Protein AF-A0A520PSL9-F1 (afdb_monomer_lite)

pLDDT: mean 85.02, std 12.68, range [34.03, 98.69]

Sequence (449 aa):
MNPRIIESPCPENADFRNTLFVPITGNPAGYHHLVLAELALRQRPELSKVVYLLSNGHHPDPFKRSVTLPKDIRLQLMQDLLESLLQSYGNRLIVISDHVGEILRLRQVELFVSSSEFKRDHQVRLLDNVKNIGTALWSDSEYKSQRIQVLVGSDLINRMRDPQIFSETDLQEMSNLAELLVVPRPGERIVATFAEGLSLKQKILDPDLLPMALKSYLNLSSTIIRRAVCFRQQLPAYLPDKAIEHLEEHLGGSVSKKIAEVSEWEVRIQELERDLLEISLKVSRQLFERKNPPKIYFLETSAGGRIAGSLIGLPGSSKFVLGSQVAYANSTKEQLIGRFLGQHESSLSEELTKEMALAAMRNTEANMVLAENGMAGPPDGTLRSNKNGVCHLVLVKKSELTEQPYETIHEVVQENPFFTKQEHQIRFAISALELLSRQLVLYPPSISH

Foldseek 3Di:
DQAAEDLALDDDPDPQVQEEEEEPQFDADWPLSVLLVLLVCLVPVSRQEYEYEYAQQAALPPQSNQQGFHSVVNVVQVNLRRVVLVDCDDALVNVVCVVVVHDRCSVRHHHYYHPNNNVDPHHDAPLNSLVSVVVVQPVDPVCQQPAGEYEDELVVQVVCLDCSRHNPVSLVSQQRHHEYEYEYEPPHDRDQAHPPRRGRRYDYGDLVSDDPVSSLSSLDDSLLVQLCLVVVHDDPNIGPPCSSVSSCCSVVVCVVDDPDDDHSNNVLLVVLVVLLLVLLVLLLVLQVVAPQGFAEEEEEALLQCSLVVSNVPDPPSVSHHPYYDHQHDQVSLCVLLVHHADPPHDQADQVSQVSSQVSVVVVDPTQKYKGKRAALDQPPSDPPDPRQLKIKIKMWGQDPDPVDRIDIDIDITHDSNSHHSSSSSSVSSSVSSVVSSVVSVVPHHPPDD

Structure (mmCIF, N/CA/C/O backbone):
data_AF-A0A520PSL9-F1
#
_entry.id   AF-A0A520PSL9-F1
#
loop_
_atom_site.group_PDB
_atom_site.id
_atom_site.type_symbol
_atom_site.label_atom_id
_atom_site.label_alt_id
_atom_site.label_comp_id
_atom_site.label_asym_id
_atom_site.label_entity_id
_atom_site.label_seq_id
_atom_site.pdbx_PDB_ins_code
_atom_site.Cartn_x
_atom_site.Cartn_y
_atom_site.Cartn_z
_atom_site.occupancy
_atom_site.B_iso_or_equiv
_atom_site.auth_seq_id
_atom_site.auth_comp_id
_atom_site.auth_asym_id
_atom_site.auth_atom_id
_atom_site.pdbx_PDB_model_num
ATOM 1 N N . MET A 1 1 ? 8.774 -5.952 -32.727 1.00 58.75 1 MET A N 1
ATOM 2 C CA . MET A 1 1 ? 10.204 -6.271 -32.946 1.00 58.75 1 MET A CA 1
ATOM 3 C C . MET A 1 1 ? 10.718 -7.011 -31.723 1.00 58.75 1 MET A C 1
ATOM 5 O O . MET A 1 1 ? 10.263 -6.684 -30.635 1.00 58.75 1 MET A O 1
ATOM 9 N N . ASN A 1 2 ? 11.614 -7.991 -31.883 1.00 69.25 2 ASN A N 1
ATOM 10 C CA . ASN A 1 2 ? 12.185 -8.696 -30.730 1.00 69.25 2 ASN A CA 1
ATOM 11 C C . ASN A 1 2 ? 13.021 -7.735 -29.871 1.00 69.25 2 ASN A C 1
ATOM 13 O O . ASN A 1 2 ? 13.737 -6.908 -30.447 1.00 69.25 2 ASN A O 1
ATOM 17 N N . PRO A 1 3 ? 12.943 -7.828 -28.531 1.00 78.50 3 PRO A N 1
ATOM 18 C CA . PRO A 1 3 ? 13.779 -7.030 -27.647 1.00 78.50 3 PRO A CA 1
ATOM 19 C C . PRO A 1 3 ? 15.258 -7.323 -27.918 1.00 78.50 3 PRO A C 1
ATOM 21 O O . PRO A 1 3 ? 15.650 -8.480 -28.076 1.00 78.50 3 PRO A O 1
ATOM 24 N N . ARG A 1 4 ? 16.083 -6.276 -27.994 1.00 89.94 4 ARG A N 1
ATOM 25 C CA . ARG A 1 4 ? 17.521 -6.405 -28.273 1.00 89.94 4 ARG A CA 1
ATOM 26 C C . ARG A 1 4 ? 18.334 -6.169 -27.009 1.00 89.94 4 ARG A C 1
ATOM 28 O O . ARG A 1 4 ? 18.143 -5.164 -26.325 1.00 89.94 4 ARG A O 1
ATOM 35 N N . ILE A 1 5 ? 19.261 -7.074 -26.722 1.00 90.19 5 ILE A N 1
ATOM 36 C CA . ILE A 1 5 ? 20.237 -6.885 -25.648 1.00 90.19 5 ILE A CA 1
ATOM 37 C C . ILE A 1 5 ? 21.388 -6.051 -26.199 1.00 90.19 5 ILE A C 1
ATOM 39 O O . ILE A 1 5 ? 21.893 -6.333 -27.285 1.00 90.19 5 ILE A O 1
ATOM 43 N N . ILE A 1 6 ? 21.791 -5.032 -25.450 1.00 91.12 6 ILE A N 1
ATOM 44 C CA . ILE A 1 6 ? 22.921 -4.171 -25.782 1.00 91.12 6 ILE A CA 1
ATOM 45 C C . ILE A 1 6 ? 23.907 -4.147 -24.615 1.00 91.12 6 ILE A C 1
ATOM 47 O O . ILE A 1 6 ? 23.522 -4.056 -23.451 1.00 91.12 6 ILE A O 1
ATOM 51 N N . GLU A 1 7 ? 25.199 -4.205 -24.928 1.00 86.38 7 GLU A N 1
ATOM 52 C CA . GLU A 1 7 ? 26.262 -4.072 -23.922 1.00 86.38 7 GLU A CA 1
ATOM 53 C C . GLU A 1 7 ? 26.665 -2.613 -23.647 1.00 86.38 7 GLU A C 1
ATOM 55 O O . GLU A 1 7 ? 27.510 -2.336 -22.790 1.00 86.38 7 GLU A O 1
ATOM 60 N N . SER A 1 8 ? 26.088 -1.688 -24.411 1.00 85.44 8 SER A N 1
ATOM 61 C CA . SER A 1 8 ? 26.209 -0.241 -24.258 1.00 85.44 8 SER A CA 1
ATOM 62 C C . SER A 1 8 ? 24.993 0.291 -23.493 1.00 85.44 8 SER A C 1
ATOM 64 O O . SER A 1 8 ? 23.903 -0.259 -23.652 1.00 85.44 8 SER A O 1
ATOM 66 N N . PRO A 1 9 ? 25.119 1.379 -22.708 1.00 82.75 9 PRO A N 1
ATOM 67 C CA . PRO A 1 9 ? 23.964 2.023 -22.084 1.00 82.75 9 PRO A CA 1
ATOM 68 C C . PRO A 1 9 ? 22.946 2.557 -23.104 1.00 82.75 9 PRO A C 1
ATOM 70 O O . PRO A 1 9 ? 21.815 2.849 -22.722 1.00 82.75 9 PRO A O 1
ATOM 73 N N . CYS A 1 10 ? 23.326 2.679 -24.381 1.00 82.69 10 CYS A N 1
ATOM 74 C CA . CYS A 1 10 ? 22.454 3.130 -25.457 1.00 82.69 10 CYS A CA 1
ATOM 75 C C . CYS A 1 10 ? 22.703 2.368 -26.777 1.00 82.69 10 CYS A C 1
ATOM 77 O O . CYS A 1 10 ? 23.858 2.025 -27.053 1.00 82.69 10 CYS A O 1
ATOM 79 N N . PRO A 1 11 ? 21.670 2.110 -27.607 1.00 79.25 11 PRO A N 1
ATOM 80 C CA . PRO A 1 11 ? 21.852 1.518 -28.932 1.00 79.25 11 PRO A CA 1
ATOM 81 C C . PRO A 1 11 ? 22.735 2.364 -29.861 1.00 79.25 11 PRO A C 1
ATOM 83 O O . PRO A 1 11 ? 22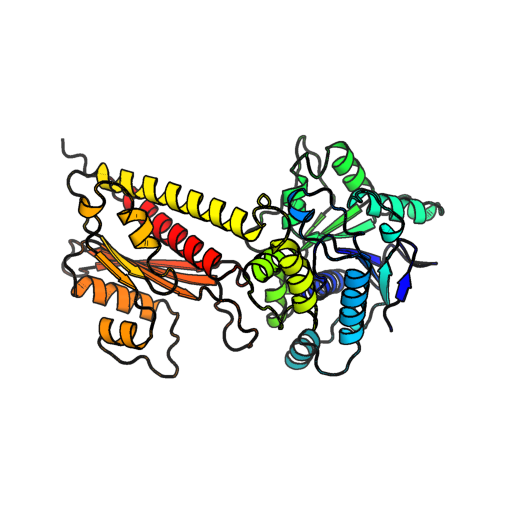.738 3.594 -29.791 1.00 79.25 11 PRO A O 1
ATOM 86 N N . GLU A 1 12 ? 23.424 1.706 -30.793 1.00 70.00 12 GLU A N 1
ATOM 87 C CA . GLU A 1 12 ? 24.130 2.380 -31.889 1.00 70.00 12 GLU A CA 1
ATOM 88 C C . GLU A 1 12 ? 23.129 3.170 -32.755 1.00 70.00 12 GLU A C 1
ATOM 90 O O . GLU A 1 12 ? 22.067 2.654 -33.113 1.00 70.00 12 GLU A O 1
ATOM 95 N N . ASN A 1 13 ? 23.442 4.433 -33.073 1.00 65.62 13 ASN A N 1
ATOM 96 C CA . ASN A 1 13 ? 22.553 5.367 -33.790 1.00 65.62 13 ASN A CA 1
ATOM 97 C C . ASN A 1 13 ? 21.210 5.644 -33.076 1.00 65.62 13 ASN A C 1
ATOM 99 O O . ASN A 1 13 ? 20.175 5.860 -33.716 1.00 65.62 13 ASN A O 1
ATOM 103 N N . ALA A 1 14 ? 21.178 5.584 -31.742 1.00 66.31 14 ALA A N 1
ATOM 104 C CA . ALA A 1 14 ? 19.983 5.942 -30.991 1.00 66.31 14 ALA A CA 1
ATOM 105 C C . ALA A 1 14 ? 19.614 7.421 -31.181 1.00 66.31 14 ALA A C 1
ATOM 107 O O . ALA A 1 14 ? 20.450 8.308 -31.046 1.00 66.31 14 ALA A O 1
ATOM 108 N N . ASP A 1 15 ? 18.329 7.677 -31.437 1.00 75.06 15 ASP A N 1
ATOM 109 C CA . ASP A 1 15 ? 17.756 9.013 -31.334 1.00 75.06 15 ASP A CA 1
ATOM 110 C C . ASP A 1 15 ? 17.313 9.203 -29.885 1.00 75.06 15 ASP A C 1
ATOM 112 O O . ASP A 1 15 ? 16.263 8.721 -29.445 1.00 75.06 15 ASP A O 1
ATOM 116 N N . PHE A 1 16 ? 18.170 9.857 -29.116 1.00 72.31 16 PHE A N 1
ATOM 117 C CA . PHE A 1 16 ? 17.995 10.006 -27.680 1.00 72.31 16 PHE A CA 1
ATOM 118 C C . PHE A 1 16 ? 16.816 10.910 -27.311 1.00 72.31 16 PHE A C 1
ATOM 120 O O . PHE A 1 16 ? 16.217 10.721 -26.250 1.00 72.31 16 PHE A O 1
ATOM 127 N N . ARG A 1 17 ? 16.412 11.833 -28.198 1.00 78.75 17 ARG A N 1
ATOM 128 C CA . ARG A 1 17 ? 15.204 12.652 -28.013 1.00 78.75 17 ARG A CA 1
ATOM 129 C C . ARG A 1 17 ? 13.947 11.788 -27.984 1.00 78.75 17 ARG A C 1
ATOM 131 O O . ARG A 1 17 ? 12.985 12.111 -27.292 1.00 78.75 17 ARG A O 1
ATOM 138 N N . ASN A 1 18 ? 13.993 10.663 -28.684 1.00 89.00 18 ASN A N 1
ATOM 139 C CA . ASN A 1 18 ? 12.887 9.730 -28.807 1.00 89.00 18 ASN A CA 1
ATOM 140 C C . ASN A 1 18 ? 13.122 8.438 -28.000 1.00 89.00 18 ASN A C 1
ATOM 142 O O . ASN A 1 18 ? 12.406 7.454 -28.194 1.00 89.00 18 ASN A O 1
ATOM 146 N N . THR A 1 19 ? 14.102 8.436 -27.084 1.00 92.12 19 THR A N 1
ATOM 147 C CA . THR A 1 19 ? 14.445 7.283 -26.242 1.00 92.12 19 THR A CA 1
ATOM 148 C C . THR A 1 19 ? 14.080 7.523 -24.779 1.00 92.12 19 THR A C 1
ATOM 150 O O . THR A 1 19 ? 14.502 8.501 -24.165 1.00 92.12 19 THR A O 1
ATOM 153 N N . LEU A 1 20 ? 13.328 6.584 -24.207 1.00 95.38 20 LEU A N 1
ATOM 154 C CA . LEU A 1 20 ? 13.005 6.520 -22.787 1.00 95.38 20 LEU A CA 1
ATOM 155 C C . LEU A 1 20 ? 13.949 5.560 -22.065 1.00 95.38 20 LEU A C 1
ATOM 157 O O . LEU A 1 20 ? 14.012 4.383 -22.418 1.00 95.38 20 LEU A O 1
ATOM 161 N N . PHE A 1 21 ? 14.610 6.021 -21.007 1.00 95.19 21 PHE A N 1
ATOM 162 C CA . PHE A 1 21 ? 15.430 5.168 -20.150 1.00 95.19 21 PHE A CA 1
ATOM 163 C C . PHE A 1 21 ? 14.661 4.764 -18.891 1.00 95.19 21 PHE A C 1
ATOM 165 O O . PHE A 1 21 ? 14.170 5.613 -18.145 1.00 95.19 21 PHE A O 1
ATOM 172 N N . VAL A 1 22 ? 14.568 3.458 -18.642 1.00 94.75 22 VAL A N 1
ATOM 173 C CA . VAL A 1 22 ? 13.813 2.878 -17.525 1.00 94.75 22 VAL A CA 1
ATOM 174 C C . VAL A 1 22 ? 14.773 2.127 -16.599 1.00 94.75 22 VAL A C 1
ATOM 176 O O . VAL A 1 22 ? 15.131 0.982 -16.881 1.00 94.75 22 VAL A O 1
ATOM 179 N N . PRO A 1 23 ? 15.223 2.745 -15.494 1.00 91.31 23 PRO A N 1
ATOM 180 C CA . PRO A 1 23 ? 16.118 2.102 -14.545 1.00 91.31 23 PRO A CA 1
ATOM 181 C C . PRO A 1 23 ? 15.390 1.039 -13.715 1.00 91.31 23 PRO A C 1
ATOM 183 O O . PRO A 1 23 ? 14.491 1.344 -12.929 1.00 91.31 23 PRO A O 1
ATOM 186 N N . ILE A 1 24 ? 15.826 -0.215 -13.829 1.00 88.19 24 ILE A N 1
ATOM 187 C CA . ILE A 1 24 ? 15.335 -1.337 -13.026 1.00 88.19 24 ILE A CA 1
ATOM 188 C C . ILE A 1 24 ? 16.347 -1.593 -11.909 1.00 88.19 24 ILE A C 1
ATOM 190 O O . ILE A 1 24 ? 17.272 -2.401 -12.012 1.00 88.19 24 ILE A O 1
ATOM 194 N N . THR A 1 25 ? 16.185 -0.855 -10.814 1.00 73.25 25 THR A N 1
ATOM 195 C CA . THR A 1 25 ? 17.144 -0.853 -9.695 1.00 73.25 25 THR A CA 1
ATOM 196 C C . THR A 1 25 ? 16.833 -1.881 -8.606 1.00 73.25 25 THR A C 1
ATOM 198 O O . THR A 1 25 ? 17.693 -2.162 -7.77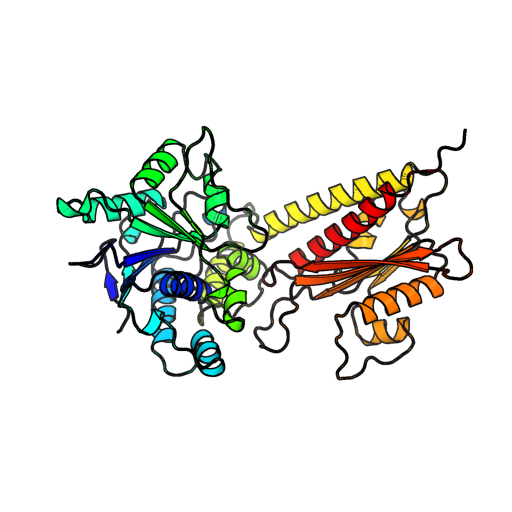7 1.00 73.25 25 THR A O 1
ATOM 201 N N . GLY A 1 26 ? 15.625 -2.445 -8.587 1.00 69.00 26 GLY A N 1
ATOM 202 C CA . GLY A 1 26 ? 15.206 -3.479 -7.638 1.00 69.00 26 GLY A CA 1
ATOM 203 C C . GLY A 1 26 ? 14.714 -4.739 -8.341 1.00 69.00 26 GLY A C 1
ATOM 204 O O . GLY A 1 26 ? 14.655 -4.786 -9.570 1.00 69.00 26 GLY A O 1
ATOM 205 N N . ASN A 1 27 ? 14.352 -5.750 -7.549 1.00 70.88 27 ASN A N 1
ATOM 206 C CA . ASN A 1 27 ? 13.803 -6.999 -8.068 1.00 70.88 27 ASN A CA 1
ATOM 207 C C . ASN A 1 27 ? 12.319 -7.204 -7.780 1.00 70.88 27 ASN A C 1
ATOM 209 O O . ASN A 1 27 ? 11.811 -6.643 -6.803 1.00 70.88 27 ASN A O 1
ATOM 213 N N . PRO A 1 28 ? 11.678 -8.069 -8.587 1.00 69.50 28 PRO A N 1
ATOM 214 C CA . PRO A 1 28 ? 12.078 -8.454 -9.946 1.00 69.50 28 PRO A CA 1
ATOM 215 C C . PRO A 1 28 ? 11.615 -7.381 -10.953 1.00 69.50 28 PRO A C 1
ATOM 217 O O . PRO A 1 28 ? 10.757 -6.542 -10.649 1.00 69.50 28 PRO A O 1
ATOM 220 N N . ALA A 1 29 ? 12.147 -7.429 -12.177 1.00 77.38 29 ALA A N 1
ATOM 221 C CA . ALA A 1 29 ? 11.449 -6.826 -13.309 1.00 77.38 29 ALA A CA 1
ATOM 222 C C . ALA A 1 29 ? 10.061 -7.482 -13.433 1.00 77.38 29 ALA A C 1
ATOM 224 O O . ALA A 1 29 ? 9.891 -8.664 -13.142 1.00 77.38 29 ALA A O 1
ATOM 225 N N . GLY A 1 30 ? 9.043 -6.718 -13.818 1.00 83.69 30 GLY A N 1
ATOM 226 C CA . GLY A 1 30 ? 7.686 -7.256 -13.880 1.00 83.69 30 GLY A CA 1
ATOM 227 C C . GLY A 1 30 ? 6.742 -6.375 -14.670 1.00 83.69 30 GLY A C 1
ATOM 228 O O . GLY A 1 30 ? 7.120 -5.275 -15.074 1.00 83.69 30 GLY A O 1
ATOM 229 N N . TYR A 1 31 ? 5.502 -6.835 -14.845 1.00 87.25 31 TYR A N 1
ATOM 230 C CA . TYR A 1 31 ? 4.490 -6.154 -15.659 1.00 87.25 31 TYR A CA 1
ATOM 231 C C . TYR A 1 31 ? 4.277 -4.692 -15.254 1.00 87.25 31 TYR A C 1
ATOM 233 O O . TYR A 1 31 ? 4.034 -3.849 -16.110 1.00 87.25 31 TYR A O 1
ATOM 241 N N . HIS A 1 32 ? 4.455 -4.357 -13.973 1.00 87.81 32 HIS A N 1
ATOM 242 C CA . HIS A 1 32 ? 4.428 -2.970 -13.518 1.00 87.81 32 HIS A CA 1
ATOM 243 C C . HIS A 1 32 ? 5.451 -2.085 -14.246 1.00 87.81 32 HIS A C 1
ATOM 245 O O . HIS A 1 32 ? 5.057 -1.038 -14.734 1.00 87.81 32 HIS A O 1
ATOM 251 N N . HIS A 1 33 ? 6.712 -2.503 -14.420 1.00 90.50 33 HIS A N 1
ATOM 252 C CA . HIS A 1 33 ? 7.717 -1.719 -15.158 1.00 90.50 33 HIS A CA 1
ATOM 253 C C . HIS A 1 33 ? 7.310 -1.466 -16.613 1.00 90.50 33 HIS A C 1
ATOM 255 O O . HIS A 1 33 ? 7.584 -0.393 -17.150 1.00 90.50 33 HIS A O 1
ATOM 261 N N . LEU A 1 34 ? 6.632 -2.432 -17.238 1.00 91.94 34 LEU A N 1
ATOM 262 C CA . LEU A 1 34 ? 6.059 -2.253 -18.568 1.00 91.94 34 LEU A CA 1
ATOM 263 C C . LEU A 1 34 ? 4.946 -1.202 -18.525 1.00 91.94 34 LEU A C 1
ATOM 265 O O . LEU A 1 34 ? 4.996 -0.243 -19.279 1.00 91.94 34 LEU A O 1
ATOM 269 N N . VAL A 1 35 ? 3.998 -1.302 -17.591 1.00 92.50 35 VAL A N 1
ATOM 270 C CA . VAL A 1 35 ? 2.906 -0.320 -17.458 1.00 92.50 35 VAL A CA 1
ATOM 271 C C . VAL A 1 35 ? 3.424 1.097 -17.181 1.00 92.50 35 VAL A C 1
ATOM 273 O O . VAL A 1 35 ? 2.891 2.058 -17.732 1.00 92.50 35 VAL A O 1
ATOM 276 N N . LEU A 1 36 ? 4.486 1.249 -16.382 1.00 93.38 36 LEU A N 1
ATOM 277 C CA . LEU A 1 36 ? 5.121 2.554 -16.168 1.00 93.38 36 LEU A CA 1
ATOM 278 C C . LEU A 1 36 ? 5.685 3.122 -17.482 1.00 93.38 36 LEU A C 1
ATOM 280 O O . LEU A 1 36 ? 5.510 4.307 -17.766 1.00 93.38 36 LEU A O 1
ATOM 284 N N . ALA A 1 37 ? 6.350 2.287 -18.285 1.00 95.06 37 ALA A N 1
ATOM 285 C CA . ALA A 1 37 ? 6.871 2.689 -19.589 1.00 95.06 37 ALA A CA 1
ATOM 286 C C . ALA A 1 37 ? 5.737 3.000 -20.581 1.00 95.06 37 ALA A C 1
ATOM 288 O O . ALA A 1 37 ? 5.800 4.012 -21.269 1.00 95.06 37 ALA A O 1
ATOM 289 N N . GLU A 1 38 ? 4.671 2.196 -20.603 1.00 94.88 38 GLU A N 1
ATOM 290 C CA . GLU A 1 38 ? 3.467 2.432 -21.409 1.00 94.88 38 GLU A CA 1
ATOM 291 C C . GLU A 1 38 ? 2.840 3.795 -21.100 1.00 94.88 38 GLU A C 1
ATOM 293 O O . GLU A 1 38 ? 2.498 4.534 -22.019 1.00 94.88 38 GLU A O 1
ATOM 298 N N . LEU A 1 39 ? 2.735 4.163 -19.819 1.00 95.75 39 LEU A N 1
ATOM 299 C CA . LEU A 1 39 ? 2.234 5.474 -19.411 1.00 95.75 39 LEU A CA 1
ATOM 300 C C . LEU A 1 39 ? 3.100 6.612 -19.970 1.00 95.75 39 LEU A C 1
ATOM 302 O O . LEU A 1 39 ? 2.582 7.573 -20.542 1.00 95.75 39 LEU A O 1
ATOM 306 N N . ALA A 1 40 ? 4.422 6.490 -19.838 1.00 96.38 40 ALA A N 1
ATOM 307 C CA . ALA A 1 40 ? 5.358 7.482 -20.353 1.00 96.38 40 ALA A CA 1
ATOM 308 C C . ALA A 1 40 ? 5.277 7.611 -21.879 1.00 96.38 40 ALA A C 1
ATOM 310 O O . ALA A 1 40 ? 5.252 8.728 -22.394 1.00 96.38 40 ALA A O 1
ATOM 311 N N . LEU A 1 41 ? 5.169 6.482 -22.590 1.00 96.00 41 LEU A N 1
ATOM 312 C CA . LEU A 1 41 ? 4.909 6.470 -24.023 1.00 96.00 41 LEU A CA 1
ATOM 313 C C . LEU A 1 41 ? 3.601 7.212 -24.312 1.00 96.00 41 LEU A C 1
ATOM 315 O O . LEU A 1 41 ? 3.600 8.175 -25.066 1.00 96.00 41 LEU A O 1
ATOM 319 N N . ARG A 1 42 ? 2.471 6.847 -23.710 1.00 94.50 42 ARG A N 1
ATOM 320 C CA . ARG A 1 42 ? 1.182 7.502 -24.005 1.00 94.50 42 ARG A CA 1
ATOM 321 C C . ARG A 1 42 ? 1.212 9.018 -23.831 1.00 94.50 42 ARG A C 1
ATOM 323 O O . ARG A 1 42 ? 0.614 9.728 -24.632 1.00 94.50 42 ARG A O 1
ATOM 330 N N . GLN A 1 43 ? 1.956 9.512 -22.847 1.00 95.38 43 GLN A N 1
ATOM 331 C CA . GLN A 1 43 ? 2.095 10.948 -22.632 1.00 95.38 43 GLN A CA 1
ATOM 332 C C . GLN A 1 43 ? 3.100 11.649 -23.552 1.00 95.38 43 GLN A C 1
ATOM 334 O O . GLN A 1 43 ? 3.001 12.863 -23.740 1.00 95.38 43 GLN A O 1
ATOM 339 N N . ARG A 1 44 ? 4.072 10.915 -24.102 1.00 94.31 44 ARG A N 1
ATOM 340 C CA . ARG A 1 44 ? 5.072 11.417 -25.055 1.00 94.31 44 ARG A CA 1
ATOM 341 C C . ARG A 1 44 ? 5.030 10.603 -26.355 1.00 94.31 44 ARG A C 1
ATOM 343 O O . ARG A 1 44 ? 5.794 9.643 -26.519 1.00 94.31 44 ARG A O 1
ATOM 350 N N . PRO A 1 45 ? 4.119 10.951 -27.284 1.00 91.88 45 PRO A N 1
ATOM 351 C CA . PRO A 1 45 ? 3.984 10.299 -28.587 1.00 91.88 45 PRO A CA 1
ATOM 352 C C . PRO A 1 45 ? 5.290 10.204 -29.388 1.00 91.88 45 PRO A C 1
ATOM 354 O O . PRO A 1 45 ? 5.486 9.226 -30.102 1.00 91.88 45 PRO A O 1
ATOM 357 N N . GLU A 1 46 ? 6.192 11.175 -29.229 1.00 92.75 46 GLU A N 1
ATOM 358 C CA . GLU A 1 46 ? 7.498 11.248 -29.889 1.00 92.75 46 GLU A CA 1
ATOM 359 C C . GLU A 1 46 ? 8.455 10.109 -29.509 1.00 92.75 46 GLU A C 1
ATOM 361 O O . GLU A 1 46 ? 9.344 9.763 -30.285 1.00 92.75 46 GLU A O 1
ATOM 366 N N . LEU A 1 47 ? 8.263 9.483 -28.342 1.00 93.94 47 LEU A N 1
ATOM 367 C CA . LEU A 1 47 ? 9.080 8.351 -27.920 1.00 93.94 47 LEU A CA 1
ATOM 368 C C . LEU A 1 47 ? 8.857 7.150 -28.847 1.00 93.94 47 LEU A C 1
ATOM 370 O O . LEU A 1 47 ? 7.728 6.678 -29.014 1.00 93.94 47 LEU A O 1
ATOM 374 N N . SER A 1 48 ? 9.956 6.640 -29.403 1.00 93.12 48 SER A N 1
ATOM 375 C CA . SER A 1 48 ? 10.003 5.502 -30.328 1.00 93.12 48 SER A CA 1
ATOM 376 C C . SER A 1 48 ? 10.901 4.360 -29.841 1.00 93.12 48 SER A C 1
ATOM 378 O O . SER A 1 48 ? 10.866 3.274 -30.422 1.00 93.12 48 SER A O 1
ATOM 380 N N . LYS A 1 49 ? 11.675 4.574 -28.766 1.00 93.50 49 LYS A N 1
ATOM 381 C CA . LYS A 1 49 ? 12.577 3.581 -28.166 1.00 93.50 49 LYS A CA 1
ATOM 382 C C . LYS A 1 49 ? 12.428 3.548 -26.645 1.00 93.50 49 LYS A C 1
ATOM 384 O O . LYS A 1 49 ? 12.296 4.593 -26.008 1.00 93.50 49 LYS A O 1
ATOM 389 N N . VAL A 1 50 ? 12.513 2.360 -26.050 1.00 95.12 50 VAL A N 1
ATOM 390 C CA . VAL A 1 50 ? 12.595 2.163 -24.594 1.00 95.12 50 VAL A CA 1
ATOM 391 C C . VAL A 1 50 ? 13.823 1.322 -24.274 1.00 95.12 50 VAL A C 1
ATOM 393 O O . VAL A 1 50 ? 13.980 0.225 -24.806 1.00 95.12 50 VAL A O 1
ATOM 396 N N . VAL A 1 51 ? 14.683 1.823 -23.391 1.00 94.81 51 VAL A N 1
ATOM 397 C CA . VAL A 1 51 ? 15.882 1.131 -22.911 1.00 94.81 51 VAL A CA 1
ATOM 398 C C . VAL A 1 51 ? 15.712 0.826 -21.427 1.00 94.81 51 VAL A C 1
ATOM 400 O O . VAL A 1 51 ? 15.697 1.730 -20.591 1.00 94.81 51 VAL A O 1
ATOM 403 N N . TYR A 1 52 ? 15.603 -0.455 -21.087 1.00 94.56 52 TYR A N 1
ATOM 404 C CA . TYR A 1 52 ? 15.601 -0.916 -19.703 1.00 94.56 52 TYR A CA 1
ATOM 405 C C . TYR A 1 52 ? 17.041 -1.069 -19.211 1.00 94.56 52 TYR A C 1
ATOM 407 O O . TYR A 1 52 ? 17.812 -1.847 -19.771 1.00 94.56 52 TYR A O 1
ATOM 415 N N . LEU A 1 53 ? 17.405 -0.317 -18.173 1.00 92.44 53 LEU A N 1
ATOM 416 C CA . LEU A 1 53 ? 18.739 -0.346 -17.570 1.00 92.44 53 LEU A CA 1
ATOM 417 C C . LEU A 1 53 ? 18.718 -1.325 -16.395 1.00 92.44 53 LEU A C 1
ATOM 419 O O . LEU A 1 53 ? 18.056 -1.065 -15.383 1.00 92.44 53 LEU A O 1
ATOM 423 N N . LEU A 1 54 ? 19.366 -2.480 -16.553 1.00 89.81 54 LEU A N 1
ATOM 424 C CA . LEU A 1 54 ? 19.384 -3.510 -15.520 1.00 89.81 54 LEU A CA 1
ATOM 425 C C . LEU A 1 54 ? 20.526 -3.278 -14.540 1.00 89.81 54 LEU A C 1
ATOM 427 O O . LEU A 1 54 ? 21.695 -3.320 -14.915 1.00 89.81 54 LEU A O 1
ATOM 431 N N . SER A 1 55 ? 20.181 -3.149 -13.259 1.00 85.75 55 SER A N 1
ATOM 432 C CA . SER A 1 55 ? 21.192 -3.059 -12.209 1.00 85.75 55 SER A CA 1
ATOM 433 C C . SER A 1 55 ? 22.055 -4.320 -12.113 1.00 85.75 55 SER A C 1
ATOM 435 O O . SER A 1 55 ? 21.566 -5.447 -12.206 1.00 85.75 55 SER A O 1
ATOM 437 N N . ASN A 1 56 ? 23.343 -4.128 -11.832 1.00 84.69 56 ASN A N 1
ATOM 438 C CA . ASN A 1 56 ? 24.301 -5.210 -11.583 1.00 84.69 56 ASN A CA 1
ATOM 439 C C . ASN A 1 56 ? 24.087 -5.965 -10.255 1.00 84.69 56 ASN A C 1
ATOM 441 O O . ASN A 1 56 ? 24.825 -6.897 -9.961 1.00 84.69 56 ASN A O 1
ATOM 445 N N . GLY A 1 57 ? 23.096 -5.567 -9.448 1.00 77.06 57 GLY A N 1
ATOM 446 C CA . GLY A 1 57 ? 22.794 -6.167 -8.145 1.00 77.06 57 GLY A CA 1
ATOM 447 C C . GLY A 1 57 ? 23.448 -5.459 -6.954 1.00 77.06 57 GLY A C 1
ATOM 448 O O . GLY A 1 57 ? 23.023 -5.684 -5.822 1.00 77.06 57 GLY A O 1
ATOM 449 N N . HIS A 1 58 ? 24.393 -4.542 -7.184 1.00 77.19 58 HIS A N 1
ATOM 450 C CA . HIS A 1 58 ? 25.045 -3.750 -6.139 1.00 77.19 58 HIS A CA 1
ATOM 451 C C . HIS A 1 58 ? 24.419 -2.353 -6.044 1.00 77.19 58 HIS A C 1
ATOM 453 O O . HIS A 1 58 ? 24.768 -1.444 -6.799 1.00 77.19 58 HIS A O 1
ATOM 459 N N . HIS A 1 59 ? 23.490 -2.162 -5.103 1.00 74.19 59 HIS A N 1
ATOM 460 C CA . HIS A 1 59 ? 22.771 -0.893 -4.943 1.00 74.19 59 HIS A CA 1
ATOM 461 C C . HIS A 1 59 ? 23.306 -0.050 -3.764 1.00 74.19 59 HIS A C 1
ATOM 463 O O . HIS A 1 59 ? 23.601 -0.616 -2.708 1.00 74.19 59 HIS A O 1
ATOM 469 N N . PRO A 1 60 ? 23.346 1.302 -3.870 1.00 69.44 60 PRO A N 1
ATOM 470 C CA . PRO A 1 60 ? 23.640 2.207 -2.741 1.00 69.44 60 PRO A CA 1
ATOM 471 C C . PRO A 1 60 ? 22.805 1.994 -1.490 1.00 69.44 60 PRO A C 1
ATOM 473 O O . PRO A 1 60 ? 23.253 2.288 -0.387 1.00 69.44 60 PRO A O 1
ATOM 476 N N . ASP A 1 61 ? 21.586 1.512 -1.687 1.00 70.12 61 ASP A N 1
ATOM 477 C CA . ASP A 1 61 ? 20.521 1.587 -0.703 1.00 70.12 61 ASP A CA 1
ATOM 478 C C . ASP A 1 61 ? 20.741 0.402 0.237 1.00 70.12 61 ASP A C 1
ATOM 480 O O . ASP A 1 61 ? 20.730 -0.738 -0.248 1.00 70.12 61 ASP A O 1
ATOM 484 N N . PRO A 1 62 ? 21.022 0.638 1.529 1.00 64.00 62 PRO A N 1
ATOM 485 C CA . PRO A 1 62 ? 21.369 -0.427 2.461 1.00 64.00 62 PRO A CA 1
ATOM 486 C C . PRO A 1 62 ? 20.263 -1.485 2.551 1.00 64.00 62 PRO A C 1
ATOM 488 O O . PRO A 1 62 ? 20.574 -2.665 2.693 1.00 64.00 62 PRO A O 1
ATOM 491 N N . PHE A 1 63 ? 19.001 -1.099 2.339 1.00 60.22 63 PHE A N 1
ATOM 492 C CA . PHE A 1 63 ? 17.852 -2.005 2.351 1.00 60.22 63 PHE A CA 1
ATOM 493 C C . PHE A 1 63 ? 17.739 -2.881 1.097 1.00 60.22 63 PHE A C 1
ATOM 495 O O . PHE A 1 63 ? 16.968 -3.836 1.075 1.00 60.22 63 PHE A O 1
ATOM 502 N N . LYS A 1 64 ? 18.506 -2.590 0.038 1.00 64.44 64 LYS A N 1
ATOM 503 C CA . LYS A 1 64 ? 18.500 -3.369 -1.211 1.00 64.44 64 LYS A CA 1
ATOM 504 C C . LYS A 1 64 ? 19.662 -4.357 -1.328 1.00 64.44 64 LYS A C 1
ATOM 506 O O . LYS A 1 64 ? 19.708 -5.085 -2.312 1.00 64.44 64 LYS A O 1
ATOM 511 N N . ARG A 1 65 ? 20.602 -4.391 -0.374 1.00 58.69 65 ARG A N 1
ATOM 512 C CA . ARG A 1 65 ? 21.857 -5.162 -0.500 1.00 58.69 65 ARG A CA 1
ATOM 513 C C . ARG A 1 65 ? 21.695 -6.678 -0.346 1.00 58.69 65 ARG A C 1
ATOM 515 O O . ARG A 1 65 ? 22.457 -7.410 -0.961 1.00 58.69 65 ARG A O 1
ATOM 522 N N . SER A 1 66 ? 20.730 -7.144 0.445 1.00 54.50 66 SER A N 1
ATOM 523 C CA . SER A 1 66 ? 20.543 -8.570 0.774 1.00 54.50 66 SER A CA 1
ATOM 524 C C . SER A 1 66 ? 19.462 -9.272 -0.058 1.00 54.50 66 SER A C 1
ATOM 526 O O . SER A 1 66 ? 19.212 -10.460 0.118 1.00 54.50 66 SER A O 1
ATOM 528 N N . VAL A 1 67 ? 18.804 -8.544 -0.967 1.00 58.78 67 VAL A N 1
ATOM 529 C CA . VAL A 1 67 ? 17.551 -8.972 -1.623 1.00 58.78 67 VAL A CA 1
ATOM 530 C C . VAL A 1 67 ? 17.671 -8.895 -3.155 1.00 58.78 67 VAL A C 1
ATOM 532 O O . VAL A 1 67 ? 16.676 -8.943 -3.892 1.00 58.78 67 VAL A O 1
ATOM 535 N N . THR A 1 68 ? 18.895 -8.716 -3.669 1.00 69.38 68 THR A N 1
ATOM 536 C CA . THR A 1 68 ? 19.146 -8.564 -5.098 1.00 69.38 68 THR A CA 1
ATOM 537 C C . THR A 1 68 ? 19.482 -9.885 -5.797 1.00 69.38 68 THR A C 1
ATOM 539 O O . THR A 1 68 ? 20.595 -10.376 -5.689 1.00 69.38 68 THR A O 1
ATOM 542 N N . LEU A 1 69 ? 18.540 -10.415 -6.593 1.00 76.81 69 LEU A N 1
ATOM 543 C CA . LEU A 1 69 ? 18.765 -11.492 -7.559 1.00 76.81 69 LEU A CA 1
ATOM 544 C C . LEU A 1 69 ? 20.058 -11.277 -8.373 1.00 76.81 69 LEU A C 1
ATOM 546 O O . LEU A 1 69 ? 20.331 -10.141 -8.784 1.00 76.81 69 LEU A O 1
ATOM 550 N N . PRO A 1 70 ? 20.800 -12.356 -8.681 1.00 81.88 70 PRO A N 1
ATOM 551 C CA . PRO A 1 70 ? 21.956 -12.325 -9.570 1.00 81.88 70 PRO A CA 1
ATOM 552 C C . PRO A 1 70 ? 21.647 -11.684 -10.926 1.00 81.88 70 PRO A C 1
ATOM 554 O O . PRO A 1 70 ? 20.566 -11.883 -11.485 1.00 81.88 70 PRO A O 1
ATOM 557 N N . LYS A 1 71 ? 22.619 -10.950 -11.482 1.00 86.31 71 LYS A N 1
ATOM 558 C CA . LYS A 1 71 ? 22.479 -10.202 -12.744 1.00 86.31 71 LYS A CA 1
ATOM 559 C C . LYS A 1 71 ? 21.972 -11.055 -13.919 1.00 86.31 71 LYS A C 1
ATOM 561 O O . LYS A 1 71 ? 21.117 -10.589 -14.666 1.00 86.31 71 LYS A O 1
ATOM 566 N N . ASP A 1 72 ? 22.403 -12.313 -14.012 1.00 84.94 72 ASP A N 1
ATOM 567 C CA . ASP A 1 72 ? 21.988 -13.234 -15.081 1.00 84.94 72 ASP A CA 1
ATOM 568 C C . ASP A 1 72 ? 20.509 -13.630 -14.958 1.00 84.94 72 ASP A C 1
ATOM 570 O O . ASP A 1 72 ? 19.774 -13.600 -15.942 1.00 84.94 72 ASP A O 1
ATOM 574 N N . ILE A 1 73 ? 20.030 -13.889 -13.733 1.00 85.44 73 ILE A N 1
ATOM 575 C CA . ILE A 1 73 ? 18.606 -14.161 -13.466 1.00 85.44 73 ILE A CA 1
ATOM 576 C C . ILE A 1 73 ? 17.765 -12.921 -13.784 1.00 85.44 73 ILE A C 1
ATOM 578 O O . ILE A 1 73 ? 16.693 -13.021 -14.374 1.00 85.44 73 ILE A O 1
ATOM 582 N N . ARG A 1 74 ? 18.249 -11.725 -13.430 1.00 87.06 74 ARG A N 1
ATOM 583 C CA . ARG A 1 74 ? 17.548 -10.467 -13.733 1.00 87.06 74 ARG A CA 1
ATOM 584 C C . ARG A 1 74 ? 17.421 -10.229 -15.234 1.00 87.06 74 ARG A C 1
ATOM 586 O O . ARG A 1 74 ? 16.372 -9.765 -15.678 1.00 87.06 74 ARG A O 1
ATOM 593 N N . LEU A 1 75 ? 18.475 -10.535 -15.990 1.00 88.94 75 LEU A N 1
ATOM 594 C CA . LEU A 1 75 ? 18.460 -10.465 -17.446 1.00 88.94 75 LEU A CA 1
ATOM 595 C C . LEU A 1 75 ? 17.452 -11.455 -18.025 1.00 88.94 75 LEU A C 1
ATOM 597 O O . LEU A 1 75 ? 16.588 -11.022 -18.783 1.00 88.94 75 LEU A O 1
ATOM 601 N N . GLN A 1 76 ? 17.493 -12.718 -17.592 1.00 87.25 76 GLN A N 1
ATOM 602 C CA . GLN A 1 76 ? 16.552 -13.745 -18.039 1.00 87.25 76 GLN A CA 1
ATOM 603 C C . GLN A 1 76 ? 15.097 -13.330 -17.778 1.00 87.25 76 GLN A C 1
ATOM 605 O O . GLN A 1 76 ? 14.293 -13.302 -18.704 1.00 87.25 76 GLN A O 1
ATOM 610 N N . LEU A 1 77 ? 14.770 -12.890 -16.557 1.00 87.19 77 LEU A N 1
ATOM 611 C CA . LEU A 1 77 ? 13.419 -12.430 -16.213 1.00 87.19 77 LEU A CA 1
ATOM 612 C C . LEU A 1 77 ? 12.961 -11.240 -17.063 1.00 87.19 77 LEU A C 1
ATOM 614 O O . LEU A 1 77 ? 11.782 -11.134 -17.397 1.00 87.19 77 LEU A O 1
ATOM 618 N N . MET A 1 78 ? 13.872 -10.325 -17.408 1.00 89.69 78 MET A N 1
ATOM 619 C CA . MET A 1 78 ? 13.551 -9.206 -18.292 1.00 89.69 78 MET A CA 1
ATOM 620 C C . MET A 1 78 ? 13.331 -9.670 -19.737 1.00 89.69 78 MET A C 1
ATOM 622 O O . MET A 1 78 ? 12.438 -9.156 -20.409 1.00 89.69 78 MET A O 1
ATOM 626 N N . GLN A 1 79 ? 14.120 -10.631 -20.221 1.00 88.06 79 GLN A N 1
ATOM 627 C CA . GLN A 1 79 ? 13.943 -11.216 -21.550 1.00 88.06 79 GLN A CA 1
ATOM 628 C C . GLN A 1 79 ? 12.596 -11.929 -21.654 1.00 88.06 79 GLN A C 1
ATOM 630 O O . GLN A 1 79 ? 11.822 -11.593 -22.548 1.00 88.06 79 GLN A O 1
ATOM 635 N N . ASP A 1 80 ? 12.276 -12.800 -20.696 1.00 85.38 80 ASP A N 1
ATOM 636 C CA . ASP A 1 80 ? 11.002 -13.524 -20.632 1.00 85.38 80 ASP A CA 1
ATOM 637 C C . ASP A 1 80 ? 9.820 -12.541 -20.586 1.00 85.38 80 ASP A C 1
ATOM 639 O O . ASP A 1 80 ? 8.827 -12.679 -21.306 1.00 85.38 80 ASP A O 1
ATOM 643 N N . LEU A 1 81 ? 9.950 -11.475 -19.786 1.00 87.81 81 LEU A N 1
ATOM 644 C CA . LEU A 1 81 ? 8.950 -10.415 -19.683 1.00 87.81 81 LEU A CA 1
ATOM 645 C C . LEU A 1 81 ? 8.709 -9.710 -21.025 1.00 87.81 81 LEU A C 1
ATOM 647 O O . LEU A 1 81 ? 7.556 -9.492 -21.399 1.00 87.81 81 LEU A O 1
ATOM 651 N N . LEU A 1 82 ? 9.764 -9.344 -21.753 1.00 89.31 82 LEU A N 1
ATOM 652 C CA . LEU A 1 82 ? 9.635 -8.665 -23.045 1.00 89.31 82 LEU A CA 1
ATOM 653 C C . LEU A 1 82 ? 9.188 -9.610 -24.163 1.00 89.31 82 LEU A C 1
ATOM 655 O O . LEU A 1 82 ? 8.410 -9.201 -25.021 1.00 89.31 82 LEU A O 1
ATOM 659 N N . GLU A 1 83 ? 9.621 -10.869 -24.147 1.00 86.00 83 GLU A N 1
ATOM 660 C CA . GLU A 1 83 ? 9.147 -11.893 -25.079 1.00 86.00 83 GLU A CA 1
ATOM 661 C C . GLU A 1 83 ? 7.645 -12.142 -24.897 1.00 86.00 83 GLU A C 1
ATOM 663 O O . GLU A 1 83 ? 6.898 -12.206 -25.876 1.00 86.00 83 GLU A O 1
ATOM 668 N N . SER A 1 84 ? 7.162 -12.149 -23.650 1.00 83.06 84 SER A N 1
ATOM 669 C CA . SER A 1 84 ? 5.735 -12.306 -23.353 1.00 83.06 84 SER A CA 1
ATOM 670 C C . SER A 1 84 ? 4.851 -11.180 -23.919 1.00 83.06 84 SER A C 1
ATOM 672 O O . SER A 1 84 ? 3.654 -11.387 -24.097 1.00 83.06 84 SER A O 1
ATOM 674 N N . LEU A 1 85 ? 5.400 -9.994 -24.227 1.00 83.69 85 LEU A N 1
ATOM 675 C CA . LEU A 1 85 ? 4.664 -8.913 -24.909 1.00 83.69 85 LEU A CA 1
ATOM 676 C C . LEU A 1 85 ? 4.444 -9.182 -26.407 1.00 83.69 85 LEU A C 1
ATOM 678 O O . LEU A 1 85 ? 3.595 -8.543 -27.036 1.00 83.69 85 LEU A O 1
ATOM 682 N N . LEU A 1 86 ? 5.240 -10.074 -26.997 1.00 78.38 86 LEU A N 1
ATOM 683 C CA . LEU A 1 86 ? 5.174 -10.417 -28.419 1.00 78.38 86 LEU A CA 1
ATOM 684 C C . LEU A 1 86 ? 4.183 -11.545 -28.693 1.00 78.38 86 LEU A C 1
ATOM 686 O O . LEU A 1 86 ? 3.680 -11.660 -29.812 1.00 78.38 86 LEU A O 1
ATOM 690 N N . GLN A 1 87 ? 3.892 -12.357 -27.679 1.00 78.31 87 GLN A N 1
ATOM 691 C CA . GLN A 1 87 ? 2.933 -13.449 -27.767 1.00 78.31 87 GLN A CA 1
ATOM 692 C C . GLN A 1 87 ? 1.515 -12.911 -28.017 1.00 78.31 87 GLN A C 1
ATOM 694 O O . GLN A 1 87 ? 1.177 -11.791 -27.647 1.00 78.31 87 GLN A O 1
ATOM 699 N N . SER A 1 88 ? 0.675 -13.699 -28.694 1.00 67.25 88 SER A N 1
ATOM 700 C CA . SER A 1 88 ? -0.704 -13.291 -29.028 1.00 67.25 88 SER A CA 1
ATOM 701 C C . SER A 1 88 ? -1.724 -13.634 -27.935 1.00 67.25 88 SER A C 1
ATOM 703 O O . SER A 1 88 ? -2.885 -13.270 -28.054 1.00 67.25 88 SER A O 1
ATOM 705 N N . TYR A 1 89 ? -1.312 -14.358 -26.893 1.00 64.31 89 TYR A N 1
ATOM 706 C CA . TYR A 1 89 ? -2.154 -14.798 -25.781 1.00 64.31 89 TYR A CA 1
ATOM 707 C C . TYR A 1 89 ? -1.279 -15.100 -24.553 1.00 64.31 89 TYR A C 1
ATOM 709 O O . TYR A 1 89 ? -0.068 -15.258 -24.679 1.00 64.31 89 TYR A O 1
ATOM 717 N N . GLY A 1 90 ? -1.882 -15.183 -23.364 1.00 63.81 90 GLY A N 1
ATOM 718 C CA . GLY A 1 90 ? -1.228 -15.677 -22.141 1.00 63.81 90 GLY A CA 1
ATOM 719 C C . GLY A 1 90 ? -0.662 -14.606 -21.200 1.00 63.81 90 GLY A C 1
ATOM 720 O O . GLY A 1 90 ? -0.736 -14.776 -19.988 1.00 63.81 90 GLY A O 1
ATOM 721 N N . ASN A 1 91 ? -0.188 -13.463 -21.708 1.00 75.88 91 ASN A N 1
ATOM 722 C CA . ASN A 1 91 ? 0.246 -12.354 -20.850 1.00 75.88 91 ASN A CA 1
ATOM 723 C C . ASN A 1 91 ? -0.959 -11.530 -20.365 1.00 75.88 91 ASN A C 1
ATOM 725 O O . ASN A 1 91 ? -1.753 -11.032 -21.163 1.00 75.88 91 ASN A O 1
ATOM 729 N N . ARG A 1 92 ? -1.068 -11.310 -19.051 1.00 77.62 92 ARG A N 1
ATOM 730 C CA . ARG A 1 92 ? -2.157 -10.536 -18.440 1.00 77.62 92 ARG A CA 1
ATOM 731 C C . ARG A 1 92 ? -2.289 -9.105 -18.971 1.00 77.62 92 ARG A C 1
ATOM 733 O O . ARG A 1 92 ? -3.411 -8.625 -19.095 1.00 77.62 92 ARG A O 1
ATOM 740 N N . LEU A 1 93 ? -1.189 -8.420 -19.289 1.00 83.56 93 LEU A N 1
ATOM 741 C CA . LEU A 1 93 ? -1.250 -7.088 -19.900 1.00 83.56 93 LEU A CA 1
ATOM 742 C C . LEU A 1 93 ? -1.948 -7.133 -21.259 1.00 83.56 93 LEU A C 1
ATOM 744 O O . LEU A 1 93 ? -2.732 -6.239 -21.553 1.00 83.56 93 LEU A O 1
ATOM 748 N N . ILE A 1 94 ? -1.710 -8.186 -22.045 1.00 81.94 94 ILE A N 1
ATOM 749 C CA . ILE A 1 94 ? -2.364 -8.399 -23.341 1.00 81.94 94 ILE A CA 1
ATOM 750 C C . ILE A 1 94 ? -3.839 -8.725 -23.127 1.00 81.94 94 ILE A C 1
ATOM 752 O O . ILE A 1 94 ? -4.681 -8.066 -23.715 1.00 81.94 94 ILE A O 1
ATOM 756 N N . VAL A 1 95 ? -4.162 -9.629 -22.196 1.00 82.69 95 VAL A N 1
ATOM 757 C CA . VAL A 1 95 ? -5.557 -9.954 -21.846 1.00 82.69 95 VAL A CA 1
ATOM 758 C C . VAL A 1 95 ? -6.341 -8.704 -21.433 1.00 82.69 95 VAL A C 1
ATOM 760 O O . VAL A 1 95 ? -7.473 -8.511 -21.866 1.00 82.69 95 VAL A O 1
ATOM 763 N N . ILE A 1 96 ? -5.742 -7.839 -20.608 1.00 82.00 96 ILE A N 1
ATOM 764 C CA . ILE A 1 96 ? -6.361 -6.573 -20.203 1.00 82.00 96 ILE A CA 1
ATOM 765 C C . ILE A 1 96 ? -6.508 -5.633 -21.407 1.00 82.00 96 ILE A C 1
ATOM 767 O O . ILE A 1 96 ? -7.570 -5.041 -21.581 1.00 82.00 96 ILE A O 1
ATOM 771 N N . SER A 1 97 ? -5.464 -5.494 -22.226 1.00 82.44 97 SER A N 1
ATOM 772 C CA . SER A 1 97 ? -5.471 -4.623 -23.406 1.00 82.44 97 SER A CA 1
ATOM 773 C C . SER A 1 97 ? -6.544 -5.042 -24.414 1.00 82.44 97 SER A C 1
ATOM 775 O O . SER A 1 97 ? -7.330 -4.205 -24.851 1.00 82.44 97 SER A O 1
ATOM 777 N N . ASP A 1 98 ? -6.632 -6.340 -24.709 1.00 83.19 98 ASP A N 1
ATOM 778 C CA . ASP A 1 98 ? -7.605 -6.931 -25.628 1.00 83.19 98 ASP A CA 1
ATOM 779 C C . ASP A 1 98 ? -9.035 -6.772 -25.098 1.00 83.19 98 ASP A C 1
ATOM 781 O O . ASP A 1 98 ? -9.941 -6.434 -25.855 1.00 83.19 98 ASP A O 1
ATOM 785 N N . HIS A 1 99 ? -9.243 -6.950 -23.786 1.00 82.62 99 HIS A N 1
ATOM 786 C CA . HIS A 1 99 ? -10.552 -6.754 -23.157 1.00 82.62 99 HIS A CA 1
ATOM 787 C C . HIS A 1 99 ? -11.036 -5.299 -23.233 1.00 82.62 99 HIS A C 1
ATOM 789 O O . HIS A 1 99 ? -12.230 -5.056 -23.392 1.00 82.62 99 HIS A O 1
ATOM 795 N N . VAL A 1 100 ? -10.119 -4.333 -23.123 1.00 82.56 100 VAL A N 1
ATOM 796 C CA . VAL A 1 100 ? -10.431 -2.897 -23.226 1.00 82.56 100 VAL A CA 1
ATOM 797 C C . VAL A 1 100 ? -10.455 -2.420 -24.690 1.00 82.56 100 VAL A C 1
ATOM 799 O O . VAL A 1 100 ? -10.944 -1.331 -24.972 1.00 82.56 100 VAL A O 1
ATOM 802 N N . GLY A 1 101 ? -9.989 -3.239 -25.639 1.00 82.38 101 GLY A N 1
ATOM 803 C CA . GLY A 1 101 ? -9.941 -2.897 -27.063 1.00 82.38 101 GLY A CA 1
ATOM 804 C C . GLY A 1 101 ? -8.851 -1.881 -27.415 1.00 82.38 101 GLY A C 1
ATOM 805 O O . GLY A 1 101 ? -8.975 -1.163 -28.406 1.00 82.38 101 GLY A O 1
ATOM 806 N N . GLU A 1 102 ? -7.788 -1.798 -26.614 1.00 84.38 102 GLU A N 1
ATOM 807 C CA . GLU A 1 102 ? -6.671 -0.880 -26.841 1.00 84.38 102 GLU A CA 1
ATOM 808 C C . GLU A 1 102 ? -5.403 -1.624 -27.266 1.00 84.38 102 GLU A C 1
ATOM 810 O O . GLU A 1 102 ? -5.177 -2.771 -26.885 1.00 84.38 102 GLU A O 1
ATOM 815 N N . ILE A 1 103 ? -4.537 -0.955 -28.031 1.00 86.50 103 ILE A N 1
ATOM 816 C CA . ILE A 1 103 ? -3.213 -1.471 -28.398 1.00 86.50 103 ILE A CA 1
ATOM 817 C C . ILE A 1 103 ? -2.164 -0.766 -27.539 1.00 86.50 103 ILE A C 1
ATOM 819 O O . ILE A 1 103 ? -2.083 0.462 -27.530 1.00 86.50 103 ILE A O 1
ATOM 823 N N . LEU A 1 104 ? -1.333 -1.542 -26.840 1.00 90.12 104 LEU A N 1
ATOM 824 C CA . LEU A 1 104 ? -0.207 -1.010 -26.068 1.00 90.12 104 LEU A CA 1
ATOM 825 C C . LEU A 1 104 ? 0.820 -0.342 -26.993 1.00 90.12 104 LEU A C 1
ATOM 827 O O . LEU A 1 104 ? 1.330 -0.984 -27.921 1.00 90.12 104 LEU A O 1
ATOM 831 N N . ARG A 1 105 ? 1.195 0.909 -26.699 1.00 92.56 105 ARG A N 1
ATOM 832 C CA . ARG A 1 105 ? 2.279 1.616 -27.402 1.00 92.56 105 ARG A CA 1
ATOM 833 C C . ARG A 1 105 ? 3.603 0.868 -27.300 1.00 92.56 105 ARG A C 1
ATOM 835 O O . ARG A 1 105 ? 4.383 0.897 -28.247 1.00 92.56 105 ARG A O 1
ATOM 842 N N . LEU A 1 106 ? 3.836 0.133 -26.213 1.00 91.50 106 LEU A N 1
ATOM 843 C CA . LEU A 1 106 ? 4.994 -0.752 -26.051 1.00 91.50 106 LEU A CA 1
ATOM 844 C C . LEU A 1 106 ? 5.201 -1.732 -27.216 1.00 91.50 106 LEU A C 1
ATOM 846 O O . LEU A 1 106 ? 6.336 -2.100 -27.500 1.00 91.50 106 LEU A O 1
ATOM 850 N N . ARG A 1 107 ? 4.134 -2.148 -27.914 1.00 89.75 107 ARG A N 1
ATOM 851 C CA . ARG A 1 107 ? 4.232 -3.060 -29.071 1.00 89.75 107 ARG A CA 1
ATOM 852 C C . ARG A 1 107 ? 4.610 -2.347 -30.375 1.00 89.75 107 ARG A C 1
ATOM 854 O O . ARG A 1 107 ? 4.865 -3.013 -31.376 1.00 89.75 107 ARG A O 1
ATOM 861 N N . GLN A 1 108 ? 4.639 -1.017 -30.365 1.00 91.31 108 GLN A N 1
ATOM 862 C CA . GLN A 1 108 ? 4.856 -0.153 -31.530 1.00 91.31 108 GLN A CA 1
ATOM 863 C C . GLN A 1 108 ? 6.217 0.561 -31.502 1.00 91.31 108 GLN A C 1
ATOM 865 O O . GLN A 1 108 ? 6.547 1.281 -32.440 1.00 91.31 108 GLN A O 1
ATOM 870 N N . VAL A 1 109 ? 7.002 0.368 -30.441 1.00 92.56 109 VAL A N 1
ATOM 871 C CA . VAL A 1 109 ? 8.317 0.990 -30.235 1.00 92.56 109 VAL A CA 1
ATOM 872 C C . VAL A 1 109 ? 9.428 -0.061 -30.232 1.00 92.56 109 VAL A C 1
ATOM 874 O O . VAL A 1 109 ? 9.175 -1.258 -30.077 1.00 92.56 109 VAL A O 1
ATOM 877 N N . GLU A 1 110 ? 10.675 0.370 -30.407 1.00 92.88 110 GLU A N 1
ATOM 878 C CA . GLU A 1 110 ? 11.833 -0.511 -30.246 1.00 92.88 110 GLU A CA 1
ATOM 879 C C . GLU A 1 110 ? 12.167 -0.691 -28.758 1.00 92.88 110 GLU A C 1
ATOM 881 O O . GLU A 1 110 ? 12.267 0.280 -28.005 1.00 92.88 110 GLU A O 1
ATOM 886 N N . LEU A 1 111 ? 12.354 -1.941 -28.330 1.00 93.50 111 LEU A N 1
ATOM 887 C CA . LEU A 1 111 ? 12.628 -2.298 -26.939 1.00 93.50 111 LEU A CA 1
ATOM 888 C C . LEU A 1 111 ? 14.059 -2.826 -26.807 1.00 93.50 111 LEU A C 1
ATOM 890 O O . LEU A 1 111 ? 14.465 -3.742 -27.527 1.00 93.50 111 LEU A O 1
ATOM 894 N N . PHE A 1 112 ? 14.805 -2.270 -25.858 1.00 93.62 112 PHE A N 1
ATOM 895 C CA . PHE A 1 112 ? 16.189 -2.632 -25.581 1.00 93.62 112 PHE A CA 1
ATOM 896 C C . PHE A 1 112 ? 16.384 -2.966 -24.107 1.00 93.62 112 PHE A C 1
ATOM 898 O O . PHE A 1 112 ? 15.760 -2.369 -23.227 1.00 93.62 112 PHE A O 1
ATOM 905 N N . VAL A 1 113 ? 17.305 -3.886 -23.839 1.00 93.94 113 VAL A N 1
ATOM 906 C CA . VAL A 1 113 ? 17.789 -4.194 -22.492 1.00 93.94 113 VAL A CA 1
ATOM 907 C C . VAL A 1 113 ? 19.280 -3.902 -22.454 1.00 93.94 113 VAL A C 1
ATOM 909 O O . VAL A 1 113 ? 20.050 -4.533 -23.177 1.00 93.94 113 VAL A O 1
ATOM 912 N N . SER A 1 114 ? 19.686 -2.943 -21.625 1.00 92.50 114 SER A N 1
ATOM 913 C CA . SER A 1 114 ? 21.098 -2.654 -21.401 1.00 92.50 114 SER A CA 1
ATOM 914 C C . SER A 1 114 ? 21.655 -3.525 -20.284 1.00 92.50 114 SER A C 1
ATOM 916 O O . SER A 1 114 ? 21.172 -3.483 -19.149 1.00 92.50 114 SER A O 1
ATOM 918 N N . SER A 1 115 ? 22.713 -4.267 -20.607 1.00 89.19 115 SER A N 1
ATOM 919 C CA . SER A 1 115 ? 23.549 -5.002 -19.656 1.00 89.19 115 SER A CA 1
ATOM 920 C C . SER A 1 115 ? 24.849 -4.259 -19.328 1.00 89.19 115 SER A C 1
ATOM 922 O O . SER A 1 115 ? 25.742 -4.829 -18.702 1.00 89.19 115 SER A O 1
ATOM 924 N N . SER A 1 116 ? 24.984 -2.979 -19.707 1.00 88.81 116 SER A N 1
ATOM 925 C CA . SER A 1 116 ? 26.229 -2.213 -19.528 1.00 88.81 116 SER A CA 1
ATOM 926 C C . SER A 1 116 ? 26.722 -2.181 -18.079 1.00 88.81 116 SER A C 1
ATOM 928 O O . SER A 1 116 ? 27.924 -2.140 -17.819 1.00 88.81 116 SER A O 1
ATOM 930 N N . GLU A 1 117 ? 25.794 -2.219 -17.122 1.00 88.38 117 GLU A N 1
ATOM 931 C CA . GLU A 1 117 ? 26.099 -2.221 -15.690 1.00 88.38 117 GLU A CA 1
ATOM 932 C C . GLU A 1 117 ? 26.791 -3.517 -15.242 1.00 88.38 117 GLU A C 1
ATOM 934 O O . GLU A 1 117 ? 27.554 -3.502 -14.281 1.00 88.38 117 GLU A O 1
ATOM 939 N N . PHE A 1 118 ? 26.591 -4.634 -15.950 1.00 89.69 118 PHE A N 1
ATOM 940 C CA . PHE A 1 118 ? 27.082 -5.961 -15.555 1.00 89.69 118 PHE A CA 1
ATOM 941 C C . PHE A 1 118 ? 28.603 -6.098 -15.647 1.00 89.69 118 PHE A C 1
ATOM 943 O O . PHE A 1 118 ? 29.154 -7.050 -15.090 1.00 89.69 118 PHE A O 1
ATOM 950 N N . LYS A 1 119 ? 29.258 -5.152 -16.333 1.00 87.06 119 LYS A N 1
ATOM 951 C CA . LYS A 1 119 ? 30.717 -5.008 -16.433 1.00 87.06 119 LYS A CA 1
ATOM 952 C C . LYS A 1 119 ? 31.340 -4.405 -15.165 1.00 87.06 119 LYS A C 1
ATOM 954 O O . LYS A 1 119 ? 32.559 -4.308 -15.076 1.00 87.06 119 LYS A O 1
ATOM 959 N N . ARG A 1 120 ? 30.523 -3.944 -14.212 1.00 86.12 120 ARG A N 1
ATOM 960 C CA . ARG A 1 120 ? 30.971 -3.326 -12.959 1.00 86.12 120 ARG A CA 1
ATOM 961 C C . ARG A 1 120 ? 30.737 -4.278 -11.797 1.00 86.12 120 ARG A C 1
ATOM 963 O O . ARG A 1 120 ? 29.597 -4.654 -11.541 1.00 86.12 120 ARG A O 1
ATOM 970 N N . ASP A 1 121 ? 31.793 -4.551 -11.041 1.00 83.56 121 ASP A N 1
ATOM 971 C CA . ASP A 1 121 ? 31.739 -5.371 -9.818 1.00 83.56 121 ASP A CA 1
ATOM 972 C C . ASP A 1 121 ? 31.604 -4.524 -8.536 1.00 83.56 121 ASP A C 1
ATOM 974 O O . ASP A 1 121 ? 31.810 -4.998 -7.422 1.00 83.56 121 ASP A O 1
ATOM 978 N N . HIS A 1 122 ? 31.281 -3.238 -8.686 1.00 84.31 122 HIS A N 1
ATOM 979 C CA . HIS A 1 122 ? 31.043 -2.305 -7.588 1.00 84.31 122 HIS A CA 1
ATOM 980 C C . HIS A 1 122 ? 29.651 -1.682 -7.697 1.00 84.31 122 HIS A C 1
ATOM 982 O O . HIS A 1 122 ? 28.923 -1.874 -8.670 1.00 84.31 122 HIS A O 1
ATOM 988 N N . GLN A 1 123 ? 29.276 -0.925 -6.672 1.00 84.56 123 GLN A N 1
ATOM 989 C CA . GLN A 1 123 ? 27.999 -0.233 -6.601 1.00 84.56 123 GLN A CA 1
ATOM 990 C C . GLN A 1 123 ? 27.785 0.722 -7.785 1.00 84.56 123 GLN A C 1
ATOM 992 O O . GLN A 1 123 ? 28.630 1.575 -8.040 1.00 84.56 123 GLN A O 1
ATOM 997 N N . VAL A 1 124 ? 26.624 0.632 -8.440 1.00 85.00 124 VAL A N 1
ATOM 998 C CA . VAL A 1 124 ? 26.228 1.539 -9.532 1.00 85.00 124 VAL A CA 1
ATOM 999 C C . VAL A 1 124 ? 25.034 2.379 -9.091 1.00 85.00 124 VAL A C 1
ATOM 1001 O O . VAL A 1 124 ? 23.996 1.852 -8.682 1.00 85.00 124 VAL A O 1
ATOM 1004 N N . ARG A 1 125 ? 25.181 3.704 -9.130 1.00 87.31 125 ARG A N 1
ATOM 1005 C CA . ARG A 1 125 ? 24.112 4.667 -8.837 1.00 87.31 125 ARG A CA 1
ATOM 1006 C C . ARG A 1 125 ? 23.347 5.016 -10.113 1.00 87.31 125 ARG A C 1
ATOM 1008 O O . ARG A 1 125 ? 23.870 4.924 -11.220 1.00 87.31 125 ARG A O 1
ATOM 1015 N N . LEU A 1 126 ? 22.121 5.520 -9.955 1.00 89.44 126 LEU A N 1
ATOM 1016 C CA . LEU A 1 126 ? 21.341 6.033 -11.089 1.00 89.44 126 LEU A CA 1
ATOM 1017 C C . LEU A 1 126 ? 22.089 7.149 -11.836 1.00 89.44 126 LEU A C 1
ATOM 1019 O O . LEU A 1 126 ? 22.082 7.172 -13.063 1.00 89.44 126 LEU A O 1
ATOM 1023 N N . LEU A 1 127 ? 22.765 8.040 -11.107 1.00 90.25 127 LEU A N 1
ATOM 1024 C CA . LEU A 1 127 ? 23.577 9.089 -11.717 1.00 90.25 127 LEU A CA 1
ATOM 1025 C C . LEU A 1 127 ? 24.721 8.519 -12.562 1.00 90.25 127 LEU A C 1
ATOM 1027 O O . LEU A 1 127 ? 24.996 9.064 -13.625 1.00 90.25 127 LEU A O 1
ATOM 1031 N N . ASP A 1 128 ? 25.343 7.408 -12.159 1.00 89.62 128 ASP A N 1
ATOM 1032 C CA . ASP A 1 128 ? 26.392 6.776 -12.965 1.00 89.62 128 ASP A CA 1
ATOM 1033 C C . ASP A 1 128 ? 25.830 6.298 -14.305 1.00 89.62 128 ASP A C 1
ATOM 1035 O O . ASP A 1 128 ? 26.473 6.467 -15.338 1.00 89.62 128 ASP A O 1
ATOM 1039 N N . ASN A 1 129 ? 24.609 5.757 -14.312 1.00 89.56 129 ASN A N 1
ATOM 1040 C CA . ASN A 1 129 ? 23.922 5.393 -15.549 1.00 89.56 129 ASN A CA 1
ATOM 1041 C C . ASN A 1 129 ? 23.643 6.617 -16.422 1.00 89.56 129 ASN A C 1
ATOM 1043 O O . ASN A 1 129 ? 23.944 6.596 -17.612 1.00 89.56 129 ASN A O 1
ATOM 1047 N N . VAL A 1 130 ? 23.133 7.701 -15.834 1.00 90.94 130 VAL A N 1
ATOM 1048 C CA . VAL A 1 130 ? 22.875 8.956 -16.555 1.00 90.94 130 VAL A CA 1
ATOM 1049 C C . VAL A 1 130 ? 24.167 9.541 -17.131 1.00 90.94 130 VAL A C 1
ATOM 1051 O O . VAL A 1 130 ? 24.191 9.931 -18.295 1.00 90.94 130 VAL A O 1
ATOM 1054 N N . LYS A 1 131 ? 25.265 9.535 -16.369 1.00 89.69 131 LYS A N 1
ATOM 1055 C CA . LYS A 1 131 ? 26.590 9.957 -16.840 1.00 89.69 131 LYS A CA 1
ATOM 1056 C C . LYS A 1 131 ? 27.086 9.089 -17.983 1.00 89.69 131 LYS A C 1
ATOM 1058 O O . LYS A 1 131 ? 27.519 9.636 -18.985 1.00 89.69 131 LYS A O 1
ATOM 1063 N N . ASN A 1 132 ? 26.984 7.766 -17.869 1.00 87.56 132 ASN A N 1
ATOM 1064 C CA . ASN A 1 132 ? 27.404 6.851 -18.931 1.00 87.56 132 ASN A CA 1
ATOM 1065 C C . ASN A 1 132 ? 26.631 7.090 -20.231 1.00 87.56 132 ASN A C 1
ATOM 1067 O O . ASN A 1 132 ? 27.227 7.101 -21.306 1.00 87.56 132 ASN A O 1
ATOM 1071 N N . ILE A 1 133 ? 25.312 7.289 -20.131 1.00 87.88 133 ILE A N 1
ATOM 1072 C CA . ILE A 1 133 ? 24.460 7.641 -21.272 1.00 87.88 133 ILE A CA 1
ATOM 1073 C C . ILE A 1 133 ? 24.916 8.991 -21.846 1.00 87.88 133 ILE A C 1
ATOM 1075 O O . ILE A 1 133 ? 25.096 9.105 -23.052 1.00 87.88 133 ILE A O 1
ATOM 1079 N N . GLY A 1 134 ? 25.181 9.981 -20.987 1.00 84.12 134 GLY A N 1
ATOM 1080 C CA . GLY A 1 134 ? 25.728 11.293 -21.351 1.00 84.12 134 GLY A CA 1
ATOM 1081 C C . GLY A 1 134 ? 27.077 11.221 -22.074 1.00 84.12 134 GLY A C 1
ATOM 1082 O O . GLY A 1 134 ? 27.278 11.849 -23.107 1.00 84.12 134 GLY A O 1
ATOM 1083 N N . THR A 1 135 ? 28.011 10.405 -21.593 1.00 82.25 135 THR A N 1
ATOM 1084 C CA . THR A 1 135 ? 29.312 10.215 -22.246 1.00 82.25 135 THR A CA 1
ATOM 1085 C C . THR A 1 135 ? 29.165 9.556 -23.616 1.00 82.25 135 THR A C 1
ATOM 1087 O O . THR A 1 135 ? 29.852 9.959 -24.549 1.00 82.25 135 THR A O 1
ATOM 1090 N N . ALA A 1 136 ? 28.248 8.594 -23.760 1.00 74.88 136 ALA A N 1
ATOM 1091 C CA . ALA A 1 136 ? 27.923 7.999 -25.057 1.00 74.88 136 ALA A CA 1
ATOM 1092 C C . ALA A 1 136 ? 27.211 8.986 -26.010 1.00 74.88 136 ALA A C 1
ATOM 1094 O O . ALA A 1 136 ? 27.297 8.830 -27.222 1.00 74.88 136 ALA A O 1
ATOM 1095 N N . LEU A 1 137 ? 26.525 9.997 -25.463 1.00 67.31 137 LEU A N 1
ATOM 1096 C CA . LEU A 1 137 ? 25.807 11.056 -26.181 1.00 67.31 137 LEU A CA 1
ATOM 1097 C C . LEU A 1 137 ? 26.729 12.145 -26.747 1.00 67.31 137 LEU A C 1
ATOM 1099 O O . LEU A 1 137 ? 26.566 12.582 -27.883 1.00 67.31 137 LEU A O 1
ATOM 1103 N N . TRP A 1 138 ? 27.665 12.642 -25.937 1.00 65.50 138 TRP A N 1
ATOM 1104 C CA . TRP A 1 138 ? 28.400 13.881 -26.235 1.00 65.50 138 TRP A CA 1
ATOM 1105 C C . TRP A 1 138 ? 29.663 13.697 -27.075 1.00 65.50 138 TRP A C 1
ATOM 1107 O O . TRP A 1 138 ? 30.446 14.642 -27.205 1.00 65.50 138 TRP A O 1
ATOM 1117 N N . SER A 1 139 ? 29.859 12.521 -27.676 1.00 60.47 139 SER A N 1
ATOM 1118 C CA . SER A 1 139 ? 30.799 12.376 -28.793 1.00 60.47 139 SER A CA 1
ATOM 1119 C C . SER A 1 139 ? 30.395 13.237 -29.995 1.00 60.47 139 SER A C 1
ATOM 1121 O O . SER A 1 139 ? 31.245 13.542 -30.827 1.00 60.47 139 SER A O 1
ATOM 1123 N N . ASP A 1 140 ? 29.128 13.664 -30.058 1.00 57.75 140 ASP A N 1
ATOM 1124 C CA . ASP A 1 140 ? 28.570 14.499 -31.116 1.00 57.75 140 ASP A CA 1
ATOM 1125 C C . ASP A 1 140 ? 28.059 15.851 -30.564 1.00 57.75 140 ASP A C 1
ATOM 1127 O O . ASP A 1 140 ? 27.418 15.940 -29.510 1.00 57.75 140 ASP A O 1
ATOM 1131 N N . SER A 1 141 ? 28.404 16.947 -31.245 1.00 56.69 141 SER A N 1
ATOM 1132 C CA . SER A 1 141 ? 28.273 18.322 -30.728 1.00 56.69 141 SER A CA 1
ATOM 1133 C C . SER A 1 141 ? 26.832 18.848 -30.679 1.00 56.69 141 SER A C 1
ATOM 1135 O O . SER A 1 141 ? 26.548 19.771 -29.912 1.00 56.69 141 SER A O 1
ATOM 1137 N N . GLU A 1 142 ? 25.919 18.218 -31.421 1.00 60.94 142 GLU A N 1
ATOM 1138 C CA . GLU A 1 142 ? 24.495 18.570 -31.516 1.00 60.94 142 GLU A CA 1
ATOM 1139 C C . GLU A 1 142 ? 23.687 18.183 -30.254 1.00 60.94 142 GLU A C 1
ATOM 1141 O O . GLU A 1 142 ? 22.622 18.742 -29.982 1.00 60.94 142 GLU A O 1
ATOM 1146 N N . TYR A 1 143 ? 24.219 17.285 -29.415 1.00 58.62 143 TYR A N 1
ATOM 1147 C CA . TYR A 1 143 ? 23.493 16.681 -28.287 1.00 58.62 143 TYR A CA 1
ATOM 1148 C C . TYR A 1 143 ? 23.861 17.249 -26.904 1.00 58.62 143 TYR A C 1
ATOM 1150 O O . TYR A 1 143 ? 23.274 16.855 -25.895 1.00 58.62 143 TYR A O 1
ATOM 1158 N N . LYS A 1 144 ? 24.797 18.208 -26.817 1.00 60.53 144 LYS A N 1
ATOM 1159 C CA . LYS A 1 144 ? 25.293 18.766 -25.536 1.00 60.53 144 LYS A CA 1
ATOM 1160 C C . LYS A 1 144 ? 24.246 19.511 -24.701 1.00 60.53 144 LYS A C 1
ATOM 1162 O O . LYS A 1 144 ? 24.421 19.638 -23.494 1.00 60.53 144 LYS A O 1
ATOM 1167 N N . SER A 1 145 ? 23.175 20.011 -25.315 1.00 64.50 145 SER A N 1
ATOM 1168 C CA . SER A 1 145 ? 22.091 20.735 -24.627 1.00 64.50 145 SER A CA 1
ATOM 1169 C C . SER A 1 145 ? 20.889 19.852 -24.271 1.00 64.50 145 SER A C 1
ATOM 1171 O O . SER A 1 145 ? 19.936 20.326 -23.645 1.00 64.50 145 SER A O 1
ATOM 1173 N N . GLN A 1 146 ? 20.909 18.579 -24.678 1.00 75.00 146 GLN A N 1
ATOM 1174 C CA . GLN A 1 146 ? 19.782 17.671 -24.511 1.00 75.00 146 GLN A CA 1
ATOM 1175 C C . GLN A 1 146 ? 19.827 16.966 -23.158 1.00 75.00 146 GLN A C 1
ATOM 1177 O O . GLN A 1 146 ? 20.889 16.660 -22.618 1.00 75.00 146 GLN A O 1
ATOM 1182 N N . ARG A 1 147 ? 18.638 16.699 -22.617 1.00 86.31 147 ARG A N 1
ATOM 1183 C CA . ARG A 1 147 ? 18.468 16.018 -21.335 1.00 86.31 147 ARG A CA 1
ATOM 1184 C C . ARG A 1 147 ? 17.980 14.600 -21.554 1.00 86.31 147 ARG A C 1
ATOM 1186 O O . ARG A 1 147 ? 17.066 14.366 -22.340 1.00 86.31 147 ARG A O 1
ATOM 1193 N N . ILE A 1 148 ? 18.562 13.677 -20.806 1.00 90.44 148 ILE A N 1
ATOM 1194 C CA . ILE A 1 148 ? 18.233 12.257 -20.844 1.00 90.44 148 ILE A CA 1
ATOM 1195 C C . ILE A 1 148 ? 16.874 12.051 -20.173 1.00 90.44 148 ILE A C 1
ATOM 1197 O O . ILE A 1 148 ? 16.680 12.443 -19.022 1.00 90.44 148 ILE A O 1
ATOM 1201 N N . GLN A 1 149 ? 15.931 11.435 -20.882 1.00 93.44 149 GLN A N 1
ATOM 1202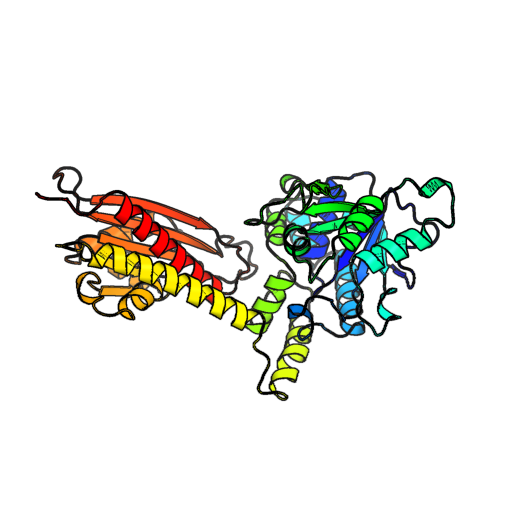 C CA . GLN A 1 149 ? 14.601 11.141 -20.350 1.00 93.44 149 GLN A CA 1
ATOM 1203 C C . GLN A 1 149 ? 14.650 9.878 -19.495 1.00 93.44 149 GLN A C 1
ATOM 1205 O O . GLN A 1 149 ? 14.810 8.776 -20.020 1.00 93.44 149 GLN A O 1
ATOM 1210 N N . VAL A 1 150 ? 14.505 10.035 -18.180 1.00 94.75 150 VAL A N 1
ATOM 1211 C CA . VAL A 1 150 ? 14.594 8.926 -17.222 1.00 94.75 150 VAL A CA 1
ATOM 1212 C C . VAL A 1 150 ? 13.257 8.742 -16.520 1.00 94.75 150 VAL A C 1
ATOM 1214 O O . VAL A 1 150 ? 12.739 9.670 -15.900 1.00 94.75 150 VAL A O 1
ATOM 1217 N N . LEU A 1 151 ? 12.701 7.535 -16.593 1.00 94.88 151 LEU A N 1
ATOM 1218 C CA . LEU A 1 151 ? 11.464 7.179 -15.909 1.00 94.88 151 LEU A CA 1
ATOM 1219 C C . LEU A 1 151 ? 11.726 6.871 -14.434 1.00 94.88 151 LEU A C 1
ATOM 1221 O O . LEU A 1 151 ? 12.553 6.020 -14.111 1.00 94.88 151 LEU A O 1
ATOM 1225 N N . VAL A 1 152 ? 10.995 7.514 -13.530 1.00 91.69 152 VAL A N 1
ATOM 1226 C CA . VAL A 1 152 ? 11.128 7.296 -12.083 1.00 91.69 152 VAL A CA 1
ATOM 1227 C C . VAL A 1 152 ? 9.762 7.283 -11.403 1.00 91.69 152 VAL A C 1
ATOM 1229 O O . VAL A 1 152 ? 8.831 7.948 -11.844 1.00 91.69 152 VAL A O 1
ATOM 1232 N N . GLY A 1 153 ? 9.621 6.527 -10.314 1.00 89.12 153 GLY A N 1
ATOM 1233 C CA . GLY A 1 153 ? 8.454 6.636 -9.432 1.00 89.12 153 GLY A CA 1
ATOM 1234 C C . GLY A 1 153 ? 8.599 7.804 -8.456 1.00 89.12 153 GLY A C 1
ATOM 1235 O O . GLY A 1 153 ? 9.719 8.170 -8.089 1.00 89.12 153 GLY A O 1
ATOM 1236 N N . SER A 1 154 ? 7.485 8.368 -7.986 1.00 87.75 154 SER A N 1
ATOM 1237 C CA . SER A 1 154 ? 7.503 9.405 -6.942 1.00 87.75 154 SER A CA 1
ATOM 1238 C C . SER A 1 154 ? 8.146 8.934 -5.626 1.00 87.75 154 SER A C 1
ATOM 1240 O O . SER A 1 154 ? 8.731 9.745 -4.913 1.00 87.75 154 SER A O 1
ATOM 1242 N N . ASP A 1 155 ? 8.142 7.626 -5.345 1.00 82.25 155 ASP A N 1
ATOM 1243 C CA . ASP A 1 155 ? 8.860 7.025 -4.213 1.00 82.25 155 ASP A CA 1
ATOM 1244 C C . ASP A 1 155 ? 10.386 7.221 -4.301 1.00 82.25 155 ASP A C 1
ATOM 1246 O O . ASP A 1 155 ? 11.065 7.373 -3.284 1.00 82.25 155 ASP A O 1
ATOM 1250 N N . LEU A 1 156 ? 10.951 7.239 -5.516 1.00 84.44 156 LEU A N 1
ATOM 1251 C CA . LEU A 1 156 ? 12.373 7.508 -5.710 1.00 84.44 156 LEU A CA 1
ATOM 1252 C C . LEU A 1 156 ? 12.671 8.992 -5.507 1.00 84.44 156 LEU A C 1
ATOM 1254 O O . LEU A 1 156 ? 13.656 9.301 -4.850 1.00 84.44 156 LEU A O 1
ATOM 1258 N N . ILE A 1 157 ? 11.812 9.891 -6.000 1.00 86.50 157 ILE A N 1
ATOM 1259 C CA . ILE A 1 157 ? 11.950 11.342 -5.783 1.00 86.50 157 ILE A CA 1
ATOM 1260 C C . ILE A 1 157 ? 12.024 11.660 -4.285 1.00 86.50 157 ILE A C 1
ATOM 1262 O O . ILE A 1 157 ? 12.872 12.439 -3.855 1.00 86.50 157 ILE A O 1
ATOM 1266 N N . ASN A 1 158 ? 11.200 10.997 -3.472 1.00 83.31 158 ASN A N 1
ATOM 1267 C CA . ASN A 1 158 ? 11.240 11.165 -2.021 1.00 83.31 158 ASN A CA 1
ATOM 1268 C C . ASN A 1 158 ? 12.527 10.607 -1.402 1.00 83.31 158 ASN A C 1
ATOM 1270 O O . ASN A 1 158 ? 13.133 11.276 -0.567 1.00 83.31 158 ASN A O 1
ATOM 1274 N N . ARG A 1 159 ? 13.002 9.443 -1.861 1.00 81.31 159 ARG A N 1
ATOM 1275 C CA . ARG A 1 159 ? 14.291 8.869 -1.431 1.00 81.31 159 ARG A CA 1
ATOM 1276 C C . ARG A 1 159 ? 15.509 9.680 -1.882 1.00 81.31 159 ARG A C 1
ATOM 1278 O O . ARG A 1 159 ? 16.523 9.655 -1.200 1.00 81.31 159 ARG A O 1
ATOM 1285 N N . MET A 1 160 ? 15.419 10.441 -2.974 1.00 86.44 160 MET A N 1
ATOM 1286 C CA . MET A 1 160 ? 16.487 11.348 -3.424 1.00 86.44 160 MET A CA 1
ATOM 1287 C C . MET A 1 160 ? 16.769 12.490 -2.435 1.00 86.44 160 MET A C 1
ATOM 1289 O O . MET A 1 160 ? 17.773 13.175 -2.578 1.00 86.44 160 MET A O 1
ATOM 1293 N N . ARG A 1 161 ? 15.911 12.697 -1.427 1.00 83.31 161 ARG A N 1
ATOM 1294 C CA . ARG A 1 161 ? 16.142 13.656 -0.337 1.00 83.31 161 ARG A CA 1
ATOM 1295 C C . ARG A 1 161 ? 17.075 13.126 0.751 1.00 83.31 161 ARG A C 1
ATOM 1297 O O . ARG A 1 161 ? 17.514 13.912 1.584 1.00 83.31 161 ARG A O 1
ATOM 1304 N N . ASP A 1 162 ? 17.317 11.819 0.785 1.00 82.25 162 ASP A N 1
ATOM 1305 C CA . ASP A 1 162 ? 18.236 11.217 1.741 1.00 82.25 162 ASP A CA 1
ATOM 1306 C C . ASP A 1 162 ? 19.682 11.401 1.242 1.00 82.25 162 ASP A C 1
ATOM 1308 O O . ASP A 1 162 ? 20.037 10.833 0.199 1.00 82.25 162 ASP A O 1
ATOM 1312 N N . PRO A 1 163 ? 20.532 12.154 1.968 1.00 82.06 163 PRO A N 1
ATOM 1313 C CA . PRO A 1 163 ? 21.914 12.402 1.567 1.00 82.06 163 PRO A CA 1
ATOM 1314 C C . PRO A 1 163 ? 22.774 11.130 1.525 1.00 82.06 163 PRO A C 1
ATOM 1316 O O . PRO A 1 163 ? 23.827 11.126 0.887 1.00 82.06 163 PRO A O 1
ATOM 1319 N N . GLN A 1 164 ? 22.342 10.032 2.160 1.00 80.06 164 GLN A N 1
ATOM 1320 C CA . GLN A 1 164 ? 23.003 8.729 2.034 1.00 80.06 164 GLN A CA 1
ATOM 1321 C C . GLN A 1 164 ? 22.731 8.063 0.676 1.00 80.06 164 GLN A C 1
ATOM 1323 O O . GLN A 1 164 ? 23.503 7.203 0.247 1.00 80.06 164 GLN A O 1
ATOM 1328 N N . ILE A 1 165 ? 21.647 8.453 -0.006 1.00 78.62 165 ILE A N 1
ATOM 1329 C CA . ILE A 1 165 ? 21.241 7.911 -1.307 1.00 78.62 165 ILE A CA 1
ATOM 1330 C C . ILE A 1 165 ? 21.709 8.831 -2.443 1.00 78.62 165 ILE A C 1
ATOM 1332 O O . ILE A 1 165 ? 22.301 8.336 -3.406 1.00 78.62 165 ILE A O 1
ATOM 1336 N N . PHE A 1 166 ? 21.470 10.143 -2.333 1.00 86.31 166 PHE A N 1
ATOM 1337 C CA . PHE A 1 166 ? 21.932 11.159 -3.285 1.00 86.31 166 PHE A CA 1
ATOM 1338 C C . PHE A 1 166 ? 22.547 12.342 -2.539 1.00 86.31 166 PHE A C 1
ATOM 1340 O O . PHE A 1 166 ? 21.865 13.021 -1.777 1.00 86.31 166 PHE A O 1
ATOM 1347 N N . SER A 1 167 ? 23.826 12.615 -2.793 1.00 88.38 167 SER A N 1
ATOM 1348 C CA . SER A 1 167 ? 24.464 13.840 -2.310 1.00 88.38 167 SER A CA 1
ATOM 1349 C C . SER A 1 167 ? 23.950 15.068 -3.069 1.00 88.38 167 SER A C 1
ATOM 1351 O O . SER A 1 167 ? 23.414 14.956 -4.171 1.00 88.38 167 SER A O 1
ATOM 1353 N N . GLU A 1 168 ? 24.164 16.263 -2.525 1.00 87.06 168 GLU A N 1
ATOM 1354 C CA . GLU A 1 168 ? 23.806 17.520 -3.202 1.00 87.06 168 GLU A CA 1
ATOM 1355 C C . GLU A 1 168 ? 24.491 17.657 -4.568 1.00 87.06 168 GLU A C 1
ATOM 1357 O O . GLU A 1 168 ? 23.854 18.037 -5.550 1.00 87.06 168 GLU A O 1
ATOM 1362 N N . THR A 1 169 ? 25.760 17.247 -4.656 1.00 89.19 169 THR A N 1
ATOM 1363 C CA . THR A 1 169 ? 26.502 17.190 -5.926 1.00 89.19 169 THR A CA 1
ATOM 1364 C C . THR A 1 169 ? 25.819 16.246 -6.916 1.00 89.19 169 THR A C 1
ATOM 1366 O O . THR A 1 169 ? 25.660 16.593 -8.087 1.00 89.19 169 THR A O 1
ATOM 1369 N N . ASP A 1 170 ? 25.347 15.084 -6.445 1.00 90.06 170 ASP A N 1
ATOM 1370 C CA . ASP A 1 170 ? 24.634 14.133 -7.298 1.00 90.06 170 ASP A CA 1
ATOM 1371 C C . ASP A 1 170 ? 23.338 14.749 -7.848 1.00 90.06 170 ASP A C 1
ATOM 1373 O O . ASP A 1 170 ? 23.029 14.606 -9.032 1.00 90.06 170 ASP A O 1
ATOM 1377 N N . LEU A 1 171 ? 22.577 15.453 -7.004 1.00 90.25 171 LEU A N 1
ATOM 1378 C CA . LEU A 1 171 ? 21.333 16.109 -7.409 1.00 90.25 171 LEU A CA 1
ATOM 1379 C C . LEU A 1 171 ? 21.590 17.247 -8.402 1.00 90.25 171 LEU A C 1
ATOM 1381 O O . LEU A 1 171 ? 20.858 17.370 -9.386 1.00 90.25 171 LEU A O 1
ATOM 1385 N N . GLN A 1 172 ? 22.636 18.049 -8.186 1.00 89.19 172 GLN A N 1
ATOM 1386 C CA . GLN A 1 172 ? 23.019 19.130 -9.093 1.00 89.19 172 GLN A CA 1
ATOM 1387 C C . GLN A 1 172 ? 23.366 18.581 -10.480 1.00 89.19 172 GLN A C 1
ATOM 1389 O O . GLN A 1 172 ? 22.887 19.092 -11.494 1.00 89.19 172 GLN A O 1
ATOM 1394 N N . GLU A 1 173 ? 24.153 17.510 -10.547 1.00 90.19 173 GLU A N 1
ATOM 1395 C CA . GLU A 1 173 ? 24.508 16.875 -11.813 1.00 90.19 173 GLU A CA 1
ATOM 1396 C C . GLU A 1 173 ? 23.294 16.218 -12.477 1.00 90.19 173 GLU A C 1
ATOM 1398 O O . GLU A 1 173 ? 23.048 16.450 -13.661 1.00 90.19 173 GLU A O 1
ATOM 1403 N N . MET A 1 174 ? 22.465 15.488 -11.723 1.00 91.12 174 MET A N 1
ATOM 1404 C CA . MET A 1 174 ? 21.195 14.955 -12.232 1.00 91.12 174 MET A CA 1
ATOM 1405 C C . MET A 1 174 ? 20.316 16.063 -12.829 1.00 91.12 174 MET A C 1
ATOM 1407 O O . MET A 1 174 ? 19.731 15.872 -13.897 1.00 91.12 174 MET A O 1
ATOM 1411 N N . SER A 1 175 ? 20.262 17.236 -12.186 1.00 89.12 175 SER A N 1
ATOM 1412 C CA . SER A 1 175 ? 19.487 18.389 -12.658 1.00 89.12 175 SER A CA 1
ATOM 1413 C C . SER A 1 175 ? 19.975 18.941 -13.999 1.00 89.12 175 SER A C 1
ATOM 1415 O O . SER A 1 175 ? 19.183 19.541 -14.725 1.00 89.12 175 SER A O 1
ATOM 1417 N N . ASN A 1 176 ? 21.245 18.732 -14.352 1.00 87.50 176 ASN A N 1
ATOM 1418 C CA . ASN A 1 176 ? 21.828 19.182 -15.614 1.00 87.50 176 ASN A CA 1
ATOM 1419 C C . ASN A 1 176 ? 21.646 18.143 -16.723 1.00 87.50 176 ASN A C 1
ATOM 1421 O O . ASN A 1 176 ? 21.372 18.504 -17.866 1.00 87.50 176 ASN A O 1
ATOM 1425 N N . LEU A 1 177 ? 21.780 16.862 -16.378 1.00 89.25 177 LEU A N 1
ATOM 1426 C CA . LEU A 1 177 ? 21.878 15.775 -17.348 1.00 89.25 177 LEU A CA 1
ATOM 1427 C C . LEU A 1 177 ? 20.534 15.143 -17.712 1.00 89.25 177 LEU A C 1
ATOM 1429 O O . LEU A 1 177 ? 20.387 14.623 -18.817 1.00 89.25 177 LEU A O 1
ATOM 1433 N N . ALA A 1 178 ? 19.556 15.172 -16.805 1.00 91.56 178 ALA A N 1
ATOM 1434 C CA . ALA A 1 178 ? 18.313 14.427 -16.961 1.00 91.56 178 ALA A CA 1
ATOM 1435 C C . ALA A 1 178 ? 17.054 15.308 -16.927 1.00 91.56 178 ALA A C 1
ATOM 1437 O O . ALA A 1 178 ? 17.007 16.411 -16.370 1.00 91.56 178 ALA A O 1
ATOM 1438 N N . GLU A 1 179 ? 16.005 14.787 -17.553 1.00 92.75 179 GLU A N 1
ATOM 1439 C CA . GLU A 1 179 ? 14.617 15.153 -17.314 1.00 92.75 179 GLU A CA 1
ATOM 1440 C C . GLU A 1 179 ? 13.904 13.918 -16.755 1.00 92.75 179 GLU A C 1
ATOM 1442 O O . GLU A 1 179 ? 13.858 12.866 -17.397 1.00 92.75 179 GLU A O 1
ATOM 1447 N N . LEU A 1 180 ? 13.364 14.039 -15.544 1.00 94.12 180 LEU A N 1
ATOM 1448 C CA . LEU A 1 180 ? 12.706 12.936 -14.854 1.00 94.12 180 LEU A CA 1
ATOM 1449 C C . LEU A 1 180 ? 11.230 12.870 -15.251 1.00 94.12 180 LEU A C 1
ATOM 1451 O O . LEU A 1 180 ? 10.467 13.802 -14.997 1.00 94.12 180 LEU A O 1
ATOM 1455 N N . LEU A 1 181 ? 10.810 11.761 -15.854 1.00 95.06 181 LEU A N 1
ATOM 1456 C CA . LEU A 1 181 ? 9.397 11.458 -16.061 1.00 95.06 181 LEU A CA 1
ATOM 1457 C C . LEU A 1 181 ? 8.884 10.754 -14.808 1.00 95.06 181 LEU A C 1
ATOM 1459 O O . LEU A 1 181 ? 9.234 9.603 -14.549 1.00 95.06 181 LEU A O 1
ATOM 1463 N N . VAL A 1 182 ? 8.114 11.474 -13.996 1.00 93.81 182 VAL A N 1
ATOM 1464 C CA . VAL A 1 182 ? 7.727 11.032 -12.654 1.00 93.81 182 VAL A CA 1
ATOM 1465 C C . VAL A 1 182 ? 6.365 10.364 -12.709 1.00 93.81 182 VAL A C 1
ATOM 1467 O O . VAL A 1 182 ? 5.356 11.024 -12.934 1.00 93.81 182 VAL A O 1
ATOM 1470 N N . VAL A 1 183 ? 6.323 9.061 -12.454 1.00 92.00 183 VAL A N 1
ATOM 1471 C CA . VAL A 1 183 ? 5.075 8.322 -12.259 1.00 92.00 183 VAL A CA 1
ATOM 1472 C C . VAL A 1 183 ? 4.560 8.613 -10.845 1.00 92.00 183 VAL A C 1
ATOM 1474 O O . VAL A 1 183 ? 5.237 8.243 -9.875 1.00 92.00 183 VAL A O 1
ATOM 1477 N N . PRO A 1 184 ? 3.380 9.238 -10.686 1.00 89.62 184 PRO A N 1
ATOM 1478 C CA . PRO A 1 184 ? 2.796 9.440 -9.369 1.00 89.62 184 PRO A CA 1
ATOM 1479 C C . PRO A 1 184 ? 2.384 8.094 -8.760 1.00 89.62 184 PRO A C 1
ATOM 1481 O O . PRO A 1 184 ? 1.732 7.266 -9.400 1.00 89.62 184 PRO A O 1
ATOM 1484 N N . ARG A 1 185 ? 2.774 7.877 -7.505 1.00 83.31 185 ARG A N 1
ATOM 1485 C CA . ARG A 1 185 ? 2.358 6.737 -6.685 1.00 83.31 185 ARG A CA 1
ATOM 1486 C C . ARG A 1 185 ? 1.339 7.214 -5.646 1.00 83.31 185 ARG A C 1
ATOM 1488 O O . ARG A 1 185 ? 1.571 8.252 -5.023 1.00 83.31 185 ARG A O 1
ATOM 1495 N N . PRO A 1 186 ? 0.231 6.490 -5.425 1.00 75.25 186 PRO A N 1
ATOM 1496 C CA . PRO A 1 186 ? -0.738 6.863 -4.398 1.00 75.25 186 PRO A CA 1
ATOM 1497 C C . PRO A 1 186 ? -0.104 6.956 -3.005 1.00 75.25 186 PRO A C 1
ATOM 1499 O O . PRO A 1 186 ? 0.715 6.118 -2.636 1.00 75.25 186 PRO A O 1
ATOM 1502 N N . GLY A 1 187 ? -0.469 7.996 -2.252 1.00 70.88 187 GLY A N 1
ATOM 1503 C CA . GLY A 1 187 ? 0.074 8.278 -0.916 1.00 70.88 187 GLY A CA 1
ATOM 1504 C C . GLY A 1 187 ? 1.428 8.999 -0.898 1.00 70.88 187 GLY A C 1
ATOM 1505 O O . GLY A 1 187 ? 1.803 9.550 0.135 1.00 70.88 187 GLY A O 1
ATOM 1506 N N . GLU A 1 188 ? 2.136 9.077 -2.027 1.00 78.75 188 GLU A N 1
ATOM 1507 C CA . GLU A 1 188 ? 3.423 9.768 -2.119 1.00 78.75 188 GLU A CA 1
ATOM 1508 C C . GLU A 1 188 ? 3.236 11.231 -2.534 1.00 78.75 188 GLU A C 1
ATOM 1510 O O . GLU A 1 188 ? 2.605 11.541 -3.547 1.00 78.75 188 GLU A O 1
ATOM 1515 N N . ARG A 1 189 ? 3.839 12.158 -1.783 1.00 78.62 189 ARG A N 1
ATOM 1516 C CA . ARG A 1 189 ? 3.917 13.566 -2.197 1.00 78.62 189 ARG A CA 1
ATOM 1517 C C . ARG A 1 189 ? 5.057 13.730 -3.193 1.00 78.62 189 ARG A C 1
ATOM 1519 O O . ARG A 1 189 ? 6.155 13.255 -2.934 1.00 78.62 189 ARG A O 1
ATOM 1526 N N . ILE A 1 190 ? 4.816 14.425 -4.301 1.00 80.69 190 ILE A N 1
ATOM 1527 C CA . ILE A 1 190 ? 5.876 14.782 -5.250 1.00 80.69 190 ILE A CA 1
ATOM 1528 C C . ILE A 1 190 ? 6.422 16.144 -4.844 1.00 80.69 190 ILE A C 1
ATOM 1530 O O . ILE A 1 190 ? 5.705 17.144 -4.852 1.00 80.69 190 ILE A O 1
ATOM 1534 N N . VAL A 1 191 ? 7.694 16.175 -4.465 1.00 76.19 191 VAL A N 1
ATOM 1535 C CA . VAL A 1 191 ? 8.378 17.406 -4.076 1.00 76.19 191 VAL A CA 1
ATOM 1536 C C . VAL A 1 191 ? 8.938 18.088 -5.329 1.00 76.19 191 VAL A C 1
ATOM 1538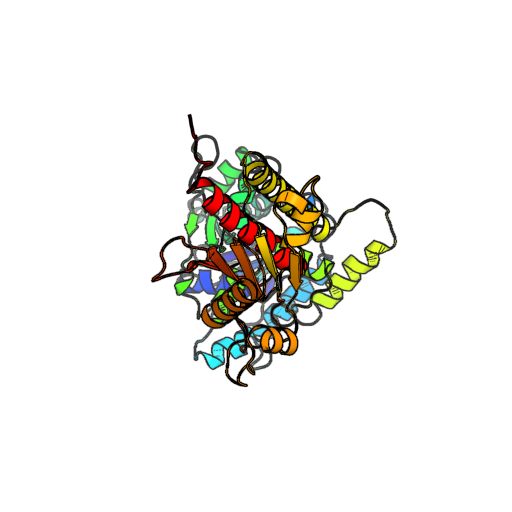 O O . VAL A 1 191 ? 9.484 17.426 -6.206 1.00 76.19 191 VAL A O 1
ATOM 1541 N N . ALA A 1 192 ? 8.777 19.410 -5.437 1.00 67.56 192 ALA A N 1
ATOM 1542 C CA . ALA A 1 192 ? 9.318 20.200 -6.551 1.00 67.56 192 ALA A CA 1
ATOM 1543 C C . ALA A 1 192 ? 10.730 20.752 -6.277 1.00 67.56 192 ALA A C 1
ATOM 1545 O O . ALA A 1 192 ? 11.481 21.016 -7.215 1.00 67.56 192 ALA A O 1
ATOM 1546 N N . THR A 1 193 ? 11.090 20.897 -4.999 1.00 71.31 193 THR A N 1
ATOM 1547 C CA . THR A 1 193 ? 12.319 21.560 -4.554 1.00 71.31 193 THR A CA 1
ATOM 1548 C C . THR A 1 193 ? 13.012 20.736 -3.472 1.00 71.31 193 THR A C 1
ATOM 1550 O O . THR A 1 193 ? 12.392 20.350 -2.481 1.00 71.31 193 THR A O 1
ATOM 1553 N N . PHE A 1 194 ? 14.297 20.466 -3.665 1.00 74.62 194 PHE A N 1
ATOM 1554 C CA . PHE A 1 194 ? 15.164 19.787 -2.706 1.00 74.62 194 PHE A CA 1
ATOM 1555 C C . PHE A 1 194 ? 15.759 20.803 -1.713 1.00 74.62 194 PHE A C 1
ATOM 1557 O O . PHE A 1 194 ? 15.389 21.981 -1.722 1.00 74.62 194 PHE A O 1
ATOM 1564 N N . ALA A 1 195 ? 16.636 20.352 -0.810 1.00 63.78 195 ALA A N 1
ATOM 1565 C CA . ALA A 1 195 ? 17.349 21.257 0.094 1.00 63.78 195 ALA A CA 1
ATOM 1566 C C . ALA A 1 195 ? 18.046 22.392 -0.695 1.00 63.78 195 ALA A C 1
ATOM 1568 O O . ALA A 1 195 ? 18.414 22.212 -1.855 1.00 63.78 195 ALA A O 1
ATOM 1569 N N . GLU A 1 196 ? 18.146 23.577 -0.084 1.00 61.19 196 GLU A N 1
ATOM 1570 C CA . GLU A 1 196 ? 18.792 24.778 -0.653 1.00 61.19 196 GLU A CA 1
ATOM 1571 C C . GLU A 1 196 ? 18.176 25.367 -1.941 1.00 61.19 196 GLU A C 1
ATOM 1573 O O . GLU A 1 196 ? 18.777 26.212 -2.598 1.00 61.19 196 GLU A O 1
ATOM 1578 N N . GLY A 1 197 ? 16.944 24.991 -2.304 1.00 67.25 197 GLY A N 1
ATOM 1579 C CA . GLY A 1 197 ? 16.259 25.579 -3.466 1.00 67.25 197 GLY A CA 1
ATOM 1580 C C . GLY A 1 197 ? 16.580 24.901 -4.802 1.00 67.25 197 GLY A C 1
ATOM 1581 O O . GLY A 1 197 ? 16.086 25.339 -5.844 1.00 67.25 197 GLY A O 1
ATOM 1582 N N . LEU A 1 198 ? 17.354 23.812 -4.787 1.00 76.88 198 LEU A N 1
ATOM 1583 C CA . LEU A 1 198 ? 17.653 23.010 -5.970 1.00 76.88 198 LEU A CA 1
ATOM 1584 C C . LEU A 1 198 ? 16.375 22.365 -6.530 1.00 76.88 198 LEU A C 1
ATOM 1586 O O . LEU A 1 198 ? 15.624 21.716 -5.801 1.00 76.88 198 LEU A O 1
ATOM 1590 N N . SER A 1 199 ? 16.138 22.491 -7.838 1.00 79.88 199 SER A N 1
ATOM 1591 C CA . SER A 1 199 ? 15.000 21.854 -8.514 1.00 79.88 199 SER A CA 1
ATOM 1592 C C . SER A 1 199 ? 15.472 20.894 -9.603 1.00 79.88 199 SER A C 1
ATOM 1594 O O . SER A 1 199 ? 16.288 21.235 -10.461 1.00 79.88 199 SER A O 1
ATOM 1596 N N . LEU A 1 200 ? 14.953 19.665 -9.572 1.00 85.25 200 LEU A N 1
ATOM 1597 C CA . LEU A 1 200 ? 15.140 18.712 -10.661 1.00 85.25 200 LEU A CA 1
ATOM 1598 C C . LEU A 1 200 ? 14.107 19.005 -11.745 1.00 85.25 200 LEU A C 1
ATOM 1600 O O . LEU A 1 200 ? 12.925 19.206 -11.458 1.00 85.25 200 LEU A O 1
ATOM 1604 N N . LYS A 1 201 ? 14.531 18.984 -13.011 1.00 88.94 201 LYS A N 1
ATOM 1605 C CA . LYS A 1 201 ? 13.576 19.079 -14.113 1.00 88.94 201 LYS A CA 1
ATOM 1606 C C . LYS A 1 201 ? 12.757 17.799 -14.160 1.00 88.94 201 LYS A C 1
ATOM 1608 O O . LYS A 1 201 ? 13.278 16.729 -14.473 1.00 88.94 201 LYS A O 1
ATOM 1613 N N . GLN A 1 202 ? 11.475 17.937 -13.862 1.00 91.12 202 GLN A N 1
ATOM 1614 C CA . GLN A 1 202 ? 10.544 16.829 -13.764 1.00 91.12 202 GLN A CA 1
ATOM 1615 C C . GLN A 1 202 ? 9.286 17.094 -14.583 1.00 91.12 202 GLN A C 1
ATOM 1617 O O . GLN A 1 202 ? 8.790 18.220 -14.639 1.00 91.12 202 GLN A O 1
ATOM 1622 N N . LYS A 1 203 ? 8.745 16.038 -15.185 1.00 92.88 203 LYS A N 1
ATOM 1623 C CA . LYS A 1 203 ? 7.411 16.030 -15.780 1.00 92.88 203 LYS A CA 1
ATOM 1624 C C . LYS A 1 203 ? 6.599 14.929 -15.117 1.00 92.88 203 LYS A C 1
ATOM 1626 O O . LYS A 1 203 ? 6.920 13.752 -15.265 1.00 92.88 203 LYS A O 1
ATOM 1631 N N . ILE A 1 204 ? 5.577 15.327 -14.365 1.00 94.25 204 ILE A N 1
ATOM 1632 C CA . ILE A 1 204 ? 4.664 14.393 -13.704 1.00 94.25 204 ILE A CA 1
ATOM 1633 C C . ILE A 1 204 ? 3.796 13.748 -14.777 1.00 94.25 204 ILE A C 1
ATOM 1635 O O . ILE A 1 204 ? 3.216 14.450 -15.610 1.00 94.25 204 ILE A O 1
ATOM 1639 N N . LEU A 1 205 ? 3.759 12.420 -14.768 1.00 95.12 205 LEU A N 1
ATOM 1640 C CA . LEU A 1 205 ? 2.969 11.657 -15.710 1.00 95.12 205 LEU A CA 1
ATOM 1641 C C . LEU A 1 205 ? 1.510 11.585 -15.264 1.00 95.12 205 LEU A C 1
ATOM 1643 O O . LEU A 1 205 ? 1.247 11.478 -14.070 1.00 95.12 205 LEU A O 1
ATOM 1647 N N . ASP A 1 206 ? 0.581 11.635 -16.214 1.00 94.69 206 ASP A N 1
ATOM 1648 C CA . ASP A 1 206 ? -0.862 11.633 -15.971 1.00 94.69 206 ASP A CA 1
ATOM 1649 C C . ASP A 1 206 ? -1.423 10.197 -15.966 1.00 94.69 206 ASP A C 1
ATOM 1651 O O . ASP A 1 206 ? -1.563 9.596 -17.036 1.00 94.69 206 ASP A O 1
ATOM 1655 N N . PRO A 1 207 ? -1.778 9.629 -14.795 1.00 92.69 207 PRO A N 1
ATOM 1656 C CA . PRO A 1 207 ? -2.315 8.273 -14.690 1.00 92.69 207 PRO A CA 1
ATOM 1657 C C . PRO A 1 207 ? -3.577 8.032 -15.512 1.00 92.69 207 PRO A C 1
ATOM 1659 O O . PRO A 1 207 ? -3.874 6.875 -15.815 1.00 92.69 207 PRO A O 1
ATOM 1662 N N . ASP A 1 208 ? -4.329 9.080 -15.853 1.00 92.62 208 ASP A N 1
ATOM 1663 C CA . ASP A 1 208 ? -5.583 8.959 -16.593 1.00 92.62 208 ASP A CA 1
ATOM 1664 C C . ASP A 1 208 ? -5.385 8.569 -18.058 1.00 92.62 208 ASP A C 1
ATOM 1666 O O . ASP A 1 208 ? -6.317 8.072 -18.686 1.00 92.62 208 ASP A O 1
ATOM 1670 N N . LEU A 1 209 ? -4.152 8.655 -18.562 1.00 92.94 209 LEU A N 1
ATOM 1671 C CA . LEU A 1 209 ? -3.774 8.132 -19.874 1.00 92.94 209 LEU A CA 1
ATOM 1672 C C . LEU A 1 209 ? -3.715 6.595 -19.918 1.00 92.94 209 LEU A C 1
ATOM 1674 O O . LEU A 1 209 ? -3.696 6.015 -21.007 1.00 92.94 209 LEU A O 1
ATOM 1678 N N . LEU A 1 210 ? -3.676 5.920 -18.763 1.00 91.12 210 LEU A N 1
ATOM 1679 C CA . LEU A 1 210 ? -3.748 4.462 -18.691 1.00 91.12 210 LEU A CA 1
ATOM 1680 C C . LEU A 1 210 ? -5.199 3.968 -18.579 1.00 91.12 210 LEU A C 1
ATOM 1682 O O . LEU A 1 210 ? -5.974 4.502 -17.778 1.00 91.12 210 LEU A O 1
ATOM 1686 N N . PRO A 1 211 ? -5.539 2.854 -19.255 1.00 87.31 211 PRO A N 1
ATOM 1687 C CA . PRO A 1 211 ? -6.775 2.123 -19.009 1.00 87.31 211 PRO A CA 1
ATOM 1688 C C . PRO A 1 211 ? -6.987 1.836 -17.522 1.00 87.31 211 PRO A C 1
ATOM 1690 O O . PRO A 1 211 ? -6.051 1.451 -16.815 1.00 87.31 211 PRO A O 1
ATOM 1693 N N . MET A 1 212 ? -8.234 1.942 -17.051 1.00 83.94 212 MET A N 1
ATOM 1694 C CA . MET A 1 212 ? -8.580 1.745 -15.634 1.00 83.94 212 MET A CA 1
ATOM 1695 C C . MET A 1 212 ? -8.054 0.412 -15.075 1.00 83.94 212 MET A C 1
ATOM 1697 O O . MET A 1 212 ? -7.531 0.372 -13.962 1.00 83.94 212 MET A O 1
ATOM 1701 N N . ALA A 1 213 ? -8.111 -0.661 -15.867 1.00 82.88 213 ALA A N 1
ATOM 1702 C CA . ALA A 1 213 ? -7.611 -1.979 -15.482 1.00 82.88 213 ALA A CA 1
ATOM 1703 C C . ALA A 1 213 ? -6.083 -2.020 -15.250 1.00 82.88 213 ALA A C 1
ATOM 1705 O O . ALA A 1 213 ? -5.603 -2.804 -14.426 1.00 82.88 213 ALA A O 1
ATOM 1706 N N . LEU A 1 214 ? -5.315 -1.148 -15.916 1.00 86.44 214 LEU A N 1
ATOM 1707 C CA . LEU A 1 214 ? -3.859 -1.048 -15.775 1.00 86.44 214 LEU A CA 1
ATOM 1708 C C . LEU A 1 214 ? -3.420 -0.071 -14.677 1.00 86.44 214 LEU A C 1
ATOM 1710 O O . LEU A 1 214 ? -2.312 -0.210 -14.159 1.00 86.44 214 LEU A O 1
ATOM 1714 N N . LYS A 1 215 ? -4.282 0.861 -14.244 1.00 87.56 215 LYS A N 1
ATOM 1715 C CA . LYS A 1 215 ? -3.950 1.824 -13.174 1.00 87.56 215 LYS A CA 1
ATOM 1716 C C . LYS A 1 215 ? -3.537 1.144 -11.867 1.00 87.56 215 LYS A C 1
ATOM 1718 O O . LYS A 1 215 ? -2.715 1.681 -11.129 1.00 87.56 215 LYS A O 1
ATOM 1723 N N . SER A 1 216 ? -4.039 -0.064 -11.594 1.00 85.19 216 SER A N 1
ATOM 1724 C CA . SER A 1 216 ? -3.645 -0.831 -10.405 1.00 85.19 216 SER A CA 1
ATOM 1725 C C . SER A 1 216 ? -2.128 -1.065 -10.330 1.00 85.19 216 SER A C 1
ATOM 1727 O O . SER A 1 216 ? -1.559 -0.929 -9.252 1.00 85.19 216 SER A O 1
ATOM 1729 N N . TYR A 1 217 ? -1.438 -1.281 -11.457 1.00 87.31 217 TYR A N 1
ATOM 1730 C CA . TYR A 1 217 ? 0.017 -1.484 -11.499 1.00 87.31 217 TYR A CA 1
ATOM 1731 C C . TYR A 1 217 ? 0.821 -0.261 -11.038 1.00 87.31 217 TYR A C 1
ATOM 1733 O O . TYR A 1 217 ? 1.958 -0.413 -10.588 1.00 87.31 217 TYR A O 1
ATOM 1741 N N . LEU A 1 218 ? 0.228 0.939 -11.065 1.00 88.06 218 LEU A N 1
ATOM 1742 C CA . LEU A 1 218 ? 0.838 2.145 -10.498 1.00 88.06 218 LEU A CA 1
ATOM 1743 C C . LEU A 1 218 ? 0.948 2.087 -8.972 1.00 88.06 218 LEU A C 1
ATOM 1745 O O . LEU A 1 218 ? 1.698 2.862 -8.389 1.00 88.06 218 LEU A O 1
ATOM 1749 N N . ASN A 1 219 ? 0.284 1.141 -8.310 1.00 86.88 219 ASN A N 1
ATOM 1750 C CA . ASN A 1 219 ? 0.477 0.881 -6.886 1.00 86.88 219 ASN A CA 1
ATOM 1751 C C . ASN A 1 219 ? 1.627 -0.098 -6.613 1.00 86.88 219 ASN A C 1
ATOM 1753 O O . ASN A 1 219 ? 2.093 -0.183 -5.483 1.00 86.88 219 ASN A O 1
ATOM 1757 N N . LEU A 1 220 ? 2.128 -0.819 -7.621 1.00 85.19 220 LEU A N 1
ATOM 1758 C CA . LEU A 1 220 ? 3.138 -1.852 -7.413 1.00 85.19 220 LEU A CA 1
ATOM 1759 C C . LEU A 1 220 ? 4.558 -1.309 -7.621 1.00 85.19 220 LEU A C 1
ATOM 1761 O O . LEU A 1 220 ? 4.919 -0.852 -8.711 1.00 85.19 220 LEU A O 1
ATOM 1765 N N . SER A 1 221 ? 5.376 -1.371 -6.572 1.00 81.81 221 SER A N 1
ATOM 1766 C CA . SER A 1 221 ? 6.801 -1.024 -6.602 1.00 81.81 221 SER A CA 1
ATOM 1767 C C . SER A 1 221 ? 7.661 -2.249 -6.301 1.00 81.81 221 SER A C 1
ATOM 1769 O O . SER A 1 221 ? 7.210 -3.188 -5.645 1.00 81.81 221 SER A O 1
ATOM 1771 N N . SER A 1 222 ? 8.931 -2.223 -6.712 1.00 79.06 222 SER A N 1
ATOM 1772 C CA . SER A 1 222 ? 9.873 -3.305 -6.395 1.00 79.06 222 SER A CA 1
ATOM 1773 C C . SER A 1 222 ? 9.999 -3.540 -4.886 1.00 79.06 222 SER A C 1
ATOM 1775 O O . SER A 1 222 ? 10.218 -4.662 -4.454 1.00 79.06 222 SER A O 1
ATOM 1777 N N . THR A 1 223 ? 9.861 -2.490 -4.073 1.00 79.56 223 THR A N 1
ATOM 1778 C CA . THR A 1 223 ? 9.872 -2.565 -2.602 1.00 79.56 223 THR A CA 1
ATOM 1779 C C . THR A 1 223 ? 8.684 -3.354 -2.066 1.00 79.56 223 THR A C 1
ATOM 1781 O O . THR A 1 223 ? 8.865 -4.263 -1.262 1.00 79.56 223 THR A O 1
ATOM 1784 N N . ILE A 1 224 ? 7.479 -3.087 -2.570 1.00 84.00 224 ILE A N 1
ATOM 1785 C CA . ILE A 1 224 ? 6.290 -3.854 -2.184 1.00 84.00 224 ILE A CA 1
ATOM 1786 C C . ILE A 1 224 ? 6.428 -5.319 -2.607 1.00 84.00 224 ILE A C 1
ATOM 1788 O O . ILE A 1 224 ? 6.103 -6.208 -1.827 1.00 84.00 224 ILE A O 1
ATOM 1792 N N . ILE A 1 225 ? 6.967 -5.583 -3.801 1.00 82.25 225 ILE A N 1
ATOM 1793 C CA . ILE A 1 225 ? 7.158 -6.956 -4.280 1.00 82.25 225 ILE A CA 1
ATOM 1794 C C . ILE A 1 225 ? 8.126 -7.725 -3.379 1.00 82.25 225 ILE A C 1
ATOM 1796 O O . ILE A 1 225 ? 7.813 -8.840 -2.977 1.00 82.25 225 ILE A O 1
ATOM 1800 N N . ARG A 1 226 ? 9.272 -7.136 -3.015 1.00 79.69 226 ARG A N 1
ATOM 1801 C CA . ARG A 1 226 ? 10.234 -7.784 -2.110 1.00 79.69 226 ARG A CA 1
ATOM 1802 C C . ARG A 1 226 ? 9.609 -8.100 -0.755 1.00 79.69 226 ARG A C 1
ATOM 1804 O O . ARG A 1 226 ? 9.736 -9.229 -0.292 1.00 79.69 226 ARG A O 1
ATOM 1811 N N . ARG A 1 227 ? 8.870 -7.155 -0.158 1.00 82.94 227 ARG A N 1
ATOM 1812 C CA . ARG A 1 227 ? 8.152 -7.409 1.103 1.00 82.94 227 ARG A CA 1
ATOM 1813 C C . ARG A 1 227 ? 7.117 -8.526 0.966 1.00 82.94 227 ARG A C 1
ATOM 1815 O O . ARG A 1 227 ? 7.064 -9.402 1.823 1.00 82.94 227 ARG A O 1
ATOM 1822 N N . ALA A 1 228 ? 6.339 -8.524 -0.117 1.00 82.06 228 ALA A N 1
ATOM 1823 C CA . ALA A 1 228 ? 5.356 -9.566 -0.391 1.00 82.06 228 ALA A CA 1
ATOM 1824 C C . ALA A 1 228 ? 6.010 -10.950 -0.507 1.00 82.06 228 ALA A C 1
ATOM 1826 O O . ALA A 1 228 ? 5.551 -11.891 0.134 1.00 82.06 228 ALA A O 1
ATOM 1827 N N . VAL A 1 229 ? 7.120 -11.071 -1.239 1.00 77.44 229 VAL A N 1
ATOM 1828 C CA . VAL A 1 229 ? 7.816 -12.357 -1.380 1.00 77.44 229 VAL A CA 1
ATOM 1829 C C . VAL A 1 229 ? 8.458 -12.815 -0.067 1.00 77.44 229 VAL A C 1
ATOM 1831 O O . VAL A 1 229 ? 8.339 -13.990 0.269 1.00 77.44 229 VAL A O 1
ATOM 1834 N N . CYS A 1 230 ? 9.051 -11.920 0.735 1.00 75.94 230 CYS A N 1
ATOM 1835 C CA . CYS A 1 230 ? 9.527 -12.273 2.083 1.00 75.94 230 CYS A CA 1
ATOM 1836 C C . CYS A 1 230 ? 8.392 -12.827 2.966 1.00 75.94 230 CYS A C 1
ATOM 1838 O O . CYS A 1 230 ? 8.606 -13.756 3.742 1.00 75.94 230 CYS A O 1
ATOM 1840 N N . PHE A 1 231 ? 7.172 -12.306 2.800 1.00 77.44 231 PHE A N 1
ATOM 1841 C CA . PHE A 1 231 ? 5.957 -12.800 3.453 1.00 77.44 231 PHE A CA 1
ATOM 1842 C C . PHE A 1 231 ? 5.331 -14.034 2.762 1.00 77.44 231 PHE A C 1
ATOM 1844 O O . PHE A 1 231 ? 4.263 -14.494 3.163 1.00 77.44 231 PHE A O 1
ATOM 1851 N N . ARG A 1 232 ? 5.973 -14.588 1.720 1.00 75.88 232 ARG A N 1
ATOM 1852 C CA . ARG A 1 232 ? 5.473 -15.696 0.875 1.00 75.88 232 ARG A CA 1
ATOM 1853 C C . ARG A 1 232 ? 4.113 -15.421 0.230 1.00 75.88 232 ARG A C 1
ATOM 1855 O O . ARG A 1 232 ? 3.333 -16.329 -0.057 1.00 75.88 232 ARG A O 1
ATOM 1862 N N . GLN A 1 233 ? 3.810 -14.149 0.011 1.00 79.25 233 GLN A N 1
ATOM 1863 C CA . GLN A 1 233 ? 2.637 -13.727 -0.727 1.00 79.25 233 GLN A CA 1
ATOM 1864 C C . GLN A 1 233 ? 2.911 -13.843 -2.222 1.00 79.25 233 GLN A C 1
ATOM 1866 O O . GLN A 1 233 ? 3.792 -13.177 -2.768 1.00 79.25 233 GLN A O 1
ATOM 1871 N N . GLN A 1 234 ? 2.101 -14.651 -2.897 1.00 74.06 234 GLN A N 1
ATOM 1872 C CA . GLN A 1 234 ? 2.200 -14.808 -4.338 1.00 74.06 234 GLN A CA 1
ATOM 1873 C C . GLN A 1 234 ? 1.527 -13.635 -5.065 1.00 74.06 234 GLN A C 1
ATOM 1875 O O . GLN A 1 234 ? 0.433 -13.200 -4.707 1.00 74.06 234 GLN A O 1
ATOM 1880 N N . LEU A 1 235 ? 2.184 -13.134 -6.114 1.00 76.31 235 LEU A N 1
ATOM 1881 C CA . LEU A 1 235 ? 1.680 -12.089 -7.013 1.00 76.31 235 LEU A CA 1
ATOM 1882 C C . LEU A 1 235 ? 1.753 -12.535 -8.492 1.00 76.31 235 LEU A C 1
ATOM 1884 O O . LEU A 1 235 ? 2.263 -11.780 -9.323 1.00 76.31 235 LEU A O 1
ATOM 1888 N N . PRO A 1 236 ? 1.268 -13.741 -8.856 1.00 72.25 236 PRO A N 1
ATOM 1889 C CA . PRO A 1 236 ? 1.494 -14.335 -10.182 1.00 72.25 236 PRO A CA 1
ATOM 1890 C C . PRO A 1 236 ? 0.835 -13.520 -11.301 1.00 72.25 236 PRO A C 1
ATOM 1892 O O . PRO A 1 236 ? 1.319 -13.448 -12.418 1.00 72.25 236 PRO A O 1
ATOM 1895 N N . ALA A 1 237 ? -0.243 -12.804 -10.984 1.00 74.19 237 ALA A N 1
ATOM 1896 C CA . ALA A 1 237 ? -0.883 -11.865 -11.895 1.00 74.19 237 ALA A CA 1
ATOM 1897 C C . ALA A 1 237 ? -0.021 -10.631 -12.235 1.00 74.19 237 ALA A C 1
ATOM 1899 O O . ALA A 1 237 ? -0.300 -9.920 -13.197 1.00 74.19 237 ALA A O 1
ATOM 1900 N N . TYR A 1 238 ? 0.992 -10.313 -11.437 1.00 78.88 238 TYR A N 1
ATOM 1901 C CA . TYR A 1 238 ? 1.701 -9.034 -11.519 1.00 78.88 238 TYR A CA 1
ATOM 1902 C C . TYR A 1 238 ? 3.187 -9.182 -11.852 1.00 78.88 238 TYR A C 1
ATOM 1904 O O . TYR A 1 238 ? 3.872 -8.179 -12.086 1.00 78.88 238 TYR A O 1
ATOM 1912 N N . LEU A 1 239 ? 3.658 -10.424 -11.933 1.00 79.06 239 LEU A N 1
ATOM 1913 C CA . LEU A 1 239 ? 5.035 -10.811 -12.187 1.00 79.06 239 LEU A CA 1
ATOM 1914 C C . LEU A 1 239 ? 5.093 -11.894 -13.274 1.00 79.06 239 LEU A C 1
ATOM 1916 O O . LEU A 1 239 ? 4.137 -12.654 -13.389 1.00 79.06 239 LEU A O 1
ATOM 1920 N N . PRO A 1 240 ? 6.187 -11.970 -14.051 1.00 76.62 240 PRO A N 1
ATOM 1921 C CA . PRO A 1 240 ? 6.399 -13.068 -14.985 1.00 76.62 240 PRO A CA 1
ATOM 1922 C C . PRO A 1 240 ? 6.459 -14.424 -14.272 1.00 76.62 240 PRO A C 1
ATOM 1924 O O . PRO A 1 240 ? 6.826 -14.506 -13.093 1.00 76.62 240 PRO A O 1
ATOM 1927 N N . ASP A 1 241 ? 6.151 -15.485 -15.020 1.00 72.12 241 ASP A N 1
ATOM 1928 C CA . ASP A 1 241 ? 6.294 -16.867 -14.563 1.00 72.12 241 ASP A CA 1
ATOM 1929 C C . ASP A 1 241 ? 7.727 -17.111 -14.057 1.00 72.12 241 ASP A C 1
ATOM 1931 O O . ASP A 1 241 ? 8.687 -16.550 -14.586 1.00 72.12 241 ASP A O 1
ATOM 1935 N N . LYS A 1 242 ? 7.882 -17.912 -12.994 1.00 75.62 242 LYS A N 1
ATOM 1936 C CA . LYS A 1 242 ? 9.161 -18.201 -12.304 1.00 75.62 242 LYS A CA 1
ATOM 1937 C C . LYS A 1 242 ? 9.851 -17.024 -11.601 1.00 75.62 242 LYS A C 1
ATOM 1939 O O . LYS A 1 242 ? 10.777 -17.251 -10.826 1.00 75.62 242 LYS A O 1
ATOM 1944 N N . ALA A 1 243 ? 9.404 -15.774 -11.776 1.00 78.56 243 ALA A N 1
ATOM 1945 C CA . ALA A 1 243 ? 9.989 -14.634 -11.059 1.00 78.56 243 ALA A CA 1
ATOM 1946 C C . ALA A 1 243 ? 9.873 -14.796 -9.537 1.00 78.56 243 ALA A C 1
ATOM 1948 O O . ALA A 1 243 ? 10.797 -14.454 -8.803 1.00 78.56 243 ALA A O 1
ATOM 1949 N N . ILE A 1 244 ? 8.741 -15.332 -9.074 1.00 75.12 244 ILE A N 1
ATOM 1950 C CA . ILE A 1 244 ? 8.505 -15.623 -7.657 1.00 75.12 244 ILE A CA 1
ATOM 1951 C C . ILE A 1 244 ? 9.386 -16.786 -7.199 1.00 75.12 244 ILE A C 1
ATOM 1953 O O . ILE A 1 244 ? 10.046 -16.641 -6.181 1.00 75.12 244 ILE A O 1
ATOM 1957 N N . GLU A 1 245 ? 9.465 -17.876 -7.968 1.00 78.06 245 GLU A N 1
ATOM 1958 C CA . GLU A 1 245 ? 10.299 -19.046 -7.644 1.00 78.06 245 GLU A CA 1
ATOM 1959 C C . GLU A 1 245 ? 11.767 -18.648 -7.461 1.00 78.06 245 GLU A C 1
ATOM 1961 O O . GLU A 1 245 ? 12.358 -18.939 -6.428 1.00 78.06 245 GLU A O 1
ATOM 1966 N N . HIS A 1 246 ? 12.335 -17.876 -8.392 1.00 79.19 246 HIS A N 1
ATOM 1967 C CA . HIS A 1 246 ? 13.712 -17.394 -8.268 1.00 79.19 246 HIS A CA 1
ATOM 1968 C C . HIS A 1 246 ? 13.925 -16.482 -7.058 1.00 79.19 246 HIS A C 1
ATOM 1970 O O . HIS A 1 246 ? 14.984 -16.525 -6.429 1.00 79.19 246 HIS A O 1
ATOM 1976 N N . LEU A 1 247 ? 12.942 -15.642 -6.717 1.00 75.50 247 LEU A N 1
ATOM 1977 C CA . LEU A 1 247 ? 13.016 -14.830 -5.504 1.00 75.50 247 LEU A CA 1
ATOM 1978 C C . LEU A 1 247 ? 12.920 -15.701 -4.253 1.00 75.50 247 LEU A C 1
ATOM 1980 O O . LEU A 1 247 ? 13.689 -15.488 -3.327 1.00 75.50 247 LEU A O 1
ATOM 1984 N N . GLU A 1 248 ? 12.029 -16.686 -4.217 1.00 73.69 248 GLU A N 1
ATOM 1985 C CA . GLU A 1 248 ? 11.880 -17.607 -3.091 1.00 73.69 248 GLU A CA 1
ATOM 1986 C C . GLU A 1 248 ? 13.112 -18.498 -2.907 1.00 73.69 248 GLU A C 1
ATOM 1988 O O . GLU A 1 248 ? 13.546 -18.686 -1.776 1.00 73.69 248 GLU A O 1
ATOM 1993 N N . GLU A 1 249 ? 13.728 -18.997 -3.978 1.00 76.75 249 GLU A N 1
ATOM 1994 C CA . GLU A 1 249 ? 14.986 -19.750 -3.924 1.00 76.75 249 GLU A CA 1
ATOM 1995 C C . GLU A 1 249 ? 16.133 -18.883 -3.398 1.00 76.75 249 GLU A C 1
ATOM 1997 O O . GLU A 1 249 ? 16.892 -19.299 -2.520 1.00 76.75 249 GLU A O 1
ATOM 2002 N N . HIS A 1 250 ? 16.251 -17.653 -3.904 1.00 73.31 250 HIS A N 1
ATOM 2003 C CA . HIS A 1 250 ? 17.335 -16.750 -3.533 1.00 73.31 250 HIS A CA 1
ATOM 2004 C C . HIS A 1 250 ? 17.181 -16.207 -2.105 1.00 73.31 250 HIS A C 1
ATOM 2006 O O . HIS A 1 250 ? 18.156 -16.131 -1.358 1.00 73.31 250 HIS A O 1
ATOM 2012 N N . LEU A 1 251 ? 15.953 -15.874 -1.699 1.00 65.62 251 LEU A N 1
ATOM 2013 C CA . LEU A 1 251 ? 15.641 -15.387 -0.354 1.00 65.62 251 LEU A CA 1
ATOM 2014 C C . LEU A 1 251 ? 15.570 -16.534 0.662 1.00 65.62 251 LEU A C 1
ATOM 2016 O O . LEU A 1 251 ? 16.073 -16.408 1.775 1.00 65.62 251 LEU A O 1
ATOM 2020 N N . GLY A 1 252 ? 15.005 -17.677 0.272 1.00 55.19 252 GLY A N 1
ATOM 2021 C CA . GLY A 1 252 ? 14.876 -18.884 1.088 1.00 55.19 252 GLY A CA 1
ATOM 2022 C C . GLY A 1 252 ? 16.200 -19.617 1.308 1.00 55.19 252 GLY A C 1
ATOM 2023 O O . GLY A 1 252 ? 16.429 -20.139 2.399 1.00 55.19 252 GLY A O 1
ATOM 2024 N N . GLY A 1 253 ? 17.115 -19.589 0.334 1.00 50.25 253 GLY A N 1
ATOM 2025 C CA . GLY A 1 253 ? 18.474 -20.124 0.474 1.00 50.25 253 GLY A CA 1
ATOM 2026 C C . GLY A 1 253 ? 19.345 -19.355 1.478 1.00 50.25 253 GLY A C 1
ATOM 2027 O O . GLY A 1 253 ? 20.287 -19.919 2.036 1.00 50.25 253 GLY A O 1
ATOM 2028 N N . SER A 1 254 ? 19.007 -18.093 1.770 1.00 46.47 254 SER A N 1
ATOM 2029 C CA . SER A 1 254 ? 19.735 -17.249 2.730 1.00 46.47 254 SER A CA 1
ATOM 2030 C C . SER A 1 254 ? 19.329 -17.492 4.195 1.00 46.47 254 SER A C 1
ATOM 2032 O O . SER A 1 254 ? 20.098 -17.209 5.116 1.00 46.47 254 SER A O 1
ATOM 2034 N N . VAL A 1 255 ? 18.174 -18.126 4.443 1.00 44.41 255 VAL A N 1
ATOM 2035 C CA . VAL A 1 255 ? 17.663 -18.399 5.806 1.00 44.41 255 VAL A CA 1
ATOM 2036 C C . VAL A 1 255 ? 18.590 -19.340 6.598 1.00 44.41 255 VAL A C 1
ATOM 2038 O O . VAL A 1 255 ? 18.572 -19.355 7.827 1.00 44.41 255 VAL A O 1
ATOM 2041 N N . SER A 1 256 ? 19.472 -20.086 5.923 1.00 40.91 256 SER A N 1
ATOM 2042 C CA . SER A 1 256 ? 20.405 -21.015 6.571 1.00 40.91 256 SER A CA 1
ATOM 2043 C C . SER A 1 256 ? 21.753 -20.402 6.998 1.00 40.91 256 SER A C 1
ATOM 2045 O O . SER A 1 256 ? 22.510 -21.094 7.686 1.00 40.91 256 SER A O 1
ATOM 2047 N N . LYS A 1 257 ? 22.104 -19.153 6.643 1.00 40.28 257 LYS A N 1
ATOM 2048 C CA . LYS A 1 257 ? 23.432 -18.584 6.978 1.00 40.28 257 LYS A CA 1
ATOM 2049 C C . LYS A 1 257 ? 23.428 -17.081 7.305 1.00 40.28 257 LYS A C 1
ATOM 2051 O O . LYS A 1 257 ? 24.067 -16.302 6.609 1.00 40.28 257 LYS A O 1
ATOM 2056 N N . LYS A 1 258 ? 22.821 -16.710 8.441 1.00 39.97 258 LYS A N 1
ATOM 2057 C CA . LYS A 1 258 ? 23.372 -15.831 9.511 1.00 39.97 258 LYS A CA 1
ATOM 2058 C C . LYS A 1 258 ? 22.241 -15.316 10.409 1.00 39.97 258 LYS A C 1
ATOM 2060 O O . LYS A 1 258 ? 21.258 -14.764 9.939 1.00 39.97 258 LYS A O 1
ATOM 2065 N N . ILE A 1 259 ? 22.437 -15.440 11.718 1.00 43.28 259 ILE A N 1
ATOM 2066 C CA . ILE A 1 259 ? 21.527 -15.032 12.803 1.00 43.28 259 ILE A CA 1
ATOM 2067 C C . ILE A 1 259 ? 21.513 -13.486 12.978 1.00 43.28 259 ILE A C 1
ATOM 2069 O O . ILE A 1 259 ? 21.687 -12.993 14.082 1.00 43.28 259 ILE A O 1
ATOM 2073 N N . ALA A 1 260 ? 21.388 -12.674 11.915 1.00 48.47 260 ALA A N 1
ATOM 2074 C CA . ALA A 1 260 ? 21.499 -11.209 12.083 1.00 48.47 260 ALA A CA 1
ATOM 2075 C C . ALA A 1 260 ? 20.777 -10.282 11.087 1.00 48.47 260 ALA A C 1
ATOM 2077 O O . ALA A 1 260 ? 20.724 -9.086 11.364 1.00 48.47 260 ALA A O 1
ATOM 2078 N N . GLU A 1 261 ? 20.224 -10.745 9.963 1.00 65.00 261 GLU A N 1
ATOM 2079 C CA . GLU A 1 261 ? 19.584 -9.826 9.004 1.00 65.00 261 GLU A CA 1
ATOM 2080 C C . GLU A 1 261 ? 18.056 -9.931 9.068 1.00 65.00 261 GLU A C 1
ATOM 2082 O O . GLU A 1 261 ? 17.464 -10.894 8.592 1.00 65.00 261 GLU A O 1
ATOM 2087 N N . VAL A 1 262 ? 17.432 -8.924 9.690 1.00 70.06 262 VAL A N 1
ATOM 2088 C CA . VAL A 1 262 ? 15.978 -8.702 9.674 1.00 70.06 262 VAL A CA 1
ATOM 2089 C C . VAL A 1 262 ? 15.563 -8.334 8.245 1.00 70.06 262 VAL A C 1
ATOM 2091 O O . VAL A 1 262 ? 16.173 -7.465 7.622 1.00 70.06 262 VAL A O 1
ATOM 2094 N N . SER A 1 263 ? 14.537 -8.989 7.707 1.00 76.62 263 SER A N 1
ATOM 2095 C CA . SER A 1 263 ? 14.039 -8.749 6.349 1.00 76.62 263 SER A CA 1
ATOM 2096 C C . SER A 1 263 ? 13.355 -7.382 6.201 1.00 76.62 263 SER A C 1
ATOM 2098 O O . SER A 1 263 ? 12.831 -6.816 7.158 1.00 76.62 263 SER A O 1
ATOM 2100 N N . GLU A 1 264 ? 13.277 -6.862 4.968 1.00 78.19 264 GLU A N 1
ATOM 2101 C CA . GLU A 1 264 ? 12.576 -5.599 4.653 1.00 78.19 264 GLU A CA 1
ATOM 2102 C C . GLU A 1 264 ? 11.101 -5.617 5.103 1.00 78.19 264 GLU A C 1
ATOM 2104 O O . GLU A 1 264 ? 10.547 -4.593 5.503 1.00 78.19 264 GLU A O 1
ATOM 2109 N N . TRP A 1 265 ? 10.462 -6.790 5.062 1.00 84.31 265 TRP A N 1
ATOM 2110 C CA . TRP A 1 265 ? 9.104 -6.969 5.568 1.00 84.31 265 TRP A CA 1
ATOM 2111 C C . TRP A 1 265 ? 9.049 -6.875 7.096 1.00 84.31 265 TRP A C 1
ATOM 2113 O O . TRP A 1 265 ? 8.237 -6.116 7.615 1.00 84.31 265 TRP A O 1
ATOM 2123 N N . GLU A 1 266 ? 9.930 -7.568 7.820 1.00 86.56 266 GLU A N 1
ATOM 2124 C CA . GLU A 1 266 ? 9.975 -7.512 9.288 1.00 86.56 266 GLU A CA 1
ATOM 2125 C C . GLU A 1 266 ? 10.283 -6.103 9.802 1.00 86.56 266 GLU A C 1
ATOM 2127 O O . GLU A 1 266 ? 9.619 -5.648 10.731 1.00 86.56 266 GLU A O 1
ATOM 2132 N N . VAL A 1 267 ? 11.221 -5.385 9.170 1.00 85.00 267 VAL A N 1
ATOM 2133 C CA . VAL A 1 267 ? 11.492 -3.972 9.489 1.00 85.00 267 VAL A CA 1
ATOM 2134 C C . VAL A 1 267 ? 10.219 -3.145 9.324 1.00 85.00 267 VAL A C 1
ATOM 2136 O O . VAL A 1 267 ? 9.841 -2.400 10.227 1.00 85.00 267 VAL A O 1
ATOM 2139 N N . ARG A 1 268 ? 9.499 -3.322 8.208 1.00 88.75 268 ARG A N 1
ATOM 2140 C CA . ARG A 1 268 ? 8.256 -2.585 7.965 1.00 88.75 268 ARG A CA 1
ATOM 2141 C C . ARG A 1 268 ? 7.164 -2.920 8.981 1.00 88.75 268 ARG A C 1
ATOM 2143 O O . ARG A 1 268 ? 6.437 -2.027 9.411 1.00 88.75 268 ARG A O 1
ATOM 2150 N N . ILE A 1 269 ? 7.033 -4.185 9.370 1.00 93.62 269 ILE A N 1
ATOM 2151 C CA . ILE A 1 269 ? 6.092 -4.587 10.417 1.00 93.62 269 ILE A CA 1
ATOM 2152 C C . ILE A 1 269 ? 6.480 -3.955 11.755 1.00 93.62 269 ILE A C 1
ATOM 2154 O O . ILE A 1 269 ? 5.610 -3.406 12.417 1.00 93.62 269 ILE A O 1
ATOM 2158 N N . GLN A 1 270 ? 7.759 -3.953 12.135 1.00 93.88 270 GLN A N 1
ATOM 2159 C CA . GLN A 1 270 ? 8.217 -3.313 13.374 1.00 93.88 270 GLN A CA 1
ATOM 2160 C C . GLN A 1 270 ? 7.907 -1.809 13.405 1.00 93.88 270 GLN A C 1
ATOM 2162 O O . GLN A 1 270 ? 7.456 -1.304 14.432 1.00 93.88 270 GLN A O 1
ATOM 2167 N N . GLU A 1 271 ? 8.096 -1.100 12.288 1.00 93.69 271 GLU A N 1
ATOM 2168 C CA . GLU A 1 271 ? 7.687 0.305 12.159 1.00 93.69 271 GLU A CA 1
ATOM 2169 C C . GLU A 1 271 ? 6.182 0.478 12.378 1.00 93.69 271 GLU A C 1
ATOM 2171 O O . GLU A 1 271 ? 5.768 1.314 13.174 1.00 93.69 271 GLU A O 1
ATOM 2176 N N . LEU A 1 272 ? 5.363 -0.338 11.709 1.00 97.38 272 LEU A N 1
ATOM 2177 C CA . LEU A 1 272 ? 3.908 -0.266 11.817 1.00 97.38 272 LEU A CA 1
ATOM 2178 C C . LEU A 1 272 ? 3.401 -0.613 13.222 1.00 97.38 272 LEU A C 1
ATOM 2180 O O . LEU A 1 272 ? 2.469 0.020 13.706 1.00 97.38 272 LEU A O 1
ATOM 2184 N N . GLU A 1 273 ? 4.002 -1.596 13.891 1.00 98.12 273 GLU A N 1
ATOM 2185 C CA . GLU A 1 273 ? 3.662 -1.943 15.276 1.00 98.12 273 GLU A CA 1
ATOM 2186 C C . GLU A 1 273 ? 4.043 -0.809 16.242 1.00 98.12 273 GLU A C 1
ATOM 2188 O O . GLU A 1 273 ? 3.299 -0.525 17.183 1.00 98.12 273 GLU A O 1
ATOM 2193 N N . ARG A 1 274 ? 5.159 -0.103 15.995 1.00 98.12 274 ARG A N 1
ATOM 2194 C CA . ARG A 1 274 ? 5.509 1.111 16.749 1.00 98.12 274 ARG A CA 1
ATOM 2195 C C . ARG A 1 274 ? 4.469 2.207 16.528 1.00 98.12 274 ARG A C 1
ATOM 2197 O O . ARG A 1 274 ? 3.978 2.763 17.507 1.00 98.12 274 ARG A O 1
ATOM 2204 N N . ASP A 1 275 ? 4.099 2.478 15.279 1.00 98.19 275 ASP A N 1
ATOM 2205 C CA . ASP A 1 275 ? 3.088 3.486 14.944 1.00 98.19 275 ASP A CA 1
ATOM 2206 C C . ASP A 1 275 ? 1.729 3.141 15.596 1.00 98.19 275 ASP A C 1
ATOM 2208 O O . ASP A 1 275 ? 1.061 4.009 16.166 1.00 98.19 275 ASP A O 1
ATOM 2212 N N . LEU A 1 276 ? 1.343 1.856 15.598 1.00 98.69 276 LEU A N 1
ATOM 2213 C CA . LEU A 1 276 ? 0.146 1.359 16.283 1.00 98.69 276 LEU A CA 1
ATOM 2214 C C . LEU A 1 276 ? 0.224 1.564 17.801 1.00 98.69 276 LEU A C 1
ATOM 2216 O O . LEU A 1 276 ? -0.758 1.988 18.419 1.00 98.69 276 LEU A O 1
ATOM 2220 N N . LEU A 1 277 ? 1.373 1.289 18.418 1.00 98.44 277 LEU A N 1
ATOM 2221 C CA . LEU A 1 277 ? 1.584 1.524 19.844 1.00 98.44 277 LEU A CA 1
ATOM 2222 C C . LEU A 1 277 ? 1.483 3.017 20.188 1.00 98.44 277 LEU A C 1
ATOM 2224 O O . LEU A 1 277 ? 0.837 3.371 21.174 1.00 98.44 277 LEU A O 1
ATOM 2228 N N . GLU A 1 278 ? 2.067 3.896 19.373 1.00 98.50 278 GLU A N 1
ATOM 2229 C CA . GLU A 1 278 ? 2.024 5.347 19.575 1.00 98.50 278 GLU A CA 1
ATOM 2230 C C . GLU A 1 278 ? 0.587 5.888 19.569 1.00 98.50 278 GLU A C 1
ATOM 2232 O O . GLU A 1 278 ? 0.181 6.587 20.508 1.00 98.50 278 GLU A O 1
ATOM 2237 N N . ILE A 1 279 ? -0.224 5.525 18.567 1.00 98.56 279 ILE A N 1
ATOM 2238 C CA . ILE A 1 279 ? -1.633 5.944 18.528 1.00 98.56 279 ILE A CA 1
ATOM 2239 C C . ILE A 1 279 ? -2.451 5.297 19.655 1.00 98.56 279 ILE A C 1
ATOM 2241 O O . ILE A 1 279 ? -3.296 5.965 20.255 1.00 98.56 279 ILE A O 1
ATOM 2245 N N . SER A 1 280 ? -2.162 4.043 20.019 1.00 98.56 280 SER A N 1
ATOM 2246 C CA . SER A 1 280 ? -2.828 3.354 21.135 1.00 98.56 280 SER A CA 1
ATOM 2247 C C . SER A 1 280 ? -2.557 4.052 22.470 1.00 98.56 280 SER A C 1
ATOM 2249 O O . SER A 1 280 ? -3.485 4.297 23.241 1.00 98.56 280 SER A O 1
ATOM 2251 N N . LEU A 1 281 ? -1.306 4.450 22.729 1.00 98.19 281 LEU A N 1
ATOM 2252 C CA . LEU A 1 281 ? -0.921 5.226 23.911 1.00 98.19 281 LEU A CA 1
ATOM 2253 C C . LEU A 1 281 ? -1.617 6.589 23.945 1.00 98.19 281 LEU A C 1
ATOM 2255 O O . LEU A 1 281 ? -2.092 7.013 25.002 1.00 98.19 281 LEU A O 1
ATOM 2259 N N . LYS A 1 282 ? -1.714 7.263 22.795 1.00 97.56 282 LYS A N 1
ATOM 2260 C CA . LYS A 1 282 ? -2.426 8.539 22.669 1.00 97.56 282 LYS A CA 1
ATOM 2261 C C . LYS A 1 282 ? -3.915 8.392 22.993 1.00 97.56 282 LYS A C 1
ATOM 2263 O O . LYS A 1 282 ? -4.420 9.152 23.817 1.00 97.56 282 LYS A O 1
ATOM 2268 N N . VAL A 1 283 ? -4.604 7.417 22.396 1.00 97.50 283 VAL A N 1
ATOM 2269 C CA . VAL A 1 283 ? -6.028 7.138 22.665 1.00 97.50 283 VAL A CA 1
ATOM 2270 C C . VAL A 1 283 ? -6.241 6.758 24.128 1.00 97.50 283 VAL A C 1
ATOM 2272 O O . VAL A 1 283 ? -7.133 7.296 24.782 1.00 97.50 283 VAL A O 1
ATOM 2275 N N . SER A 1 284 ? -5.392 5.880 24.667 1.00 96.38 284 SER A N 1
ATOM 2276 C CA . SER A 1 284 ? -5.438 5.473 26.071 1.00 96.38 284 SER A CA 1
ATOM 2277 C C . SER A 1 284 ? -5.342 6.687 26.997 1.00 96.38 284 SER A C 1
ATOM 2279 O O . SER A 1 284 ? -6.214 6.883 27.842 1.00 96.38 284 SER A O 1
ATOM 2281 N N . ARG A 1 285 ? -4.370 7.583 26.775 1.00 94.94 285 ARG A N 1
ATOM 2282 C CA . ARG A 1 285 ? -4.237 8.838 27.533 1.00 94.94 285 ARG A CA 1
ATOM 2283 C C . ARG A 1 285 ? -5.499 9.706 27.449 1.00 94.94 285 ARG A C 1
ATOM 2285 O O . ARG A 1 285 ? -6.019 10.110 28.485 1.00 94.94 285 ARG A O 1
ATOM 2292 N N . GLN A 1 286 ? -6.032 9.922 26.243 1.00 94.69 286 GLN A N 1
ATOM 2293 C CA . GLN A 1 286 ? -7.255 10.712 26.022 1.00 94.69 286 GLN A CA 1
ATOM 2294 C C . GLN A 1 286 ? -8.485 10.152 26.751 1.00 94.69 286 GLN A C 1
ATOM 2296 O O . GLN A 1 286 ? -9.403 10.904 27.085 1.00 94.69 286 GLN A O 1
ATOM 2301 N N . LEU A 1 287 ? -8.537 8.837 26.965 1.00 94.06 287 LEU A N 1
ATOM 2302 C CA . LEU A 1 287 ? -9.599 8.187 27.729 1.00 94.06 287 LEU A CA 1
ATOM 2303 C C . LEU A 1 287 ? -9.326 8.265 29.233 1.00 94.06 287 LEU A C 1
ATOM 2305 O O . LEU A 1 287 ? -10.228 8.603 29.992 1.00 94.06 287 LEU A O 1
ATOM 2309 N N . PHE A 1 288 ? -8.092 8.019 29.672 1.00 89.56 288 PHE A N 1
ATOM 2310 C CA . PHE A 1 288 ? -7.712 8.050 31.087 1.00 89.56 288 PHE A CA 1
ATOM 2311 C C . PHE A 1 288 ? -7.861 9.408 31.758 1.00 89.56 288 PHE A C 1
ATOM 2313 O O . PHE A 1 288 ? -8.194 9.465 32.939 1.00 89.56 288 PHE A O 1
ATOM 2320 N N . GLU A 1 289 ? -7.607 10.488 31.025 1.00 88.12 289 GLU A N 1
ATOM 2321 C CA . GLU A 1 289 ? -7.720 11.857 31.536 1.00 88.12 289 GLU A CA 1
ATOM 2322 C C . GLU A 1 289 ? -9.181 12.269 31.799 1.00 88.12 289 GLU A C 1
ATOM 2324 O O . GLU A 1 289 ? -9.445 13.299 32.420 1.00 88.12 289 GLU A O 1
ATOM 2329 N N . ARG A 1 290 ? -10.159 11.459 31.372 1.00 87.06 290 ARG A N 1
ATOM 2330 C CA . ARG A 1 290 ? -11.582 11.702 31.623 1.00 87.06 290 ARG A CA 1
ATOM 2331 C C . ARG A 1 290 ? -11.985 11.161 32.989 1.00 87.06 290 ARG A C 1
ATOM 2333 O O . ARG A 1 290 ? -11.692 10.016 33.322 1.00 87.06 290 ARG A O 1
ATOM 2340 N N . LYS A 1 291 ? -12.774 11.944 33.737 1.00 83.75 291 LYS A N 1
ATOM 2341 C CA . LYS A 1 291 ? -13.414 11.475 34.982 1.00 83.75 291 LYS A CA 1
ATOM 2342 C C . LYS A 1 291 ? -14.284 10.235 34.739 1.00 83.75 291 LYS A C 1
ATOM 2344 O O . LYS A 1 291 ? -14.162 9.261 35.470 1.00 83.75 291 LYS A O 1
ATOM 2349 N N . ASN A 1 292 ? -15.101 10.271 33.682 1.00 86.50 292 ASN A N 1
ATOM 2350 C CA . ASN A 1 292 ? -15.976 9.176 33.257 1.00 86.50 292 ASN A CA 1
ATOM 2351 C C . ASN A 1 292 ? -15.663 8.808 31.798 1.00 86.50 292 ASN A C 1
ATOM 2353 O O . ASN A 1 292 ? -16.260 9.380 30.883 1.00 86.50 292 ASN A O 1
ATOM 2357 N N . PRO A 1 293 ? -14.688 7.918 31.548 1.00 91.25 293 PRO A N 1
ATOM 2358 C CA . PRO A 1 293 ? -14.392 7.489 30.190 1.00 91.25 293 PRO A CA 1
ATOM 2359 C C . PRO A 1 293 ? -15.560 6.677 29.606 1.00 91.25 293 PRO A C 1
ATOM 2361 O O . PRO A 1 293 ? -16.142 5.856 30.321 1.00 91.25 293 PRO A O 1
ATOM 2364 N N . PRO A 1 294 ? -15.891 6.855 28.313 1.00 93.19 294 PRO A N 1
ATOM 2365 C CA . PRO A 1 294 ? -16.888 6.018 27.659 1.00 93.19 294 PRO A CA 1
ATOM 2366 C C . PRO A 1 294 ? -16.421 4.559 27.625 1.00 93.19 294 PRO A C 1
ATOM 2368 O O . PRO A 1 294 ? -15.248 4.273 27.378 1.00 93.19 294 PRO A O 1
ATOM 2371 N N . LYS A 1 295 ? -17.354 3.629 27.835 1.00 96.06 295 LYS A N 1
ATOM 2372 C CA . LYS A 1 295 ? -17.171 2.206 27.551 1.00 96.06 295 LYS A CA 1
ATOM 2373 C C . LYS A 1 295 ? -17.239 1.980 26.043 1.00 96.06 295 LYS A C 1
ATOM 2375 O O . LYS A 1 295 ? -18.222 2.345 25.402 1.00 96.06 295 LYS A O 1
ATOM 2380 N N . ILE A 1 296 ? -16.202 1.380 25.483 1.00 98.12 296 ILE A N 1
ATOM 2381 C CA . ILE A 1 296 ? -16.002 1.187 24.052 1.00 98.12 296 ILE A CA 1
ATOM 2382 C C . ILE A 1 296 ? -16.007 -0.306 23.758 1.00 98.12 296 ILE A C 1
ATOM 2384 O O . ILE A 1 296 ? -15.280 -1.071 24.394 1.00 98.12 296 ILE A O 1
ATOM 2388 N N . TYR A 1 297 ? -16.815 -0.708 22.787 1.00 98.56 297 TYR A N 1
ATOM 2389 C CA . TYR A 1 297 ? -16.796 -2.051 22.229 1.00 98.56 297 TYR A CA 1
ATOM 2390 C C . TYR A 1 297 ? -16.185 -2.021 20.830 1.00 98.56 297 TYR A C 1
ATOM 2392 O O . TYR A 1 297 ? -16.529 -1.162 20.015 1.00 98.56 297 TYR A O 1
ATOM 2400 N N . PHE A 1 298 ? -15.277 -2.949 20.549 1.00 98.62 298 PHE A N 1
ATOM 2401 C CA . PHE A 1 298 ? -14.610 -3.034 19.252 1.00 98.62 298 PHE A CA 1
ATOM 2402 C C . PHE A 1 298 ? -15.171 -4.200 18.452 1.00 98.62 298 PHE A C 1
ATOM 2404 O O . PHE A 1 298 ? -15.164 -5.341 18.909 1.00 98.62 298 PHE A O 1
ATOM 2411 N N . LEU A 1 299 ? -15.645 -3.925 17.247 1.00 98.50 299 LEU A N 1
ATOM 2412 C CA . LEU A 1 299 ? -16.010 -4.957 16.296 1.00 98.50 299 LEU A CA 1
ATOM 2413 C C . LEU A 1 299 ? -14.982 -4.952 15.171 1.00 98.50 299 LEU A C 1
ATOM 2415 O O . LEU A 1 299 ? -14.793 -3.938 14.512 1.00 98.50 299 LEU A O 1
ATOM 2419 N N . GLU A 1 300 ? -14.324 -6.076 14.942 1.00 98.25 300 GLU A N 1
ATOM 2420 C CA . GLU A 1 300 ? -13.271 -6.189 13.935 1.00 98.25 300 GLU A CA 1
ATOM 2421 C C . GLU A 1 300 ? -13.624 -7.287 12.940 1.00 98.25 300 GLU A C 1
ATOM 2423 O O . GLU A 1 300 ? -14.237 -8.293 13.302 1.00 98.25 300 GLU A O 1
ATOM 2428 N N . THR A 1 301 ? -13.194 -7.143 11.692 1.00 96.44 301 THR A N 1
ATOM 2429 C CA . THR A 1 301 ? -13.184 -8.256 10.745 1.00 96.44 301 THR A CA 1
ATOM 2430 C C . THR A 1 301 ? -11.750 -8.516 10.320 1.00 96.44 301 THR A C 1
ATOM 2432 O O . THR A 1 301 ? -11.104 -9.433 10.830 1.00 96.44 301 THR A O 1
ATOM 2435 N N . SER A 1 302 ? -11.215 -7.697 9.423 1.00 95.50 302 SER A N 1
ATOM 2436 C CA . SER A 1 302 ? -9.939 -7.940 8.776 1.00 95.50 302 SER A CA 1
ATOM 2437 C C . SER A 1 302 ? -8.759 -7.510 9.635 1.00 95.50 302 SER A C 1
ATOM 2439 O O . SER A 1 302 ? -7.743 -8.201 9.591 1.00 95.50 302 SER A O 1
ATOM 2441 N N . ALA A 1 303 ? -8.917 -6.497 10.497 1.00 97.06 303 ALA A N 1
ATOM 2442 C CA . ALA A 1 303 ? -7.921 -6.100 11.497 1.00 97.06 303 ALA A CA 1
ATOM 2443 C C . ALA A 1 303 ? -7.622 -7.221 12.510 1.00 97.06 303 ALA A C 1
ATOM 2445 O O . ALA A 1 303 ? -6.517 -7.293 13.049 1.00 97.06 303 ALA A O 1
ATOM 2446 N N . GLY A 1 304 ? -8.560 -8.156 12.698 1.00 96.00 304 GLY A N 1
ATOM 2447 C CA . GLY A 1 304 ? -8.294 -9.447 13.331 1.00 96.00 304 GLY A CA 1
ATOM 2448 C C . GLY A 1 304 ? -8.008 -9.392 14.831 1.00 96.00 304 GLY A C 1
ATOM 2449 O O . GLY A 1 304 ? -7.283 -10.248 15.330 1.00 96.00 304 GLY A O 1
ATOM 2450 N N . GLY A 1 305 ? -8.546 -8.406 15.550 1.00 97.62 305 GLY A N 1
ATOM 2451 C CA . GLY A 1 305 ? -8.341 -8.244 16.993 1.00 97.62 305 GLY A CA 1
ATOM 2452 C C . GLY A 1 305 ? -7.223 -7.262 17.348 1.00 97.62 305 GLY A C 1
ATOM 2453 O O . GLY A 1 305 ? -6.943 -7.054 18.529 1.00 97.62 305 GLY A O 1
ATOM 2454 N N . ARG A 1 306 ? -6.551 -6.673 16.352 1.00 98.12 306 ARG A N 1
ATOM 2455 C CA . ARG A 1 306 ? -5.428 -5.752 16.566 1.00 98.12 306 ARG A CA 1
ATOM 2456 C C . ARG A 1 306 ? -5.867 -4.416 17.149 1.00 98.12 306 ARG A C 1
ATOM 2458 O O . ARG A 1 306 ? -5.096 -3.847 17.913 1.00 98.12 306 ARG A O 1
ATOM 2465 N N . ILE A 1 307 ? -7.077 -3.940 16.839 1.00 98.56 307 ILE A N 1
ATOM 2466 C CA . ILE A 1 307 ? -7.587 -2.670 17.381 1.00 98.56 307 ILE A CA 1
ATOM 2467 C C . ILE A 1 307 ? -7.806 -2.806 18.886 1.00 98.56 307 ILE A C 1
ATOM 2469 O O . ILE A 1 307 ? -7.280 -2.026 19.678 1.00 98.56 307 ILE A O 1
ATOM 2473 N N . ALA A 1 308 ? -8.575 -3.817 19.294 1.00 98.38 308 ALA A N 1
ATOM 2474 C CA . ALA A 1 308 ? -8.835 -4.056 20.704 1.00 98.38 308 ALA A CA 1
ATOM 2475 C C . ALA A 1 308 ? -7.556 -4.483 21.433 1.00 98.38 308 ALA A C 1
ATOM 2477 O O . ALA A 1 308 ? -7.265 -3.977 22.515 1.00 98.38 308 ALA A O 1
ATOM 2478 N N . GLY A 1 309 ? -6.774 -5.387 20.836 1.00 98.38 309 GLY A N 1
ATOM 2479 C CA . GLY A 1 309 ? -5.557 -5.938 21.427 1.00 98.38 309 GLY A CA 1
ATOM 2480 C C . GLY A 1 309 ? -4.510 -4.875 21.754 1.00 98.38 309 GLY A C 1
ATOM 2481 O O . GLY A 1 309 ? -3.929 -4.920 22.840 1.00 98.38 309 GLY A O 1
ATOM 2482 N N . SER A 1 310 ? -4.314 -3.885 20.874 1.00 98.25 310 SER A N 1
ATOM 2483 C CA . SER A 1 310 ? -3.332 -2.819 21.102 1.00 98.25 310 SER A CA 1
ATOM 2484 C C . SER A 1 310 ? -3.705 -1.905 22.273 1.00 98.25 310 SER A C 1
ATOM 2486 O O . SER A 1 310 ? -2.821 -1.417 22.973 1.00 98.25 310 SER A O 1
ATOM 2488 N N . LEU A 1 311 ? -5.003 -1.708 22.535 1.00 98.19 311 LEU A N 1
ATOM 2489 C CA . LEU A 1 311 ? -5.487 -0.966 23.701 1.00 98.19 311 LEU A CA 1
ATOM 2490 C C . LEU A 1 311 ? -5.522 -1.830 24.964 1.00 98.19 311 LEU A C 1
ATOM 2492 O O . LEU A 1 311 ? -5.126 -1.358 26.028 1.00 98.19 311 LEU A O 1
ATOM 2496 N N . ILE A 1 312 ? -5.973 -3.085 24.865 1.00 97.50 312 ILE A N 1
ATOM 2497 C CA . ILE A 1 312 ? -6.052 -4.026 25.995 1.00 97.50 312 ILE A CA 1
ATOM 2498 C C . ILE A 1 312 ? -4.668 -4.266 26.598 1.00 97.50 312 ILE A C 1
ATOM 2500 O O . ILE A 1 312 ? -4.551 -4.322 27.822 1.00 97.50 312 ILE A O 1
ATOM 2504 N N . GLY A 1 313 ? -3.629 -4.342 25.761 1.00 96.06 313 GLY A N 1
ATOM 2505 C CA . GLY A 1 313 ? -2.241 -4.499 26.198 1.00 96.06 313 GLY A CA 1
ATOM 2506 C C . GLY A 1 313 ? -1.703 -3.343 27.052 1.00 96.06 313 GLY A C 1
ATOM 2507 O O . GLY A 1 313 ? -0.660 -3.497 27.686 1.00 96.06 313 GLY A O 1
ATOM 2508 N N . LEU A 1 314 ? -2.395 -2.199 27.109 1.00 96.88 314 LEU A N 1
ATOM 2509 C CA . LEU A 1 314 ? -2.000 -1.051 27.924 1.00 96.88 314 LEU A CA 1
ATOM 2510 C C . LEU A 1 314 ? -2.629 -1.116 29.331 1.00 96.88 314 LEU A C 1
ATOM 2512 O O . LEU A 1 314 ? -3.803 -1.476 29.473 1.00 96.88 314 LEU A O 1
ATOM 2516 N N . PRO A 1 315 ? -1.896 -0.719 30.392 1.00 94.81 315 PRO A N 1
ATOM 2517 C CA . PRO A 1 315 ? -2.420 -0.721 31.755 1.00 94.81 315 PRO A CA 1
ATOM 2518 C C . PRO A 1 315 ? -3.723 0.069 31.905 1.00 94.81 315 PRO A C 1
ATOM 2520 O O . PRO A 1 315 ? -3.841 1.179 31.399 1.00 94.81 315 PRO A O 1
ATOM 2523 N N . GLY A 1 316 ? -4.676 -0.513 32.645 1.00 91.69 316 GLY A N 1
ATOM 2524 C CA . GLY A 1 316 ? -5.979 0.057 33.019 1.00 91.69 316 GLY A CA 1
ATOM 2525 C C . GLY A 1 316 ? -6.965 0.290 31.862 1.00 91.69 316 GLY A C 1
ATOM 2526 O O . GLY A 1 316 ? -7.960 0.997 32.038 1.00 91.69 316 GLY A O 1
ATOM 2527 N N . SER A 1 317 ? -6.726 -0.352 30.718 1.00 95.25 317 SER A N 1
ATOM 2528 C CA . SER A 1 317 ? -7.650 -0.439 29.583 1.00 95.25 317 SER A CA 1
ATOM 2529 C C . SER A 1 317 ? -9.068 -0.875 29.978 1.00 95.25 317 SER A C 1
ATOM 2531 O O . SER A 1 317 ? -10.036 -0.388 29.401 1.00 95.25 317 SER A O 1
ATOM 2533 N N . SER A 1 318 ? -9.230 -1.675 31.039 1.00 94.50 318 SER A N 1
ATOM 2534 C CA . SER A 1 318 ? -10.532 -2.084 31.603 1.00 94.50 318 SER A CA 1
ATOM 2535 C C . SER A 1 318 ? -11.453 -0.925 32.020 1.00 94.50 318 SER A C 1
ATOM 2537 O O . SER A 1 318 ? -12.672 -1.095 32.148 1.00 94.50 318 SER A O 1
ATOM 2539 N N . LYS A 1 319 ? -10.913 0.288 32.215 1.00 94.56 319 LYS A N 1
ATOM 2540 C CA . LYS A 1 319 ? -11.731 1.480 32.477 1.00 94.56 319 LYS A CA 1
ATOM 2541 C C . LYS A 1 319 ? -12.601 1.867 31.289 1.00 94.56 319 LYS A C 1
ATOM 2543 O O . LYS A 1 319 ? -13.708 2.345 31.520 1.00 94.56 319 LYS A O 1
ATOM 2548 N N . PHE A 1 320 ? -12.151 1.627 30.062 1.00 95.44 320 PHE A N 1
ATOM 2549 C CA . PHE A 1 320 ? -12.838 2.078 28.851 1.00 95.44 320 PHE A CA 1
ATOM 2550 C C . PHE A 1 320 ? -13.078 0.969 27.830 1.00 95.44 320 PHE A C 1
ATOM 2552 O O . PHE A 1 320 ? -14.064 1.040 27.118 1.00 95.44 320 PHE A O 1
ATOM 2559 N N . VAL A 1 321 ? -12.265 -0.082 27.757 1.00 97.69 321 VAL A N 1
ATOM 2560 C CA . VAL A 1 321 ? -12.550 -1.230 26.888 1.00 97.69 321 VAL A CA 1
ATOM 2561 C C . VAL A 1 321 ? -13.615 -2.096 27.555 1.00 97.69 321 VAL A C 1
ATOM 2563 O O . VAL A 1 321 ? -13.387 -2.646 28.631 1.00 97.69 321 VAL A O 1
ATOM 2566 N N . LEU A 1 322 ? -14.786 -2.204 26.925 1.00 97.62 322 LEU A N 1
ATOM 2567 C CA . LEU A 1 322 ? -15.865 -3.089 27.366 1.00 97.62 322 LEU A CA 1
ATOM 2568 C C . LEU A 1 322 ? -15.635 -4.526 26.893 1.00 97.62 322 LEU A C 1
ATOM 2570 O O . LEU A 1 322 ? -15.886 -5.475 27.628 1.00 97.62 322 LEU A O 1
ATOM 2574 N N . GLY A 1 323 ? -15.168 -4.676 25.658 1.00 96.69 323 GLY A N 1
ATOM 2575 C CA . GLY A 1 323 ? -14.923 -5.962 25.022 1.00 96.69 323 GLY A CA 1
ATOM 2576 C C . GLY A 1 323 ? -14.679 -5.802 23.527 1.00 96.69 323 GLY A C 1
ATOM 2577 O O . GLY A 1 323 ? -14.664 -4.683 23.003 1.00 96.69 323 GLY A O 1
ATOM 2578 N N . SER A 1 324 ? -14.497 -6.928 22.842 1.00 97.88 324 SER A N 1
ATOM 2579 C CA . SER A 1 324 ? -14.454 -6.956 21.386 1.00 97.88 324 SER A CA 1
ATOM 2580 C C . SER A 1 324 ? -15.041 -8.238 20.804 1.00 97.88 324 SER A C 1
ATOM 2582 O O . SER A 1 324 ? -15.216 -9.235 21.509 1.00 97.88 324 SER A O 1
ATOM 2584 N N . GLN A 1 325 ? -15.327 -8.205 19.504 1.00 98.00 325 GLN A N 1
ATOM 2585 C CA . GLN A 1 325 ? -15.661 -9.376 18.702 1.00 98.00 325 GLN A CA 1
ATOM 2586 C C . GLN A 1 325 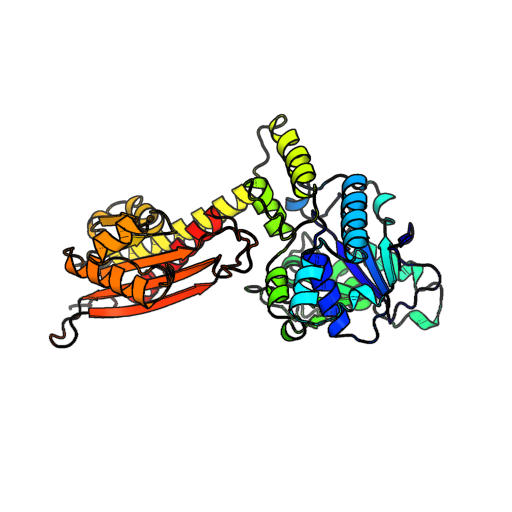? -14.940 -9.305 17.357 1.00 98.00 325 GLN A C 1
ATOM 2588 O O . GLN A 1 325 ? -14.957 -8.275 16.688 1.00 98.00 325 GLN A O 1
ATOM 2593 N N . VAL A 1 326 ? -14.353 -10.427 16.938 1.00 98.06 326 VAL A N 1
ATOM 2594 C CA . VAL A 1 326 ? -13.789 -10.583 15.592 1.00 98.06 326 VAL A CA 1
ATOM 2595 C C . VAL A 1 326 ? -14.794 -11.342 14.719 1.00 98.06 326 VAL A C 1
ATOM 2597 O O . VAL A 1 326 ? -14.867 -12.570 14.759 1.00 98.06 326 VAL A O 1
ATOM 2600 N N . ALA A 1 327 ? -15.591 -10.621 13.931 1.00 95.94 327 ALA A N 1
ATOM 2601 C CA . ALA A 1 327 ? -16.601 -11.171 13.027 1.00 95.94 327 ALA A CA 1
ATOM 2602 C C . ALA A 1 327 ? -16.009 -11.496 11.642 1.00 95.94 327 ALA A C 1
ATOM 2604 O O . ALA A 1 327 ? -16.395 -10.925 10.624 1.00 95.94 327 ALA A O 1
ATOM 2605 N N . TYR A 1 328 ? -15.033 -12.409 11.596 1.00 92.94 328 TYR A N 1
ATOM 2606 C CA . TYR A 1 328 ? -14.289 -12.711 10.365 1.00 92.94 328 TYR A CA 1
ATOM 2607 C C . TYR A 1 328 ? -15.150 -13.426 9.308 1.00 92.94 328 TYR A C 1
ATOM 2609 O O . TYR A 1 328 ? -15.281 -12.962 8.168 1.00 92.94 328 TYR A O 1
ATOM 2617 N N . ALA A 1 329 ? -15.766 -14.547 9.695 1.00 92.31 329 ALA A N 1
ATOM 2618 C CA . ALA A 1 329 ? -16.604 -15.356 8.816 1.00 92.31 329 ALA A CA 1
ATOM 2619 C C . ALA A 1 329 ? -17.967 -14.694 8.573 1.00 92.31 329 ALA A C 1
ATOM 2621 O O . ALA A 1 329 ? -18.527 -14.063 9.471 1.00 92.31 329 ALA A O 1
ATOM 2622 N N . ASN A 1 330 ? -18.535 -14.882 7.376 1.00 91.38 330 ASN A N 1
ATOM 2623 C CA . ASN A 1 330 ? -19.868 -14.357 7.056 1.00 91.38 330 ASN A CA 1
ATOM 2624 C C . ASN A 1 330 ? -20.932 -14.873 8.029 1.00 91.38 330 ASN A C 1
ATOM 2626 O O . ASN A 1 330 ? -21.726 -14.072 8.495 1.00 91.38 330 ASN A O 1
ATOM 2630 N N . SER A 1 331 ? -20.865 -16.137 8.449 1.00 93.81 331 SER A N 1
ATOM 2631 C CA . SER A 1 331 ? -21.767 -16.691 9.467 1.00 93.81 331 SER A CA 1
ATOM 2632 C C . SER A 1 331 ? -21.727 -15.925 10.797 1.00 93.81 331 SER A C 1
ATOM 2634 O O . SER A 1 331 ? -22.754 -15.748 11.444 1.00 93.81 331 SER A O 1
ATOM 2636 N N . THR A 1 332 ? -20.557 -15.423 11.208 1.00 95.06 332 THR A N 1
ATOM 2637 C CA . THR A 1 332 ? -20.425 -14.600 12.421 1.00 95.06 332 THR A CA 1
ATOM 2638 C C . THR A 1 332 ? -21.026 -13.209 12.221 1.00 95.06 332 THR A C 1
ATOM 2640 O O . THR A 1 332 ? -21.666 -12.690 13.134 1.00 95.06 332 THR A O 1
ATOM 2643 N N . LYS A 1 333 ? -20.862 -12.618 11.029 1.00 95.00 333 LYS A N 1
ATOM 2644 C CA . LYS A 1 333 ? -21.508 -11.344 10.667 1.00 95.00 333 LYS A CA 1
ATOM 2645 C C . LYS A 1 333 ? -23.030 -11.490 10.675 1.00 95.00 333 LYS A C 1
ATOM 2647 O O . LYS A 1 333 ? -23.706 -10.685 11.302 1.00 95.00 333 LYS A O 1
ATOM 2652 N N . GLU A 1 334 ? -23.544 -12.547 10.050 1.00 95.38 334 GLU A N 1
ATOM 2653 C CA . GLU A 1 334 ? -24.971 -12.885 9.970 1.00 95.38 334 GLU A CA 1
ATOM 2654 C C . GLU A 1 334 ? -25.595 -13.082 11.352 1.00 95.38 334 GLU A C 1
ATOM 2656 O O . GLU A 1 334 ? -26.658 -12.532 11.637 1.00 95.38 334 GLU A O 1
ATOM 2661 N N . GLN A 1 335 ? -24.908 -13.807 12.240 1.00 95.75 335 GLN A N 1
ATOM 2662 C CA . GLN A 1 335 ? -25.345 -13.984 13.624 1.00 95.75 335 GLN A CA 1
ATOM 2663 C C . GLN A 1 335 ? -25.423 -12.649 14.375 1.00 95.75 335 GLN A C 1
ATOM 2665 O O . GLN A 1 335 ? -26.350 -12.444 15.156 1.00 95.75 335 GLN A O 1
ATOM 2670 N N . LEU A 1 336 ? -24.463 -11.747 14.152 1.00 95.38 336 LEU A N 1
ATOM 2671 C CA . LEU A 1 336 ? -24.447 -10.435 14.793 1.00 95.38 336 LEU A CA 1
ATOM 2672 C C . LEU A 1 336 ? -25.619 -9.560 14.326 1.00 95.38 336 LEU A C 1
ATOM 2674 O O . LEU A 1 336 ? -26.293 -8.964 15.163 1.00 95.38 336 LEU A O 1
ATOM 2678 N N . ILE A 1 337 ? -25.864 -9.480 13.014 1.00 95.88 337 ILE A N 1
ATOM 2679 C CA . ILE A 1 337 ? -26.920 -8.622 12.445 1.00 95.88 337 ILE A CA 1
ATOM 2680 C C . ILE A 1 337 ? -28.319 -9.253 12.508 1.00 95.88 337 ILE A C 1
ATOM 2682 O O . ILE A 1 337 ? -29.316 -8.541 12.414 1.00 95.88 337 ILE A O 1
ATOM 2686 N N . GLY A 1 338 ? -28.409 -10.573 12.695 1.00 95.38 338 GLY A N 1
ATOM 2687 C CA . GLY A 1 338 ? -29.673 -11.306 12.790 1.00 95.38 338 GLY A CA 1
ATOM 2688 C C . GLY A 1 338 ? -30.334 -11.604 11.439 1.00 95.38 338 GLY A C 1
ATOM 2689 O O . GLY A 1 338 ? -31.542 -11.830 11.391 1.00 95.38 338 GLY A O 1
ATOM 2690 N N . ARG A 1 339 ? -29.569 -11.603 10.340 1.00 94.75 339 ARG A N 1
ATOM 2691 C CA . ARG A 1 339 ? -30.042 -11.954 8.990 1.00 94.75 339 ARG A CA 1
ATOM 2692 C C . ARG A 1 339 ? -28.929 -12.579 8.154 1.00 94.75 339 ARG A C 1
ATOM 2694 O O . ARG A 1 339 ? -27.753 -12.341 8.411 1.00 94.75 339 ARG A O 1
ATOM 2701 N N . PHE A 1 340 ? -29.311 -13.328 7.124 1.00 92.56 340 PHE A N 1
ATOM 2702 C CA . PHE A 1 340 ? -28.374 -13.855 6.131 1.00 92.56 340 PHE A CA 1
ATOM 2703 C C . PHE A 1 340 ? -27.849 -12.746 5.209 1.00 92.56 340 PHE A C 1
ATOM 2705 O O . PHE A 1 340 ? -28.589 -11.820 4.855 1.00 92.56 340 PHE A O 1
ATOM 2712 N N . LEU A 1 341 ? -26.587 -12.865 4.795 1.00 89.44 341 LEU A N 1
ATOM 2713 C CA . LEU A 1 341 ? -25.987 -12.027 3.764 1.00 89.44 341 LEU A CA 1
ATOM 2714 C C . LEU A 1 341 ? -26.353 -12.611 2.400 1.00 89.44 341 LEU A C 1
ATOM 2716 O O . LEU A 1 341 ? -26.125 -13.791 2.124 1.00 89.44 341 LEU A O 1
ATOM 2720 N N . GLY A 1 342 ? -26.955 -11.792 1.540 1.00 83.69 342 GLY A N 1
ATOM 2721 C CA . GLY A 1 342 ? -27.376 -12.250 0.217 1.00 83.69 342 GLY A CA 1
ATOM 2722 C C . GLY A 1 342 ? -26.184 -12.709 -0.632 1.00 83.69 342 GLY A C 1
ATOM 2723 O O . GLY A 1 342 ? -25.093 -12.156 -0.530 1.00 83.69 342 GLY A O 1
ATOM 2724 N N . GLN A 1 343 ? -26.389 -13.664 -1.547 1.00 80.19 343 GLN A N 1
ATOM 2725 C CA . GLN A 1 343 ? -25.317 -14.142 -2.445 1.00 80.19 343 GLN A CA 1
ATOM 2726 C C . GLN A 1 343 ? -24.677 -13.027 -3.294 1.00 80.19 343 GLN A C 1
ATOM 2728 O O . GLN A 1 343 ? -23.522 -13.144 -3.702 1.00 80.19 343 GLN A O 1
ATOM 2733 N N . HIS A 1 344 ? -25.427 -11.957 -3.568 1.00 79.00 344 HIS A N 1
ATOM 2734 C CA . HIS A 1 344 ? -24.977 -10.790 -4.331 1.00 79.00 344 HIS A CA 1
ATOM 2735 C C . HIS A 1 344 ? -24.610 -9.590 -3.448 1.00 79.00 344 HIS A C 1
ATOM 2737 O O . HIS A 1 344 ? -24.177 -8.561 -3.964 1.00 79.00 344 HIS A O 1
ATOM 2743 N N . GLU A 1 345 ? -24.788 -9.700 -2.131 1.00 81.94 345 GLU A N 1
ATOM 2744 C CA . GLU A 1 345 ? -24.442 -8.638 -1.196 1.00 81.94 345 GLU A CA 1
ATOM 2745 C C . GLU A 1 345 ? -22.922 -8.576 -1.032 1.00 81.94 345 GLU A C 1
ATOM 2747 O O . GLU A 1 345 ? -22.242 -9.592 -0.863 1.00 81.94 345 GLU A O 1
ATOM 2752 N N . SER A 1 346 ? -22.357 -7.371 -1.109 1.00 82.38 346 SER A N 1
ATOM 2753 C CA . SER A 1 346 ? -20.923 -7.214 -0.898 1.00 82.38 346 SER A CA 1
ATOM 2754 C C . SER A 1 346 ? -20.603 -7.436 0.577 1.00 82.38 346 SER A C 1
ATOM 2756 O O . SER A 1 346 ? -21.134 -6.746 1.438 1.00 82.38 346 SER A O 1
ATOM 2758 N N . SER A 1 347 ? -19.651 -8.323 0.873 1.00 83.94 347 SER A N 1
ATOM 2759 C CA . SER A 1 347 ? -19.129 -8.497 2.236 1.00 83.94 347 SER A CA 1
ATOM 2760 C C . SER A 1 347 ? -18.333 -7.283 2.748 1.00 83.94 347 SER A C 1
ATOM 2762 O O . SER A 1 347 ? -17.871 -7.293 3.888 1.00 83.94 347 SER A O 1
ATOM 2764 N N . LEU A 1 348 ? -18.133 -6.264 1.900 1.00 90.06 348 LEU A N 1
ATOM 2765 C CA . LEU A 1 348 ? -17.403 -5.033 2.185 1.00 90.06 348 LEU A CA 1
ATOM 2766 C C . LEU A 1 348 ? -18.180 -3.819 1.650 1.00 90.06 348 LEU A C 1
ATOM 2768 O O . LEU A 1 348 ? -18.041 -3.453 0.474 1.00 90.06 348 LEU A O 1
ATOM 2772 N N . SER A 1 349 ? -18.997 -3.221 2.516 1.00 92.88 349 SER A N 1
ATOM 2773 C CA . SER A 1 349 ? -19.783 -2.014 2.245 1.00 92.88 349 SER A CA 1
ATOM 2774 C C . SER A 1 349 ? -19.958 -1.162 3.504 1.00 92.88 349 SER A C 1
ATOM 2776 O O . SER A 1 349 ? -19.773 -1.646 4.627 1.00 92.88 349 SER A O 1
ATOM 2778 N N . GLU A 1 350 ? -20.327 0.107 3.330 1.00 95.38 350 GLU A N 1
ATOM 2779 C CA . GLU A 1 350 ? -20.658 0.995 4.448 1.00 95.38 350 GLU A CA 1
ATOM 2780 C C . GLU A 1 350 ? -21.898 0.483 5.186 1.00 95.38 350 GLU A C 1
ATOM 2782 O O . GLU A 1 350 ? -21.893 0.406 6.414 1.00 95.38 350 GLU A O 1
ATOM 2787 N N . GLU A 1 351 ? -22.923 0.066 4.442 1.00 95.44 351 GLU A N 1
ATOM 2788 C CA . GLU A 1 351 ? -24.219 -0.350 4.971 1.00 95.44 351 GLU A CA 1
ATOM 2789 C C . GLU A 1 351 ? -24.073 -1.541 5.915 1.00 95.44 351 GLU A C 1
ATOM 2791 O O . GLU A 1 351 ? -24.544 -1.486 7.051 1.00 95.44 351 GLU A O 1
ATOM 2796 N N . LEU A 1 352 ? -23.348 -2.580 5.485 1.00 95.69 352 LEU A N 1
ATOM 2797 C CA . LEU A 1 352 ? -23.104 -3.762 6.308 1.00 95.69 352 LEU A CA 1
ATOM 2798 C C . LEU A 1 352 ? -22.276 -3.405 7.547 1.00 95.69 352 LEU A C 1
ATOM 2800 O O . LEU A 1 352 ? -22.564 -3.866 8.649 1.00 95.69 352 LEU A O 1
ATOM 2804 N N . THR A 1 353 ? -21.262 -2.554 7.391 1.00 97.62 353 THR A N 1
ATOM 2805 C CA . THR A 1 353 ? -20.408 -2.127 8.511 1.00 97.62 353 THR A CA 1
ATOM 2806 C C . THR A 1 353 ? -21.209 -1.353 9.556 1.00 97.62 353 THR A C 1
ATOM 2808 O O . THR A 1 353 ? -21.076 -1.605 10.754 1.00 97.62 353 THR A O 1
ATOM 2811 N N . LYS A 1 354 ? -22.099 -0.462 9.111 1.00 97.50 354 LYS A N 1
ATOM 2812 C CA . LYS A 1 354 ? -23.004 0.297 9.976 1.00 97.50 354 LYS A CA 1
ATOM 2813 C C . LYS A 1 354 ? -24.032 -0.599 10.658 1.00 97.50 354 LYS A C 1
ATOM 2815 O O . LYS A 1 354 ? -24.264 -0.445 11.855 1.00 97.50 354 LYS A O 1
ATOM 2820 N N . GLU A 1 355 ? -24.621 -1.545 9.932 1.00 96.94 355 GLU A N 1
ATOM 2821 C CA . GLU A 1 355 ? -25.567 -2.514 10.490 1.00 96.94 355 GLU A CA 1
ATOM 2822 C C . GLU A 1 355 ? -24.918 -3.353 11.595 1.00 96.94 355 GLU A C 1
ATOM 2824 O O . GLU A 1 355 ? -25.471 -3.469 12.690 1.00 96.94 355 GLU A O 1
ATOM 2829 N N . MET A 1 356 ? -23.707 -3.857 11.347 1.00 97.69 356 MET A N 1
ATOM 2830 C CA . MET A 1 356 ? -22.929 -4.589 12.340 1.00 97.69 356 MET A CA 1
ATOM 2831 C C . MET A 1 356 ? -22.589 -3.726 13.567 1.00 97.69 356 MET A C 1
ATOM 2833 O O . MET A 1 356 ? -22.750 -4.179 14.701 1.00 97.69 356 MET A O 1
ATOM 2837 N N . ALA A 1 357 ? -22.173 -2.471 13.366 1.00 98.00 357 ALA A N 1
ATOM 2838 C CA . ALA A 1 357 ? -21.866 -1.550 14.461 1.00 98.00 357 ALA A CA 1
ATOM 2839 C C . ALA A 1 357 ? -23.100 -1.249 15.333 1.00 98.00 357 ALA A C 1
ATOM 2841 O O . ALA A 1 357 ? -23.020 -1.261 16.562 1.00 98.00 357 ALA A O 1
ATOM 2842 N N . LEU A 1 358 ? -24.264 -1.029 14.710 1.00 97.12 358 LEU A N 1
ATOM 2843 C CA . LEU A 1 358 ? -25.534 -0.801 15.406 1.00 97.12 358 LEU A CA 1
ATOM 2844 C C . LEU A 1 358 ? -26.042 -2.061 16.116 1.00 97.12 358 LEU A C 1
ATOM 2846 O O . LEU A 1 358 ? -26.608 -1.971 17.204 1.00 97.12 358 LEU A O 1
ATOM 2850 N N . ALA A 1 359 ? -25.854 -3.244 15.530 1.00 96.88 359 ALA A N 1
ATOM 2851 C CA . ALA A 1 359 ? -26.162 -4.506 16.193 1.00 96.88 359 ALA A CA 1
ATOM 2852 C C . ALA A 1 359 ? -25.297 -4.699 17.449 1.00 96.88 359 ALA A C 1
ATOM 2854 O O . ALA A 1 359 ? -25.836 -4.950 18.525 1.00 96.88 359 ALA A O 1
ATOM 2855 N N . ALA A 1 360 ? -23.986 -4.466 17.354 1.00 97.19 360 ALA A N 1
ATOM 2856 C CA . ALA A 1 360 ? -23.092 -4.492 18.510 1.00 97.19 360 ALA A CA 1
ATOM 2857 C C . ALA A 1 360 ? -23.465 -3.430 19.567 1.00 97.19 360 ALA A C 1
ATOM 2859 O O . ALA A 1 360 ? -23.446 -3.721 20.761 1.00 97.19 360 ALA A O 1
ATOM 2860 N N . MET A 1 361 ? -23.882 -2.227 19.155 1.00 96.50 361 MET A N 1
ATOM 2861 C CA . MET A 1 361 ? -24.339 -1.173 20.075 1.00 96.50 361 MET A CA 1
ATOM 2862 C C . MET A 1 361 ? -25.616 -1.569 20.830 1.00 96.50 361 MET A C 1
ATOM 2864 O O . MET A 1 361 ? -25.772 -1.220 21.997 1.00 96.50 361 MET A O 1
ATOM 2868 N N . ARG A 1 362 ? -26.531 -2.305 20.187 1.00 94.88 362 ARG A N 1
ATOM 2869 C CA . ARG A 1 362 ? -27.770 -2.800 20.815 1.00 94.88 362 ARG A CA 1
ATOM 2870 C C . ARG A 1 362 ? -27.536 -3.996 21.738 1.00 94.88 362 ARG A C 1
ATOM 2872 O O . ARG A 1 362 ? -28.236 -4.133 22.734 1.00 94.88 362 ARG A O 1
ATOM 2879 N N . ASN A 1 363 ? -26.556 -4.835 21.414 1.00 94.75 363 ASN A N 1
ATOM 2880 C CA . ASN A 1 363 ? -26.265 -6.072 22.142 1.00 94.75 363 ASN A CA 1
ATOM 2881 C C . ASN A 1 363 ? -25.265 -5.883 23.294 1.00 94.75 363 ASN A C 1
ATOM 2883 O O . ASN A 1 363 ? -24.911 -6.850 23.965 1.00 94.75 363 ASN A O 1
ATOM 2887 N N . THR A 1 364 ? -24.778 -4.660 23.514 1.00 94.75 364 THR A N 1
ATOM 2888 C CA . THR A 1 364 ? -23.782 -4.353 24.544 1.00 94.75 364 THR A CA 1
ATOM 2889 C C . THR A 1 364 ? -24.177 -3.112 25.338 1.00 94.75 364 THR A C 1
ATOM 2891 O O . THR A 1 364 ? -24.954 -2.269 24.895 1.00 94.75 364 THR A O 1
ATOM 2894 N N . GLU A 1 365 ? -23.590 -2.951 26.521 1.00 92.75 365 GLU A N 1
ATOM 2895 C CA . GLU A 1 365 ? -23.762 -1.740 27.333 1.00 92.75 365 GLU A CA 1
ATOM 2896 C C . GLU A 1 365 ? -22.793 -0.613 26.934 1.00 92.75 365 GLU A C 1
ATOM 2898 O O . GLU A 1 365 ? -22.602 0.348 27.678 1.00 92.75 365 GLU A O 1
ATOM 2903 N N . ALA A 1 366 ? -22.180 -0.694 25.750 1.00 95.50 366 ALA A N 1
ATOM 2904 C CA . ALA A 1 366 ? -21.187 0.273 25.308 1.00 95.50 366 ALA A CA 1
ATOM 2905 C C . ALA A 1 366 ? -21.775 1.689 25.189 1.00 95.50 366 ALA A C 1
ATOM 2907 O O . ALA A 1 366 ? -22.943 1.884 24.848 1.00 95.50 366 ALA A O 1
ATOM 2908 N N . ASN A 1 367 ? -20.954 2.699 25.462 1.00 95.25 367 ASN A N 1
ATOM 2909 C CA . ASN A 1 367 ? -21.232 4.087 25.099 1.00 95.25 367 ASN A CA 1
ATOM 2910 C C . ASN A 1 367 ? -20.826 4.365 23.648 1.00 95.25 367 ASN A C 1
ATOM 2912 O O . ASN A 1 367 ? -21.415 5.232 23.002 1.00 95.25 367 ASN A O 1
ATOM 2916 N N . MET A 1 368 ? -19.824 3.637 23.150 1.00 96.81 368 MET A N 1
ATOM 2917 C CA . MET A 1 368 ? -19.318 3.743 21.787 1.00 96.81 368 MET A CA 1
ATOM 2918 C C . MET A 1 368 ? -19.025 2.357 21.210 1.00 96.81 368 MET A C 1
ATOM 2920 O O . MET A 1 368 ? -18.505 1.489 21.907 1.00 96.81 368 MET A O 1
ATOM 2924 N N . VAL A 1 369 ? -19.296 2.171 19.922 1.00 98.44 369 VAL A N 1
ATOM 2925 C CA . VAL A 1 369 ? -18.866 0.998 19.157 1.00 98.44 369 VAL A CA 1
ATOM 2926 C C . VAL A 1 369 ? -18.001 1.459 18.003 1.00 98.44 369 VAL A C 1
ATOM 2928 O O . VAL A 1 369 ? -18.449 2.271 17.199 1.00 98.44 369 VAL A O 1
ATOM 2931 N N . LEU A 1 370 ? -16.783 0.932 17.912 1.00 98.62 370 LEU A N 1
ATOM 2932 C CA . LEU A 1 370 ? -15.918 1.115 16.752 1.00 98.62 370 LEU A CA 1
ATOM 2933 C C . LEU A 1 370 ? -15.896 -0.185 15.952 1.00 98.62 370 LEU A C 1
ATOM 2935 O O . LEU A 1 370 ? -15.366 -1.190 16.424 1.00 98.62 370 LEU A O 1
ATOM 2939 N N . ALA A 1 371 ? -16.491 -0.153 14.765 1.00 98.62 371 ALA A N 1
ATOM 2940 C CA . ALA A 1 371 ? -16.522 -1.262 13.831 1.00 98.62 371 ALA A CA 1
ATOM 2941 C C . ALA A 1 371 ? -15.520 -1.051 12.694 1.00 98.62 371 ALA A C 1
ATOM 2943 O O . ALA A 1 371 ? -15.521 -0.011 12.037 1.00 98.62 371 ALA A O 1
ATOM 2944 N N . GLU A 1 372 ? -14.706 -2.066 12.444 1.00 98.44 372 GLU A N 1
ATOM 2945 C CA . GLU A 1 372 ? -13.824 -2.199 11.294 1.00 98.44 372 GLU A CA 1
ATOM 2946 C C . GLU A 1 372 ? -14.346 -3.322 10.404 1.00 98.44 372 GLU A C 1
ATOM 2948 O O . GLU A 1 372 ? -14.585 -4.434 10.874 1.00 98.44 372 GLU A O 1
ATOM 2953 N N . ASN A 1 373 ? -14.512 -3.035 9.114 1.00 97.38 373 ASN A N 1
ATOM 2954 C CA . ASN A 1 373 ? -14.774 -4.052 8.110 1.00 97.38 373 ASN A CA 1
ATOM 2955 C C . ASN A 1 373 ? -13.922 -3.801 6.869 1.00 97.38 373 ASN A C 1
ATOM 2957 O O . ASN A 1 373 ? -14.172 -2.848 6.132 1.00 97.38 373 ASN A O 1
ATOM 2961 N N . GLY A 1 374 ? -12.936 -4.662 6.629 1.00 94.94 374 GLY A N 1
ATOM 2962 C CA . GLY A 1 374 ? -11.942 -4.459 5.580 1.00 94.94 374 GLY A CA 1
ATOM 2963 C C . GLY A 1 374 ? -11.622 -5.691 4.745 1.00 94.94 374 GLY A C 1
ATOM 2964 O O . GLY A 1 374 ? -12.074 -6.809 4.998 1.00 94.94 374 GLY A O 1
ATOM 2965 N N . MET A 1 375 ? -10.816 -5.468 3.711 1.00 92.56 375 MET A N 1
ATOM 2966 C CA . MET A 1 375 ? -10.261 -6.500 2.843 1.00 92.56 375 MET A CA 1
ATOM 2967 C C . MET A 1 375 ? -8.737 -6.375 2.835 1.00 92.56 375 MET A C 1
ATOM 2969 O O . MET A 1 375 ? -8.145 -5.717 1.983 1.00 92.56 375 MET A O 1
ATOM 2973 N N . ALA A 1 376 ? -8.089 -7.041 3.790 1.00 87.50 376 ALA A N 1
ATOM 2974 C CA . ALA A 1 376 ? -6.634 -7.020 3.952 1.00 87.50 376 ALA A CA 1
ATOM 2975 C C . ALA A 1 376 ? -5.859 -7.751 2.830 1.00 87.50 376 ALA A C 1
ATOM 2977 O O . ALA A 1 376 ? -4.633 -7.770 2.840 1.00 87.50 376 ALA A O 1
ATOM 2978 N N . GLY A 1 377 ? -6.541 -8.350 1.851 1.00 74.12 377 GLY A N 1
ATOM 2979 C CA . GLY A 1 377 ? -5.897 -8.989 0.705 1.00 74.12 377 GLY A CA 1
ATOM 2980 C C . GLY A 1 377 ? -5.094 -10.258 1.048 1.00 74.12 377 GLY A C 1
ATOM 2981 O O . GLY A 1 377 ? -5.319 -10.876 2.099 1.00 74.12 377 GLY A O 1
ATOM 2982 N N . PRO A 1 378 ? -4.174 -10.669 0.156 1.00 71.50 378 PRO A N 1
ATOM 2983 C CA . PRO A 1 378 ? -3.726 -9.946 -1.043 1.00 71.50 378 PRO A CA 1
ATOM 2984 C C . PRO A 1 378 ? -4.705 -10.002 -2.224 1.00 71.50 378 PRO A C 1
ATOM 2986 O O . PRO A 1 378 ? -5.655 -10.784 -2.190 1.00 71.50 378 PRO A O 1
ATOM 2989 N N . PRO A 1 379 ? -4.472 -9.212 -3.291 1.00 71.50 379 PRO A N 1
ATOM 2990 C CA . PRO A 1 379 ? -5.157 -9.404 -4.557 1.00 71.50 379 PRO A CA 1
ATOM 2991 C C . PRO A 1 379 ? -4.901 -10.809 -5.082 1.00 71.50 379 PRO A C 1
ATOM 2993 O O . PRO A 1 379 ? -3.766 -11.184 -5.363 1.00 71.50 379 PRO A O 1
ATOM 2996 N N . ASP A 1 380 ? -5.984 -11.557 -5.269 1.00 68.06 380 ASP A N 1
ATOM 2997 C CA . ASP A 1 380 ? -5.984 -12.890 -5.877 1.00 68.06 380 ASP A CA 1
ATOM 2998 C C . ASP A 1 380 ? -5.665 -12.850 -7.383 1.00 68.06 380 ASP A C 1
ATOM 3000 O O . ASP A 1 380 ? -5.542 -13.881 -8.039 1.00 68.06 380 ASP A O 1
ATOM 3004 N N . GLY A 1 381 ? -5.541 -11.647 -7.951 1.00 62.69 381 GLY A N 1
ATOM 3005 C CA . GLY A 1 381 ? -5.332 -11.444 -9.372 1.00 62.69 381 GLY A CA 1
ATOM 3006 C C . GLY A 1 381 ? -6.589 -11.706 -10.200 1.00 62.69 381 GLY A C 1
ATOM 3007 O O . GLY A 1 381 ? -6.542 -11.559 -11.415 1.00 62.69 381 GLY A O 1
ATOM 3008 N N . THR A 1 382 ? -7.740 -12.030 -9.628 1.00 63.69 382 THR A N 1
ATOM 3009 C CA . THR A 1 382 ? -8.974 -12.055 -10.413 1.00 63.69 382 THR A CA 1
ATOM 3010 C C . THR A 1 382 ? -9.449 -10.621 -10.654 1.00 63.69 382 THR A C 1
ATOM 3012 O O . THR A 1 382 ? -9.222 -9.721 -9.848 1.00 63.69 382 THR A O 1
ATOM 3015 N N . LEU A 1 383 ? -10.129 -10.369 -11.775 1.00 56.53 383 LEU A N 1
ATOM 3016 C CA . LEU A 1 383 ? -10.794 -9.075 -12.002 1.00 56.53 383 LEU A CA 1
ATOM 3017 C C . LEU A 1 383 ? -12.021 -8.885 -11.084 1.00 56.53 383 LEU A C 1
ATOM 3019 O O . LEU A 1 383 ? -12.695 -7.862 -11.162 1.00 56.53 383 LEU A O 1
ATOM 3023 N N . ARG A 1 384 ? -12.335 -9.871 -10.229 1.00 54.78 384 ARG A N 1
ATOM 3024 C CA . ARG A 1 384 ? -13.582 -9.945 -9.464 1.00 54.78 384 ARG A CA 1
ATOM 3025 C C . ARG A 1 384 ? -13.591 -9.033 -8.239 1.00 54.78 384 ARG A C 1
ATOM 3027 O O . ARG A 1 384 ? -14.659 -8.565 -7.857 1.00 54.78 384 ARG A O 1
ATOM 3034 N N . SER A 1 385 ? -12.437 -8.779 -7.619 1.00 64.38 385 SER A N 1
ATOM 3035 C CA . SER A 1 385 ? -12.338 -7.887 -6.460 1.00 64.38 385 SER A CA 1
ATOM 3036 C C . SER A 1 385 ? -11.113 -6.983 -6.550 1.00 64.38 385 SER A C 1
ATOM 3038 O O . SER A 1 385 ? -9.972 -7.425 -6.451 1.00 64.38 385 SER A O 1
ATOM 3040 N N . ASN A 1 386 ? -11.363 -5.682 -6.684 1.00 70.75 386 ASN A N 1
ATOM 3041 C CA . ASN A 1 386 ? -10.357 -4.619 -6.642 1.00 70.75 386 ASN A CA 1
ATOM 3042 C C . ASN A 1 386 ? -10.296 -3.916 -5.273 1.00 70.75 386 ASN A C 1
ATOM 3044 O O . ASN A 1 386 ? -9.650 -2.880 -5.150 1.00 70.75 386 ASN A O 1
ATOM 3048 N N . LYS A 1 387 ? -10.970 -4.463 -4.251 1.00 83.81 387 LYS A N 1
ATOM 3049 C CA . LYS A 1 387 ? -11.135 -3.826 -2.935 1.00 83.81 387 LYS A CA 1
ATOM 3050 C C . LYS A 1 387 ? -10.017 -4.153 -1.933 1.00 83.81 387 LYS A C 1
ATOM 3052 O O . LYS A 1 387 ? -10.162 -3.862 -0.753 1.00 83.81 387 LYS A O 1
ATOM 3057 N N . ASN A 1 388 ? -8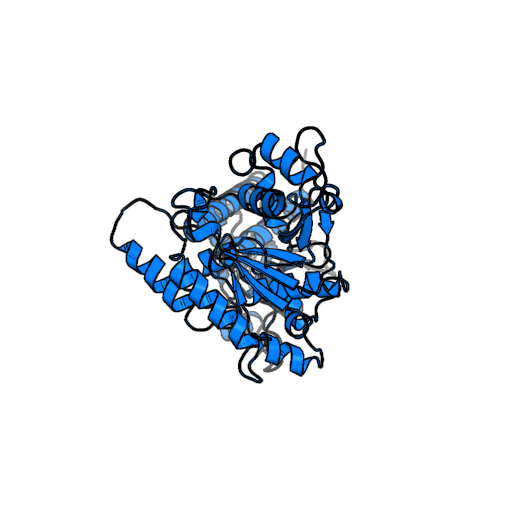.921 -4.785 -2.355 1.00 88.56 388 ASN A N 1
ATOM 3058 C CA . ASN A 1 388 ? -7.800 -5.068 -1.449 1.00 88.56 388 ASN A CA 1
ATOM 3059 C C . ASN A 1 388 ? -7.213 -3.762 -0.911 1.00 88.56 388 ASN A C 1
ATOM 3061 O O . ASN A 1 388 ? -7.075 -2.799 -1.660 1.00 88.56 388 ASN A O 1
ATOM 3065 N N . GLY A 1 389 ? -6.908 -3.725 0.383 1.00 91.44 389 GLY A N 1
ATOM 3066 C CA . GLY A 1 389 ? -6.485 -2.504 1.064 1.00 91.44 389 GLY A CA 1
ATOM 3067 C C . GLY A 1 389 ? -7.620 -1.524 1.372 1.00 91.44 389 GLY A C 1
ATOM 3068 O O . GLY A 1 389 ? -7.352 -0.454 1.905 1.00 91.44 389 GLY A O 1
ATOM 3069 N N . VAL A 1 390 ? -8.882 -1.868 1.088 1.00 94.25 390 VAL A N 1
ATOM 3070 C CA . VAL A 1 390 ? -10.039 -1.041 1.460 1.00 94.25 390 VAL A CA 1
ATOM 3071 C C . VAL A 1 390 ? -10.607 -1.492 2.800 1.00 94.25 390 VAL A C 1
ATOM 3073 O O . VAL A 1 390 ? -10.771 -2.690 3.047 1.00 94.25 390 VAL A O 1
ATOM 3076 N N . CYS A 1 391 ? -10.952 -0.526 3.645 1.00 96.31 391 CYS A N 1
ATOM 3077 C CA . CYS A 1 391 ? -11.604 -0.742 4.927 1.00 96.31 391 CYS A CA 1
ATOM 3078 C C . CYS A 1 391 ? -12.673 0.327 5.182 1.00 96.31 391 CYS A C 1
ATOM 3080 O O . CYS A 1 391 ? -12.441 1.514 4.968 1.00 96.31 391 CYS A O 1
ATOM 3082 N N . HIS A 1 392 ? -13.849 -0.101 5.637 1.00 98.12 392 HIS A N 1
ATOM 3083 C CA . HIS A 1 392 ? -14.880 0.772 6.183 1.00 98.12 392 HIS A CA 1
ATOM 3084 C C . HIS A 1 392 ? -14.738 0.800 7.704 1.00 98.12 392 HIS A C 1
ATOM 3086 O O . HIS A 1 392 ? -14.762 -0.241 8.364 1.00 98.12 392 HIS A O 1
ATOM 3092 N N . LEU A 1 393 ? -14.627 2.004 8.251 1.00 98.62 393 LEU A N 1
ATOM 3093 C CA . LEU A 1 393 ? -14.623 2.261 9.681 1.00 98.62 393 LEU A CA 1
ATOM 3094 C C . LEU A 1 393 ? -15.925 2.955 10.050 1.00 98.62 393 LEU A C 1
ATOM 3096 O O . LEU A 1 393 ? -16.269 3.978 9.460 1.00 98.62 393 LEU A O 1
ATOM 3100 N N . VAL A 1 394 ? -16.648 2.417 11.027 1.00 98.62 394 VAL A N 1
ATOM 3101 C CA . VAL A 1 394 ? -17.866 3.035 11.551 1.00 98.62 394 VAL A CA 1
ATOM 3102 C C . VAL A 1 394 ? -17.746 3.196 13.056 1.00 98.62 394 VAL A C 1
ATOM 3104 O O . VAL A 1 394 ? -17.586 2.221 13.784 1.00 98.62 394 VAL A O 1
ATOM 3107 N N . LEU A 1 395 ? -17.866 4.433 13.529 1.00 98.31 395 LEU A N 1
ATOM 3108 C CA . LEU A 1 395 ? -17.980 4.749 14.945 1.00 98.31 395 LEU A CA 1
ATOM 3109 C C . LEU A 1 395 ? -19.428 5.117 15.263 1.00 98.31 395 LEU A C 1
ATOM 3111 O O . LEU A 1 395 ? -19.941 6.119 14.769 1.00 98.31 395 LEU A O 1
ATOM 3115 N N . VAL A 1 396 ? -20.069 4.330 16.122 1.00 97.38 396 VAL A N 1
ATOM 3116 C CA . VAL A 1 396 ? -21.401 4.614 16.663 1.00 97.38 396 VAL A CA 1
ATOM 3117 C C . VAL A 1 396 ? -21.247 5.112 18.093 1.00 97.38 396 VAL A C 1
ATOM 3119 O O . VAL A 1 396 ? -20.572 4.472 18.898 1.00 97.38 396 VAL A O 1
ATOM 3122 N N . LYS A 1 397 ? -21.892 6.224 18.440 1.00 94.19 397 LYS A N 1
ATOM 3123 C CA . LYS A 1 397 ? -21.945 6.765 19.806 1.00 94.19 397 LYS A CA 1
ATOM 3124 C C . LYS A 1 397 ? -23.388 6.814 20.283 1.00 94.19 397 LYS A C 1
ATOM 3126 O O . LYS A 1 397 ? -24.279 7.095 19.486 1.00 94.19 397 LYS A O 1
ATOM 3131 N N . LYS A 1 398 ? -23.625 6.586 21.575 1.00 89.12 398 LYS A N 1
ATOM 3132 C CA . LYS A 1 398 ? -24.921 6.910 22.186 1.00 89.12 398 LYS A CA 1
ATOM 3133 C C . LYS A 1 398 ? -25.113 8.427 22.198 1.00 89.12 398 LYS A C 1
ATOM 3135 O O . LYS A 1 398 ? -24.214 9.159 22.601 1.00 89.12 398 LYS A O 1
ATOM 3140 N N . SER A 1 399 ? -26.278 8.864 21.745 1.00 79.44 399 SER A N 1
ATOM 3141 C CA . SER A 1 399 ? -26.734 10.250 21.765 1.00 79.44 399 SER A CA 1
ATOM 3142 C C . SER A 1 399 ? -27.715 10.444 22.919 1.00 79.44 399 SER A C 1
ATOM 3144 O O . SER A 1 399 ? -28.468 9.532 23.263 1.00 79.44 399 SER A O 1
ATOM 3146 N N . GLU A 1 400 ? -27.716 11.636 23.510 1.00 71.81 400 GLU A N 1
ATOM 3147 C CA . GLU A 1 400 ? -28.684 12.026 24.544 1.00 71.81 400 GLU A CA 1
ATOM 3148 C C . GLU A 1 400 ? -30.045 12.432 23.948 1.00 71.81 400 GLU A C 1
ATOM 3150 O O . GLU A 1 400 ? -31.033 12.551 24.670 1.00 71.81 400 GLU A O 1
ATOM 3155 N N . LEU A 1 401 ? -30.121 12.619 22.624 1.00 71.50 401 LEU A N 1
ATOM 3156 C CA . LEU A 1 401 ? -31.352 12.974 21.921 1.00 71.50 401 LEU A CA 1
ATOM 3157 C C . LEU A 1 401 ? -32.222 11.731 21.700 1.00 71.50 401 LEU A C 1
ATOM 3159 O O . LEU A 1 401 ? -31.818 10.781 21.029 1.00 71.50 401 LEU A O 1
ATOM 3163 N N . THR A 1 402 ? -33.449 11.759 22.217 1.00 63.34 402 THR A N 1
ATOM 3164 C CA . THR A 1 402 ? -34.399 10.634 22.163 1.00 63.34 402 THR A CA 1
ATOM 3165 C C . THR A 1 402 ? -34.842 10.266 20.744 1.00 63.34 402 THR A C 1
ATOM 3167 O O . THR A 1 402 ? -35.111 9.097 20.481 1.00 63.34 402 THR A O 1
ATOM 3170 N N . GLU A 1 403 ? -34.891 11.228 19.819 1.00 69.94 403 GLU A N 1
ATOM 3171 C CA . GLU A 1 403 ? -35.308 11.000 18.425 1.00 69.94 403 GLU A CA 1
ATOM 3172 C C . GLU A 1 403 ? -34.206 10.373 17.554 1.00 69.94 403 GLU A C 1
ATOM 3174 O O . GLU A 1 403 ? -34.497 9.717 16.555 1.00 69.94 403 GLU A O 1
ATOM 3179 N N . GLN A 1 404 ? -32.938 10.543 17.939 1.00 72.94 404 GLN A N 1
ATOM 3180 C CA . GLN A 1 404 ? -31.780 9.953 17.266 1.00 72.94 404 GLN A CA 1
ATOM 3181 C C . GLN A 1 404 ? -30.827 9.395 18.323 1.00 72.94 404 GLN A C 1
ATOM 3183 O O . GLN A 1 404 ? -29.862 10.070 18.688 1.00 72.94 404 GLN A O 1
ATOM 3188 N N . PRO A 1 405 ? -31.073 8.165 18.816 1.00 81.44 405 PRO A N 1
ATOM 3189 C CA . PRO A 1 405 ? -30.342 7.606 19.953 1.00 81.44 405 PRO A CA 1
ATOM 3190 C C . PRO A 1 405 ? -28.874 7.300 19.639 1.00 81.44 405 PRO A C 1
ATOM 3192 O O . PRO A 1 405 ? -28.098 7.029 20.558 1.00 81.44 405 PRO A O 1
ATOM 3195 N N . TYR A 1 406 ? -28.474 7.347 18.362 1.00 89.62 406 TYR A N 1
ATOM 3196 C CA . TYR A 1 406 ? -27.114 7.065 17.928 1.00 89.62 406 TYR A CA 1
ATOM 3197 C C . TYR A 1 406 ? -26.589 8.102 16.937 1.00 89.62 406 TYR A C 1
ATOM 3199 O O . TYR A 1 406 ? -27.197 8.345 15.896 1.00 89.62 406 TYR A O 1
ATOM 3207 N N . GLU A 1 407 ? -25.403 8.633 17.220 1.00 92.50 407 GLU A N 1
ATOM 3208 C CA . GLU A 1 407 ? -24.587 9.353 16.244 1.00 92.50 407 GLU A CA 1
ATOM 3209 C C . GLU A 1 407 ? -23.691 8.335 15.527 1.00 92.50 407 GLU A C 1
ATOM 3211 O O . GLU A 1 407 ? -23.074 7.488 16.176 1.00 92.50 407 GLU A O 1
ATOM 3216 N N . THR A 1 408 ? -23.620 8.387 14.195 1.00 94.38 408 THR A N 1
ATOM 3217 C CA . THR A 1 408 ? -22.758 7.498 13.402 1.00 94.38 408 THR A CA 1
ATOM 3218 C C . THR A 1 408 ? -21.780 8.316 12.576 1.00 94.38 408 THR A C 1
ATOM 3220 O O . THR A 1 408 ? -22.195 9.200 11.833 1.00 94.38 408 THR A O 1
ATOM 3223 N N . ILE A 1 409 ? -20.498 7.975 12.660 1.00 96.62 409 ILE A N 1
ATOM 3224 C CA . ILE A 1 409 ? -19.444 8.505 11.795 1.00 96.62 409 ILE A CA 1
ATOM 3225 C C . ILE A 1 409 ? -18.891 7.358 10.972 1.00 96.62 409 ILE A C 1
ATOM 3227 O O . ILE A 1 409 ? -18.604 6.290 11.512 1.00 96.62 409 ILE A O 1
ATOM 3231 N N . HIS A 1 410 ? -18.728 7.594 9.678 1.00 97.56 410 HIS A N 1
ATOM 3232 C CA . HIS A 1 410 ? -18.163 6.636 8.743 1.00 97.56 410 HIS A CA 1
ATOM 3233 C C . HIS A 1 410 ? -16.933 7.231 8.059 1.00 97.56 410 HIS A C 1
ATOM 3235 O O . HIS A 1 410 ? -16.904 8.413 7.722 1.00 97.56 410 HIS A O 1
ATOM 3241 N N . GLU A 1 411 ? -15.915 6.398 7.879 1.00 97.69 411 GLU A N 1
ATOM 3242 C CA . GLU A 1 411 ? -14.707 6.719 7.132 1.00 97.69 411 GLU A CA 1
ATOM 3243 C C . GLU A 1 411 ? -14.309 5.523 6.263 1.00 97.69 411 GLU A C 1
ATOM 3245 O O . GLU A 1 411 ? -14.467 4.363 6.659 1.00 97.69 411 GLU A O 1
ATOM 3250 N N . VAL A 1 412 ? -13.793 5.800 5.066 1.00 97.06 412 VAL A N 1
ATOM 3251 C CA . VAL A 1 412 ? -13.213 4.781 4.186 1.00 97.06 412 VAL A CA 1
ATOM 3252 C C . VAL A 1 412 ? -11.706 4.957 4.173 1.00 97.06 412 VAL A C 1
ATOM 3254 O O . VAL A 1 412 ? -11.197 6.021 3.826 1.00 97.06 412 VAL A O 1
ATOM 3257 N N . VAL A 1 413 ? -11.000 3.889 4.515 1.00 95.06 413 VAL A N 1
ATOM 3258 C CA . VAL A 1 413 ? -9.547 3.789 4.412 1.00 95.06 413 VAL A CA 1
ATOM 3259 C C . VAL A 1 413 ? -9.216 3.080 3.107 1.00 95.06 413 VAL A C 1
ATOM 3261 O O . VAL A 1 413 ? -9.774 2.020 2.814 1.00 95.06 413 VAL A O 1
ATOM 3264 N N . GLN A 1 414 ? -8.305 3.660 2.327 1.00 92.81 414 GLN A N 1
ATOM 3265 C CA . GLN A 1 414 ? -7.811 3.078 1.084 1.00 92.81 414 GLN A CA 1
ATOM 3266 C C . GLN A 1 414 ? -6.283 3.013 1.110 1.00 92.81 414 GLN A C 1
ATOM 3268 O O . GLN A 1 414 ? -5.589 3.997 0.865 1.00 92.81 414 GLN A O 1
ATOM 3273 N N . GLU A 1 415 ? -5.774 1.826 1.419 1.00 92.00 415 GLU A N 1
ATOM 3274 C CA . GLU A 1 415 ? -4.355 1.494 1.406 1.00 92.00 415 GLU A CA 1
ATOM 3275 C C . GLU A 1 415 ? -3.899 1.009 0.030 1.00 92.00 415 GLU A C 1
ATOM 3277 O O . GLU A 1 415 ? -4.697 0.698 -0.859 1.00 92.00 415 GLU A O 1
ATOM 3282 N N . ASN A 1 416 ? -2.581 0.915 -0.142 1.00 89.81 416 ASN A N 1
ATOM 3283 C CA . ASN A 1 416 ? -2.014 0.302 -1.330 1.00 89.81 416 ASN A CA 1
ATOM 3284 C C . ASN A 1 416 ? -2.438 -1.177 -1.405 1.00 89.81 416 ASN A C 1
ATOM 3286 O O . ASN A 1 416 ? -2.031 -1.952 -0.541 1.00 89.81 416 ASN A O 1
ATOM 3290 N N . PRO A 1 417 ? -3.154 -1.613 -2.458 1.00 88.50 417 PRO A N 1
ATOM 3291 C CA . PRO A 1 417 ? -3.759 -2.944 -2.518 1.00 88.50 417 PRO A CA 1
ATOM 3292 C C . PRO A 1 417 ? -2.750 -4.096 -2.471 1.00 88.50 417 PRO A C 1
ATOM 3294 O O . PRO A 1 417 ? -3.146 -5.234 -2.243 1.00 88.50 417 PRO A O 1
ATOM 3297 N N . PHE A 1 418 ? -1.465 -3.831 -2.716 1.00 87.81 418 PHE A N 1
ATOM 3298 C CA . PHE A 1 418 ? -0.409 -4.841 -2.773 1.00 87.81 418 PHE A CA 1
ATOM 3299 C C . PHE A 1 418 ? 0.367 -5.008 -1.472 1.00 87.81 418 PHE A C 1
ATOM 3301 O O . PHE A 1 418 ? 1.258 -5.860 -1.421 1.00 87.81 418 PHE A O 1
ATOM 3308 N N . PHE A 1 419 ? 0.062 -4.222 -0.437 1.00 90.44 419 PHE A N 1
ATOM 3309 C CA . PHE A 1 419 ? 0.626 -4.484 0.879 1.00 90.44 419 PHE A CA 1
ATOM 3310 C C . PHE A 1 419 ? 0.281 -5.899 1.342 1.00 90.44 419 PHE A C 1
ATOM 3312 O O . PHE A 1 419 ? -0.726 -6.498 0.947 1.00 90.44 419 PHE A O 1
ATOM 3319 N N . THR A 1 420 ? 1.165 -6.449 2.166 1.00 89.50 420 THR A N 1
ATOM 3320 C CA . THR A 1 420 ? 0.939 -7.752 2.774 1.00 89.50 420 THR A CA 1
ATOM 3321 C C . THR A 1 420 ? -0.309 -7.723 3.639 1.00 89.50 420 THR A C 1
ATOM 3323 O O . THR A 1 420 ? -0.696 -6.678 4.170 1.00 89.50 420 THR A O 1
ATOM 3326 N N . LYS A 1 421 ? -0.926 -8.894 3.831 1.00 90.31 421 LYS A N 1
ATOM 3327 C CA . LYS A 1 421 ? -2.085 -9.015 4.721 1.00 90.31 421 LYS A CA 1
ATOM 3328 C C . LYS A 1 421 ? -1.800 -8.372 6.077 1.00 90.31 421 LYS A C 1
ATOM 3330 O O . LYS A 1 421 ? -2.591 -7.559 6.532 1.00 90.31 421 LYS A O 1
ATOM 3335 N N . GLN A 1 422 ? -0.650 -8.667 6.682 1.00 93.38 422 GLN A N 1
ATOM 3336 C CA . GLN A 1 422 ? -0.291 -8.114 7.988 1.00 93.38 422 GLN A CA 1
ATOM 3337 C C . GLN A 1 422 ? -0.098 -6.589 7.971 1.00 93.38 422 GLN A C 1
ATOM 3339 O O . GLN A 1 422 ? -0.560 -5.925 8.897 1.00 93.38 422 GLN A O 1
ATOM 3344 N N . GLU A 1 423 ? 0.512 -6.019 6.924 1.00 94.88 423 GLU A N 1
ATOM 3345 C CA . GLU A 1 423 ? 0.597 -4.559 6.762 1.00 94.88 423 GLU A CA 1
ATOM 3346 C C . GLU A 1 423 ? -0.800 -3.923 6.740 1.00 94.88 423 GLU A C 1
ATOM 3348 O O . GLU A 1 423 ? -1.042 -2.973 7.483 1.00 94.88 423 GLU A O 1
ATOM 3353 N N . HIS A 1 424 ? -1.742 -4.469 5.960 1.00 95.19 424 HIS A N 1
ATOM 3354 C CA . HIS A 1 424 ? -3.122 -3.976 5.939 1.00 95.19 424 HIS A CA 1
ATOM 3355 C C . HIS A 1 424 ? -3.798 -4.069 7.306 1.00 95.19 424 HIS A C 1
ATOM 3357 O O . HIS A 1 424 ? -4.422 -3.106 7.737 1.00 95.19 424 HIS A O 1
ATOM 3363 N N . GLN A 1 425 ? -3.653 -5.194 8.011 1.00 96.81 425 GLN A N 1
ATOM 3364 C CA . GLN A 1 425 ? -4.273 -5.366 9.326 1.00 96.81 425 GLN A CA 1
ATOM 3365 C C . GLN A 1 425 ? -3.810 -4.302 10.328 1.00 96.81 425 GLN A C 1
ATOM 3367 O O . GLN A 1 425 ? -4.632 -3.742 11.052 1.00 96.81 425 GLN A O 1
ATOM 3372 N N . ILE A 1 426 ? -2.505 -4.006 10.364 1.00 98.06 426 ILE A N 1
ATOM 3373 C CA . ILE A 1 426 ? -1.959 -2.987 11.268 1.00 98.06 426 ILE A CA 1
ATOM 3374 C C . ILE A 1 426 ? -2.387 -1.586 10.819 1.00 98.06 426 ILE A C 1
ATOM 3376 O O . ILE A 1 426 ? -2.804 -0.784 11.649 1.00 98.06 426 ILE A O 1
ATOM 3380 N N . ARG A 1 427 ? -2.355 -1.296 9.512 1.00 97.75 427 ARG A N 1
ATOM 3381 C CA . ARG A 1 427 ? -2.795 -0.003 8.961 1.00 97.75 427 ARG A CA 1
ATOM 3382 C C . ARG A 1 427 ? -4.267 0.278 9.257 1.00 97.75 427 ARG A C 1
ATOM 3384 O O . ARG A 1 427 ? -4.581 1.361 9.736 1.00 97.75 427 ARG A O 1
ATOM 3391 N N . PHE A 1 428 ? -5.151 -0.700 9.065 1.00 98.12 428 PHE A N 1
ATOM 3392 C CA . PHE A 1 428 ? -6.564 -0.566 9.424 1.00 98.12 428 PHE A CA 1
ATOM 3393 C C . PHE A 1 428 ? -6.744 -0.318 10.920 1.00 98.12 428 PHE A C 1
ATOM 3395 O O . PHE A 1 428 ? -7.560 0.522 11.299 1.00 98.12 428 PHE A O 1
ATOM 3402 N N . ALA A 1 429 ? -5.951 -0.985 11.765 1.00 98.62 429 ALA A N 1
ATOM 3403 C CA . ALA A 1 429 ? -5.998 -0.752 13.200 1.00 98.62 429 ALA A CA 1
ATOM 3404 C C . ALA A 1 429 ? -5.548 0.667 13.583 1.00 98.62 429 ALA A C 1
ATOM 3406 O O . ALA A 1 429 ? -6.221 1.331 14.373 1.00 98.62 429 ALA A O 1
ATOM 3407 N N . ILE A 1 430 ? -4.465 1.160 12.973 1.00 98.69 430 ILE A N 1
ATOM 3408 C CA . ILE A 1 430 ? -3.994 2.540 13.141 1.00 98.69 430 ILE A CA 1
ATOM 3409 C C . ILE A 1 430 ? -5.103 3.520 12.748 1.00 98.69 430 ILE A C 1
ATOM 3411 O O . ILE A 1 430 ? -5.492 4.346 13.570 1.00 98.69 430 ILE A O 1
ATOM 3415 N N . SER A 1 431 ? -5.670 3.399 11.545 1.00 98.50 431 SER A N 1
ATOM 3416 C CA . SER A 1 431 ? -6.716 4.312 11.066 1.00 98.50 431 SER A CA 1
ATOM 3417 C C . SER A 1 431 ? -7.979 4.283 11.933 1.00 98.50 431 SER A C 1
ATOM 3419 O O . SER A 1 431 ? -8.573 5.329 12.194 1.00 98.50 431 SER A O 1
ATOM 3421 N N . ALA A 1 432 ? -8.368 3.112 12.448 1.00 98.62 432 ALA A N 1
ATOM 3422 C CA . ALA A 1 432 ? -9.481 2.984 13.387 1.00 98.62 432 ALA A CA 1
ATOM 3423 C C . ALA A 1 432 ? -9.226 3.769 14.686 1.00 98.62 432 ALA A C 1
ATOM 3425 O O . ALA A 1 432 ? -10.098 4.502 15.164 1.00 98.62 432 ALA A O 1
ATOM 3426 N N . LEU A 1 433 ? -8.014 3.672 15.239 1.00 98.56 433 LEU A N 1
ATOM 3427 C CA . LEU A 1 433 ? -7.630 4.410 16.442 1.00 98.56 433 LEU A CA 1
ATOM 3428 C C . LEU A 1 433 ? -7.423 5.905 16.182 1.00 98.56 433 LEU A C 1
ATOM 3430 O O . LEU A 1 433 ? -7.715 6.716 17.059 1.00 98.56 433 LEU A O 1
ATOM 3434 N N . GLU A 1 434 ? -6.984 6.300 14.989 1.00 98.38 434 GLU A N 1
ATOM 3435 C CA . GLU A 1 434 ? -6.935 7.704 14.583 1.00 98.38 434 GLU A CA 1
ATOM 3436 C C . GLU A 1 434 ? -8.337 8.316 14.501 1.00 98.38 434 GLU A C 1
ATOM 3438 O O . GLU A 1 434 ? -8.550 9.412 15.027 1.00 98.38 434 GLU A O 1
ATOM 3443 N N . LEU A 1 435 ? -9.304 7.601 13.909 1.00 98.00 435 LEU A N 1
ATOM 3444 C CA . LEU A 1 435 ? -10.713 8.001 13.899 1.00 98.00 435 LEU A CA 1
ATOM 3445 C C . LEU A 1 435 ? -11.233 8.181 15.329 1.00 98.00 435 LEU A C 1
ATOM 3447 O O . LEU A 1 435 ? -11.782 9.235 15.659 1.00 98.00 435 LEU A O 1
ATOM 3451 N N . LEU A 1 436 ? -11.005 7.196 16.203 1.00 97.38 436 LEU A N 1
ATOM 3452 C CA . LEU A 1 436 ? -11.401 7.285 17.607 1.00 97.38 436 LEU A CA 1
ATOM 3453 C C . LEU A 1 436 ? -10.729 8.475 18.308 1.00 97.38 436 LEU A C 1
ATOM 3455 O O . LEU A 1 436 ? -11.404 9.259 18.974 1.00 97.38 436 LEU A O 1
ATOM 3459 N N . SER A 1 437 ? -9.423 8.665 18.114 1.00 96.81 437 SER A N 1
ATOM 3460 C CA . SER A 1 437 ? -8.666 9.768 18.712 1.00 96.81 437 SER A CA 1
ATOM 3461 C C . SER A 1 437 ? -9.208 11.135 18.292 1.00 96.81 437 SER A C 1
ATOM 3463 O O . SER A 1 437 ? -9.388 12.006 19.145 1.00 96.81 437 SER A O 1
ATOM 3465 N N . ARG A 1 438 ? -9.521 11.330 17.000 1.00 95.50 438 ARG A N 1
ATOM 3466 C CA . ARG A 1 438 ? -10.138 12.571 16.496 1.00 95.50 438 ARG A CA 1
ATOM 3467 C C . ARG A 1 438 ? -11.474 12.841 17.183 1.00 95.50 438 ARG A C 1
ATOM 3469 O O . ARG A 1 438 ? -11.729 13.963 17.614 1.00 95.50 438 ARG A O 1
ATOM 3476 N N . GLN A 1 439 ? -12.294 11.807 17.341 1.00 92.56 439 GLN A N 1
ATOM 3477 C CA . GLN A 1 439 ? -13.614 11.926 17.959 1.00 92.56 439 GLN A CA 1
ATOM 3478 C C . GLN A 1 439 ? -13.544 12.198 19.463 1.00 92.56 439 GLN A C 1
ATOM 3480 O O . GLN A 1 439 ? -14.383 12.921 19.992 1.00 92.56 439 GLN A O 1
ATOM 3485 N N . LEU A 1 440 ? -12.511 11.714 20.153 1.00 89.81 440 LEU A N 1
ATOM 3486 C CA . LEU A 1 440 ? -12.272 12.062 21.553 1.00 89.81 440 LEU A CA 1
ATOM 3487 C C . LEU A 1 440 ? -11.813 13.519 21.730 1.00 89.81 440 LEU A C 1
ATOM 3489 O O . LEU A 1 440 ? -12.107 14.116 22.761 1.00 89.81 440 LEU A O 1
ATOM 3493 N N . VAL A 1 441 ? -11.119 14.120 20.760 1.00 84.25 441 VAL A N 1
ATOM 3494 C CA . VAL A 1 441 ? -10.703 15.536 20.849 1.00 84.25 441 VAL A CA 1
ATOM 3495 C C . VAL A 1 441 ? -11.885 16.489 20.690 1.00 84.25 441 VAL A C 1
ATOM 3497 O O . VAL A 1 441 ? -11.954 17.481 21.408 1.00 84.25 441 VAL A O 1
ATOM 3500 N N . LEU A 1 442 ? -12.820 16.187 19.785 1.00 72.56 442 LEU A N 1
ATOM 3501 C CA . LEU A 1 442 ? -13.988 17.041 19.519 1.00 72.56 442 LEU A CA 1
ATOM 3502 C C . LEU A 1 442 ? -14.923 17.192 20.730 1.00 72.56 442 LEU A C 1
ATOM 3504 O O . LEU A 1 442 ? -15.665 18.165 20.814 1.00 72.56 442 LEU A O 1
ATOM 3508 N N . TYR A 1 443 ? -14.850 16.263 21.683 1.00 65.00 443 TYR A N 1
ATOM 3509 C CA . TYR A 1 443 ? -15.648 16.268 22.907 1.00 65.00 443 TYR A CA 1
ATOM 3510 C C . TYR A 1 443 ? -14.722 16.191 24.123 1.00 65.00 443 TYR A C 1
ATOM 3512 O O . TYR A 1 443 ? -14.630 15.123 24.747 1.00 65.00 443 TYR A O 1
ATOM 3520 N N . PRO A 1 444 ? -13.983 17.271 24.446 1.00 61.19 444 PRO A N 1
ATOM 3521 C CA . PRO A 1 444 ? -13.066 17.281 25.580 1.00 61.19 444 PRO A CA 1
ATOM 3522 C C . PRO A 1 444 ? -13.818 16.951 26.879 1.00 61.19 444 PRO A C 1
ATOM 3524 O O . PRO A 1 444 ? -15.037 17.134 26.947 1.00 61.19 444 PRO A O 1
ATOM 3527 N N . PRO A 1 445 ? -13.132 16.425 27.910 1.00 54.81 445 PRO A N 1
ATOM 3528 C CA . PRO A 1 445 ? -13.761 16.202 29.205 1.00 54.81 445 PRO A CA 1
ATOM 3529 C C . PRO A 1 445 ? -14.477 17.482 29.640 1.00 54.81 445 PRO A C 1
ATOM 3531 O O . PRO A 1 445 ? -13.884 18.559 29.616 1.00 54.81 445 PRO A O 1
ATOM 3534 N N . SER A 1 446 ? -15.753 17.365 30.008 1.00 52.66 446 SER A N 1
ATOM 3535 C CA . SER A 1 446 ? -16.520 18.473 30.565 1.00 52.66 446 SER A CA 1
ATOM 3536 C C . SER A 1 446 ? -15.744 19.046 31.752 1.00 52.66 446 SER A C 1
ATOM 3538 O O . SER A 1 446 ? -15.621 18.387 32.790 1.00 52.66 446 SER A O 1
ATOM 3540 N N . ILE A 1 447 ? -15.185 20.246 31.583 1.00 41.38 447 ILE A N 1
ATOM 3541 C CA . ILE A 1 447 ? -14.562 21.008 32.663 1.00 41.38 447 ILE A CA 1
ATOM 3542 C C . ILE A 1 447 ? -15.719 21.519 33.521 1.00 41.38 447 ILE A C 1
ATOM 3544 O O . ILE A 1 447 ? -16.252 22.599 33.295 1.00 41.38 447 ILE A O 1
ATOM 3548 N N . SER A 1 448 ? -16.186 20.698 34.455 1.00 37.25 448 SER A N 1
ATOM 3549 C CA . SER A 1 448 ? -17.081 21.160 35.510 1.00 37.25 448 SER A CA 1
ATOM 3550 C C . SER A 1 448 ? -16.222 21.818 36.593 1.00 37.25 448 SER A C 1
ATOM 3552 O O . SER A 1 448 ? -15.355 21.135 37.153 1.00 37.25 448 SER A O 1
ATOM 3554 N N . HIS A 1 449 ? -16.466 23.115 36.807 1.00 34.03 449 HIS A N 1
ATOM 3555 C CA . HIS A 1 449 ? -15.944 23.967 37.882 1.00 34.03 449 HIS A CA 1
ATOM 3556 C C . HIS A 1 449 ? -15.904 23.304 39.261 1.00 34.03 449 HIS A C 1
ATOM 3558 O O . HIS A 1 449 ? -16.789 22.462 39.545 1.00 34.03 449 HIS A O 1
#

Secondary structure (DSSP, 8-state):
---EEESSSS-TT--GGGEEEEEE-SS---HHHHHHHHHHHHH-TT--EEEEEE--S--S-GGGTTS---HHHHHHHHHHHHHTTTSSSS-HHHHHHHHHT---GGGSSEEEEE-GGGG-SS---HHHHHHHHHHHHTTSGGGTT--EEEEEEHHHHHHTT-TTTS-HHHHHHHHHHEEEEEE--TTPPPPS--GGG----EEE--GGGS-HHHHGGGG--HHHHHHHHHTT---TTTS-TTHHHHHHHHHHGGGGS-TT---HHHHHHHHHHHHHHHHHHHHHHHHHTSSSPPPEEEEESSSTTHHHHHHHTSTTGGGTEEEEEE--SHHHHHHHHTSPPPTTS-SS-HHHHHHHHHHHHHHS--SEEEEEEE------S-TT---TTEEEEEEEEE-S-TT--EEEEEEEEE--TTS-HHHHHHHHHHHHHHHHHHHHHHS------

Radius of gyration: 25.57 Å; chains: 1; bounding box: 67×47×72 Å